Protein AF-A0A1Q9DJB9-F1 (afdb_monomer_lite)

Foldseek 3Di:
DEEEEEQCQQVQLVVLLVVLVYHYAYEHCDCVSVGNHNDDLLPDDLVVDQAQNHQEYEYEQDQQLFDPPPDPDHHPVVVSVSSVVSVVVSCVGNVHNKYKYKDQPPTCPCVDPVNPPFDWDWEWQLQLPDLETGIMIMGIPAPDDDPDDHADVVRHHPQQDDPHRQDYLDADDDVNHDDGDDPSSSVHRRNSVSNRRSVSDDRQQAAFAFFPDPVDDTFPAEEEEAAAPPQCSLVVVLCCDVPRCDPRALAAAEEALCCPPDCSNVVVVCCCCPVSVDPCVVDPRYHNDDDPVVLVVVLVVLQVQQVVCVVVVNRYGHAYEYEAEPCLPPVLQCDPPCPRSLLCCLSPVRVSRYHYYYYDNDPVSDDPSNVVSHDYYNYDPRDDD

Organism: Symbiodinium microadriaticum (NCBI:txid2951)

pLDDT: mean 91.36, std 8.16, range [45.5, 98.81]

InterPro domains:
  IPR001525 C-5 cytosine methyltransferase [PF00145] (1-103)
  IPR027417 P-loop containing nucleoside triphosphate hydrolase [G3DSA:3.40.50.300] (211-385)
  IPR029063 S-adenosyl-L-methionine-dependent methyltransferase superfamily [G3DSA:3.40.50.150] (1-136)
  IPR029063 S-adenosyl-L-methionine-dependent methyltransferase superfamily [SSF53335] (1-143)

Radius of gyration: 24.97 Å; chains: 1; bounding box: 61×47×70 Å

Sequence (385 aa):
MRLLELFSGTGSVGRAFEARGWEVTSLDSNPKADPTICSDILHWDFKAFESGYFDMIWASPCCTEFSIALKKRPRNLPLGDALVLKTLEIIDYLQPRWWAIENPSTGRLKSRPYMQGLHWDKVTYCKYGFRYKKPTAIWHNLPWTPSQGPCRTGDRCEAFQGTRHPETAQRGPTKGREGSNSRDQLYSIPPALCDEIVRLFKTPEYTVKQPPDTAVCKPPANGILCAPSASGKTVLLVSMILEQYRGCFERIFVFSPSVEVDSAWQPVKDYIRDELGVNTDREQCWWEDWDEAALRKIISDQKRITQKSKELGLKKLYSVMIVLDDHADNPAVHRKTGDGVLDTLFIRGRHFCINTWVSTQKLRLMSSAVRVNVMFYCVFRLRNQ

Secondary structure (DSSP, 8-state):
-EEEEET-TTTHHHHHHHTTT-EEEEEES-GGG--SEES-TTT--GGGSPTT--SEEEE----TTT-TT--SS---HHHHHHHHHHHHHHHHHH--SEEEEEEETTSSGGGSGGGTT--EEEEEGGGGT-SS--EEEEEE--S---SSPPPBTTB--TT-BTTB-SS-SSBS--TT----B-HHHHHPPPHHHHHHHHHTS-PPP-B----S-TTSPPSS-EEEEE--TTSSHHHHHHHHHHTTTTTS-SEEEEE-TTTTT-GGGHHHHHIIIIIS---TTTS--EESS--HHHHHHHHHHHHHHHHHHHHTT-SB---EEEEE-S-TT-GGG--TTS--HHHHHHHHGGGGTEEEEEEES-GGGS-HHHHHH--EEEE--PPP-

Structure (mmCIF, N/CA/C/O backbone):
data_AF-A0A1Q9DJB9-F1
#
_entry.id   AF-A0A1Q9DJB9-F1
#
loop_
_atom_site.group_PDB
_atom_site.id
_atom_site.type_symbol
_atom_site.label_atom_id
_atom_site.label_alt_id
_atom_site.label_comp_id
_atom_site.label_asym_id
_atom_site.label_entity_id
_atom_site.label_seq_id
_atom_site.pdbx_PDB_ins_code
_atom_site.Cartn_x
_atom_site.Cartn_y
_atom_site.Cartn_z
_atom_site.occupancy
_atom_site.B_iso_or_equiv
_atom_site.auth_seq_id
_atom_site.auth_comp_id
_atom_site.auth_asym_id
_atom_site.auth_atom_id
_atom_site.pdbx_PDB_model_num
ATOM 1 N N . MET A 1 1 ? -7.144 -12.375 -3.869 1.00 87.81 1 MET A N 1
ATOM 2 C CA . MET A 1 1 ? -8.120 -12.294 -2.772 1.00 87.81 1 MET A CA 1
ATOM 3 C C . MET A 1 1 ? -8.809 -10.942 -2.845 1.00 87.81 1 MET A C 1
ATOM 5 O O . MET A 1 1 ? -8.172 -9.996 -3.311 1.00 87.81 1 MET A O 1
ATOM 9 N N . ARG A 1 2 ? -10.079 -10.867 -2.445 1.00 93.44 2 ARG A N 1
ATOM 10 C CA . ARG A 1 2 ? -10.947 -9.691 -2.548 1.00 93.44 2 ARG A CA 1
ATOM 11 C C . ARG A 1 2 ? -11.433 -9.240 -1.176 1.00 93.44 2 ARG A C 1
ATOM 13 O O . ARG A 1 2 ? -11.929 -10.054 -0.399 1.00 93.44 2 ARG A O 1
ATOM 20 N N . LEU A 1 3 ? -11.303 -7.948 -0.901 1.00 98.25 3 LEU A N 1
ATOM 21 C CA . LEU A 1 3 ? 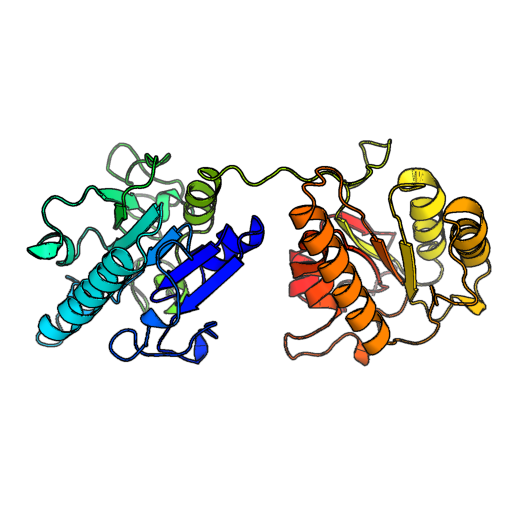-11.795 -7.293 0.307 1.00 98.25 3 LEU A CA 1
ATOM 22 C C . LEU A 1 3 ? -12.956 -6.362 -0.053 1.00 98.25 3 LEU A C 1
ATOM 24 O O . LEU A 1 3 ? -12.808 -5.511 -0.929 1.00 98.25 3 LEU A O 1
ATOM 28 N N . LEU A 1 4 ? -14.061 -6.473 0.679 1.00 98.62 4 LEU A N 1
ATOM 29 C CA . LEU A 1 4 ? -15.084 -5.432 0.756 1.00 98.62 4 LEU A CA 1
ATOM 30 C C . LEU A 1 4 ? -14.860 -4.601 2.028 1.00 98.62 4 LEU A C 1
ATOM 32 O O . LEU A 1 4 ? -14.963 -5.124 3.139 1.00 98.62 4 LEU A O 1
ATOM 36 N N . GLU A 1 5 ? -14.541 -3.317 1.876 1.00 98.50 5 GLU A N 1
ATOM 37 C CA . GLU A 1 5 ? -14.359 -2.374 2.989 1.00 98.50 5 GLU A CA 1
ATOM 38 C C . GLU A 1 5 ? -15.614 -1.497 3.135 1.00 98.50 5 GLU A C 1
ATOM 40 O O . GLU A 1 5 ? -15.824 -0.552 2.375 1.00 98.50 5 GLU A O 1
ATOM 45 N N . LEU A 1 6 ? -16.465 -1.823 4.109 1.00 98.62 6 LEU A N 1
ATOM 46 C CA . LEU A 1 6 ? -17.693 -1.095 4.428 1.00 98.62 6 LEU A CA 1
ATOM 47 C C . LEU A 1 6 ? -17.401 0.071 5.378 1.00 98.62 6 LEU A C 1
ATOM 49 O O . LEU A 1 6 ? -16.712 -0.100 6.389 1.00 98.62 6 LEU A O 1
ATOM 53 N N . PHE A 1 7 ? -18.003 1.232 5.107 1.00 97.69 7 PHE A N 1
ATOM 54 C CA . PHE A 1 7 ? -17.717 2.490 5.810 1.00 97.69 7 PHE A CA 1
ATOM 55 C C . PHE A 1 7 ? -16.232 2.858 5.700 1.00 97.69 7 PHE A C 1
ATOM 57 O O . PHE A 1 7 ? -15.557 3.092 6.708 1.00 97.69 7 PHE A O 1
ATOM 64 N N . SER A 1 8 ? -15.706 2.827 4.472 1.00 94.81 8 SER A N 1
ATOM 65 C CA . SER A 1 8 ? -14.263 2.847 4.220 1.00 94.81 8 SER A CA 1
ATOM 66 C C . SER A 1 8 ? -13.558 4.100 4.735 1.00 94.81 8 SER A C 1
ATOM 68 O O . SER A 1 8 ? -12.375 4.033 5.068 1.00 94.81 8 SER A O 1
ATOM 70 N N . GLY A 1 9 ? -14.247 5.240 4.853 1.00 91.88 9 GLY A N 1
ATOM 71 C CA . GLY A 1 9 ? -13.714 6.452 5.468 1.00 91.88 9 GLY A CA 1
ATOM 72 C C . GLY A 1 9 ? -12.369 6.883 4.875 1.00 91.88 9 GLY A C 1
ATOM 73 O O . GLY A 1 9 ? -12.304 7.406 3.771 1.00 91.88 9 GLY A O 1
ATOM 74 N N . THR A 1 10 ? -11.274 6.696 5.619 1.00 88.56 10 THR A N 1
ATOM 75 C CA . THR A 1 10 ? -9.911 7.044 5.167 1.00 88.56 10 THR A CA 1
ATOM 76 C C . THR A 1 10 ? -9.198 5.930 4.381 1.00 88.56 10 THR A C 1
ATOM 78 O O . THR A 1 10 ? -7.987 6.029 4.154 1.00 88.56 10 THR A O 1
ATOM 81 N N . GLY A 1 11 ? -9.888 4.829 4.065 1.00 91.19 11 GLY A N 1
ATOM 82 C CA . GLY A 1 11 ? -9.349 3.652 3.371 1.00 91.19 11 GLY A CA 1
ATOM 83 C C . GLY A 1 11 ? -8.164 3.020 4.099 1.00 91.19 11 GLY A C 1
ATOM 84 O O . GLY A 1 11 ? -7.170 2.647 3.476 1.00 91.19 11 GLY A O 1
ATOM 85 N N . SER A 1 12 ? -8.171 3.028 5.438 1.00 93.31 12 SER A N 1
ATOM 86 C CA . SER A 1 12 ? -7.022 2.556 6.224 1.00 93.31 12 SER A CA 1
ATOM 87 C C . SER A 1 12 ? -6.778 1.060 6.044 1.00 93.31 12 SER A C 1
ATOM 89 O O . SER A 1 12 ? -5.617 0.655 5.987 1.00 93.31 12 SER A O 1
ATOM 91 N N . VAL A 1 13 ? -7.837 0.250 5.974 1.00 96.44 13 VAL A N 1
ATOM 92 C CA . VAL A 1 13 ? -7.708 -1.201 5.802 1.00 96.44 13 VAL A CA 1
ATOM 93 C C . VAL A 1 13 ? -7.500 -1.511 4.333 1.00 96.44 13 VAL A C 1
ATOM 95 O O . VAL A 1 13 ? -6.540 -2.206 4.005 1.00 96.44 13 VAL A O 1
ATOM 98 N N . GLY A 1 14 ? -8.298 -0.899 3.453 1.00 93.69 14 GLY A N 1
ATOM 99 C CA . GLY A 1 14 ? -8.171 -1.038 2.006 1.00 93.69 14 GLY A CA 1
ATOM 100 C C . GLY A 1 14 ? -6.738 -0.833 1.525 1.00 93.69 14 GLY A C 1
ATOM 101 O O . GLY A 1 14 ? -6.161 -1.742 0.939 1.00 93.69 14 GLY A O 1
ATOM 102 N N . ARG A 1 15 ? -6.091 0.282 1.893 1.00 90.19 15 ARG A N 1
ATOM 103 C CA . ARG A 1 15 ? -4.699 0.561 1.488 1.00 90.19 15 ARG A CA 1
ATOM 104 C C . ARG A 1 15 ? -3.700 -0.512 1.926 1.00 90.19 15 ARG A C 1
ATOM 106 O O . ARG A 1 15 ? -2.778 -0.823 1.176 1.00 90.19 15 ARG A O 1
ATOM 113 N N . ALA A 1 16 ? -3.855 -1.074 3.125 1.00 91.12 16 ALA A N 1
ATOM 114 C CA . ALA A 1 16 ? -2.954 -2.117 3.615 1.00 91.12 16 ALA A CA 1
ATOM 115 C C . ALA A 1 16 ? -3.155 -3.444 2.861 1.00 91.12 16 ALA A C 1
ATOM 117 O O . ALA A 1 16 ? -2.191 -4.161 2.588 1.00 91.12 16 ALA A O 1
ATOM 118 N N . PHE A 1 17 ? -4.397 -3.747 2.481 1.00 93.12 17 PHE A N 1
ATOM 119 C CA . PHE A 1 17 ? -4.751 -4.920 1.686 1.00 93.12 17 PHE A CA 1
ATOM 120 C C . PHE A 1 17 ? -4.333 -4.781 0.217 1.00 93.12 17 PHE A C 1
ATOM 122 O O . PHE A 1 17 ? -3.684 -5.684 -0.320 1.00 93.12 17 PHE A O 1
ATOM 129 N N . GLU A 1 18 ? -4.592 -3.633 -0.412 1.00 85.44 18 GLU A N 1
ATOM 130 C CA . GLU A 1 18 ? -4.113 -3.307 -1.762 1.00 85.44 18 GLU A CA 1
ATOM 131 C C . GLU A 1 18 ? -2.589 -3.412 -1.863 1.00 85.44 18 GLU A C 1
ATOM 133 O O . GLU A 1 18 ? -2.069 -3.980 -2.825 1.00 85.44 18 GLU A O 1
ATOM 138 N N . ALA A 1 19 ? -1.860 -2.933 -0.846 1.00 79.31 19 ALA A N 1
ATOM 139 C CA . ALA A 1 19 ? -0.401 -3.034 -0.782 1.00 79.31 19 ALA A CA 1
ATOM 140 C C . ALA A 1 19 ? 0.111 -4.486 -0.756 1.00 79.31 19 ALA A C 1
ATOM 142 O O . ALA A 1 19 ? 1.270 -4.740 -1.082 1.00 79.31 19 ALA A O 1
ATOM 143 N N . ARG A 1 20 ? -0.743 -5.456 -0.404 1.00 81.19 20 ARG A N 1
ATOM 144 C CA . ARG A 1 20 ? -0.446 -6.895 -0.498 1.00 81.19 20 ARG A CA 1
ATOM 145 C C . ARG A 1 20 ? -1.119 -7.570 -1.695 1.00 81.19 20 ARG A C 1
ATOM 147 O O . ARG A 1 20 ? -1.197 -8.793 -1.762 1.00 81.19 20 ARG A O 1
ATOM 154 N N . GLY A 1 21 ? -1.578 -6.790 -2.669 1.00 77.56 21 GLY A N 1
ATOM 155 C CA . GLY A 1 21 ? -2.136 -7.295 -3.921 1.00 77.56 21 GLY A CA 1
ATOM 156 C C . GLY A 1 21 ? -3.542 -7.876 -3.796 1.00 77.56 21 GLY A C 1
ATOM 157 O O . GLY A 1 21 ? -3.936 -8.676 -4.646 1.00 77.56 21 GLY A O 1
ATOM 158 N N . TRP A 1 22 ? -4.288 -7.508 -2.753 1.00 87.25 22 TRP A N 1
ATOM 159 C CA . TRP A 1 22 ? -5.725 -7.755 -2.720 1.00 87.25 22 TRP A CA 1
ATOM 160 C C . TRP A 1 22 ? -6.450 -6.782 -3.646 1.00 87.25 22 TRP A C 1
ATOM 162 O O . TRP A 1 22 ? -6.055 -5.627 -3.792 1.00 87.25 22 TRP A O 1
ATOM 172 N N . GLU A 1 23 ? -7.529 -7.260 -4.252 1.00 86.50 23 GLU A N 1
ATOM 173 C CA . GLU A 1 23 ? -8.515 -6.401 -4.897 1.00 86.50 23 GLU A CA 1
ATOM 174 C C . GLU A 1 23 ? -9.426 -5.828 -3.807 1.00 86.50 23 GLU A C 1
ATOM 176 O O . GLU A 1 23 ? -9.940 -6.583 -2.980 1.00 86.50 23 GLU A O 1
ATOM 181 N N . VAL A 1 24 ? -9.603 -4.508 -3.773 1.00 92.81 24 VAL A N 1
ATOM 182 C CA . VAL A 1 24 ? -10.420 -3.840 -2.756 1.00 92.81 24 VAL A CA 1
ATOM 183 C C . VAL A 1 24 ? -11.605 -3.158 -3.420 1.00 92.81 24 VAL A C 1
ATOM 185 O O . VAL A 1 24 ? -11.446 -2.381 -4.356 1.00 92.81 24 VAL A O 1
ATOM 188 N N . THR A 1 25 ? -12.799 -3.458 -2.921 1.00 96.44 25 THR A N 1
ATOM 189 C CA . THR A 1 25 ? -14.030 -2.718 -3.203 1.00 96.44 25 THR A CA 1
ATOM 190 C C . THR A 1 25 ? -14.410 -1.966 -1.938 1.00 96.44 25 THR A C 1
ATOM 192 O O . THR A 1 25 ? -14.664 -2.583 -0.906 1.00 96.44 25 THR A O 1
ATOM 195 N N . SER A 1 26 ? -14.423 -0.639 -1.986 1.00 97.88 26 SER A N 1
ATOM 196 C CA . SER A 1 26 ? -14.792 0.196 -0.841 1.00 97.88 26 SER A CA 1
ATOM 197 C C . SER A 1 26 ? -16.201 0.768 -0.990 1.00 97.88 26 SER A C 1
ATOM 199 O O . SER A 1 26 ? -16.616 1.141 -2.087 1.00 97.88 26 SER A O 1
ATOM 201 N N . LEU A 1 27 ? -16.934 0.845 0.123 1.00 98.06 27 LEU A N 1
ATOM 202 C CA . LEU A 1 27 ? -18.260 1.454 0.211 1.00 98.06 27 LEU A CA 1
ATOM 203 C C . LEU A 1 27 ? -18.271 2.545 1.283 1.00 98.06 27 LEU A C 1
ATOM 205 O O . LEU A 1 27 ? -17.998 2.277 2.456 1.00 98.06 27 LEU A O 1
ATOM 209 N N . ASP A 1 28 ? -18.662 3.758 0.900 1.00 97.38 28 ASP A N 1
ATOM 210 C CA . ASP A 1 28 ? -18.901 4.864 1.831 1.00 97.38 28 ASP A CA 1
ATOM 211 C C . ASP A 1 28 ? -19.982 5.808 1.283 1.00 97.38 28 ASP A C 1
ATOM 213 O O . ASP A 1 28 ? -20.152 5.938 0.072 1.00 97.38 28 ASP A O 1
ATOM 217 N N . SER A 1 29 ? -20.713 6.489 2.167 1.00 96.19 29 SER A N 1
ATOM 218 C CA . SER A 1 29 ? -21.730 7.470 1.769 1.00 96.19 29 SER A CA 1
ATOM 219 C C . SER A 1 29 ? -21.154 8.867 1.536 1.00 96.19 29 SER A C 1
ATOM 221 O O . SER A 1 29 ? -21.823 9.735 0.973 1.00 96.19 29 SER A O 1
ATOM 223 N N . ASN A 1 30 ? -19.920 9.118 1.976 1.00 92.38 30 ASN A N 1
ATOM 224 C CA . ASN A 1 30 ? -19.242 10.389 1.800 1.00 92.38 30 ASN A CA 1
ATOM 225 C C . ASN A 1 30 ? -18.417 10.391 0.499 1.00 92.38 30 ASN A C 1
ATOM 227 O O . ASN A 1 30 ? -17.342 9.791 0.470 1.00 92.38 30 ASN A O 1
ATOM 231 N N . PRO A 1 31 ? -18.795 11.171 -0.531 1.00 88.38 31 PRO A N 1
ATOM 232 C CA . PRO A 1 31 ? -18.052 11.219 -1.793 1.00 88.38 31 PRO A CA 1
ATOM 233 C C . PRO A 1 31 ? -16.621 11.752 -1.633 1.00 88.38 31 PRO A C 1
ATOM 235 O O . PRO A 1 31 ? -15.762 11.471 -2.458 1.00 88.38 31 PRO A O 1
ATOM 238 N N . LYS A 1 32 ? -16.315 12.487 -0.551 1.00 87.00 32 LYS A N 1
ATOM 239 C CA . LYS A 1 32 ? -14.940 12.947 -0.272 1.00 87.00 32 LYS A CA 1
ATOM 240 C C . LYS A 1 32 ? -13.987 11.816 0.121 1.00 87.00 32 LYS A C 1
ATOM 242 O O . LYS A 1 32 ? -12.786 12.055 0.164 1.00 87.00 32 LYS A O 1
ATOM 247 N N . ALA A 1 33 ? -14.518 10.651 0.488 1.00 82.00 33 ALA A N 1
ATOM 248 C CA . ALA A 1 33 ? -13.727 9.456 0.757 1.00 82.00 33 ALA A CA 1
ATOM 249 C C . ALA A 1 33 ? -13.298 8.731 -0.532 1.00 82.00 33 ALA A C 1
ATOM 251 O O . ALA A 1 33 ? -12.487 7.817 -0.440 1.00 82.00 33 ALA A O 1
ATOM 252 N N . ASP A 1 34 ? -13.832 9.136 -1.694 1.00 87.31 34 ASP A N 1
ATOM 253 C CA . ASP A 1 34 ? -13.580 8.525 -3.006 1.00 87.31 34 ASP A CA 1
ATOM 254 C C . ASP A 1 34 ? -13.706 6.980 -3.009 1.00 87.31 34 ASP A C 1
ATOM 256 O O . ASP A 1 34 ? -12.766 6.274 -3.384 1.00 87.31 34 ASP A O 1
ATOM 260 N N . PRO A 1 35 ? -14.827 6.412 -2.509 1.00 91.38 35 PRO A N 1
ATOM 261 C CA . PRO A 1 35 ? -15.005 4.963 -2.459 1.00 91.38 35 PRO A CA 1
ATOM 262 C C . PRO A 1 35 ? -15.283 4.377 -3.852 1.00 91.38 35 PRO A C 1
ATOM 264 O O . PRO A 1 35 ? -15.835 5.051 -4.720 1.00 91.38 35 PRO A O 1
ATOM 267 N N . THR A 1 36 ? -15.008 3.081 -4.042 1.00 91.62 36 THR A N 1
ATOM 268 C CA . THR A 1 36 ? -15.396 2.341 -5.258 1.00 91.62 36 THR A CA 1
ATOM 269 C C . THR A 1 36 ? -16.904 2.420 -5.501 1.00 91.62 36 THR A C 1
ATOM 271 O O . THR A 1 36 ? -17.350 2.549 -6.638 1.00 91.62 36 THR A O 1
ATOM 274 N N . ILE A 1 37 ? -17.690 2.351 -4.423 1.00 92.69 37 ILE A N 1
ATOM 275 C CA . ILE A 1 37 ? -19.146 2.457 -4.428 1.00 92.69 37 ILE A CA 1
ATOM 276 C C . ILE A 1 37 ? -19.545 3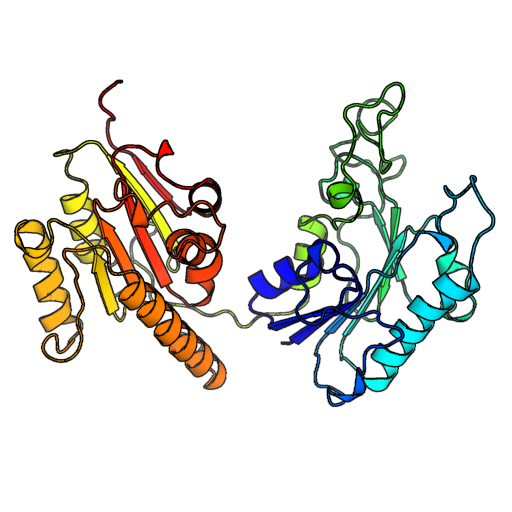.582 -3.467 1.00 92.69 37 ILE A C 1
ATOM 278 O O . ILE A 1 37 ? -19.513 3.427 -2.245 1.00 92.69 37 ILE A O 1
ATOM 282 N N . CYS A 1 38 ? -19.938 4.730 -4.020 1.00 95.81 38 CYS A N 1
ATOM 283 C CA . CYS A 1 38 ? -20.424 5.866 -3.237 1.00 95.81 38 CYS A CA 1
ATOM 284 C C . CYS A 1 38 ? -21.931 5.728 -2.974 1.00 95.81 38 CYS A C 1
ATOM 286 O O . CYS A 1 38 ? -22.748 6.196 -3.766 1.00 95.81 38 CYS A O 1
ATOM 288 N N . SER A 1 39 ? -22.306 5.075 -1.872 1.00 95.06 39 SER A N 1
ATOM 289 C CA . SER A 1 39 ? -23.705 4.851 -1.488 1.00 95.06 39 SER A CA 1
ATOM 290 C C . SER A 1 39 ? -23.867 4.769 0.028 1.00 95.06 39 SER A C 1
ATOM 292 O O . SER A 1 39 ? -22.975 4.318 0.746 1.00 95.06 39 SER A O 1
ATOM 294 N N . ASP A 1 40 ? -25.046 5.148 0.524 1.00 97.00 40 ASP A N 1
ATOM 295 C CA . ASP A 1 40 ? -25.473 4.732 1.859 1.00 97.00 40 ASP A CA 1
ATOM 296 C C . ASP A 1 40 ? -25.684 3.212 1.865 1.00 97.00 40 ASP A C 1
ATOM 298 O O . ASP A 1 40 ? -26.330 2.664 0.968 1.00 97.00 40 ASP A O 1
ATOM 302 N N . ILE A 1 41 ? -25.141 2.532 2.874 1.00 97.94 41 ILE A N 1
ATOM 303 C CA . ILE A 1 41 ? -25.255 1.081 3.042 1.00 97.94 41 ILE A CA 1
ATOM 304 C C . ILE A 1 41 ? -26.716 0.621 3.157 1.00 97.94 41 ILE A C 1
ATOM 306 O O . ILE A 1 41 ? -27.038 -0.495 2.763 1.00 97.94 41 ILE A O 1
ATOM 310 N N . LEU A 1 42 ? -27.613 1.475 3.665 1.00 97.94 42 LEU A N 1
ATOM 311 C CA . LEU A 1 42 ? -29.041 1.171 3.790 1.00 97.94 42 LEU A CA 1
ATOM 312 C C . LEU A 1 42 ? -29.763 1.145 2.436 1.00 97.94 42 LEU A C 1
ATOM 314 O O . LEU A 1 42 ? -30.842 0.563 2.340 1.00 97.94 42 LEU A O 1
ATOM 318 N N . HIS A 1 43 ? -29.178 1.768 1.411 1.00 96.94 43 HIS A N 1
ATOM 319 C CA . HIS A 1 43 ? -29.736 1.874 0.060 1.00 96.94 43 HIS A CA 1
ATOM 320 C C . HIS A 1 43 ? -28.913 1.134 -0.995 1.00 96.94 43 HIS A C 1
ATOM 322 O O . HIS A 1 43 ? -29.347 1.016 -2.138 1.00 96.94 43 HIS A O 1
ATOM 328 N N . TRP A 1 44 ? -27.729 0.647 -0.628 1.00 96.88 44 TRP A N 1
ATOM 329 C CA . TRP A 1 44 ? -26.862 -0.082 -1.534 1.00 96.88 44 TRP A CA 1
ATOM 330 C C . TRP A 1 44 ? -27.410 -1.483 -1.819 1.00 96.88 44 TRP A C 1
ATOM 332 O O . TRP A 1 44 ? -27.688 -2.257 -0.901 1.00 96.88 44 TRP A O 1
ATOM 342 N N . ASP A 1 45 ? -27.512 -1.824 -3.104 1.00 93.94 45 ASP A N 1
ATOM 343 C CA . ASP A 1 45 ? -27.850 -3.172 -3.546 1.00 93.94 45 ASP A CA 1
ATOM 344 C C . ASP A 1 45 ? -26.611 -4.079 -3.542 1.00 93.94 45 ASP A C 1
ATOM 346 O O . ASP A 1 45 ? -25.919 -4.264 -4.545 1.00 93.94 45 ASP A O 1
ATOM 350 N N . PHE A 1 46 ? -26.324 -4.653 -2.377 1.00 94.94 46 PHE A N 1
ATOM 351 C CA . PHE A 1 46 ? -25.228 -5.606 -2.207 1.00 94.94 46 PHE A CA 1
ATOM 352 C C . PHE A 1 46 ? -25.460 -6.938 -2.936 1.00 94.94 46 PHE A C 1
ATOM 354 O O . PHE A 1 46 ? -24.510 -7.699 -3.111 1.00 94.94 46 PHE A O 1
ATOM 361 N N . LYS A 1 47 ? -26.690 -7.222 -3.392 1.00 94.38 47 LYS A N 1
ATOM 362 C CA . LYS A 1 47 ? -27.014 -8.456 -4.124 1.00 94.38 47 LYS A CA 1
ATOM 363 C C . LYS A 1 47 ? -26.500 -8.451 -5.559 1.00 94.38 47 LYS A C 1
ATOM 365 O O . LYS A 1 47 ? -26.528 -9.492 -6.208 1.00 94.38 47 LYS A O 1
ATOM 370 N N . ALA A 1 48 ? -25.972 -7.318 -6.022 1.00 91.19 48 ALA A N 1
ATOM 371 C CA . ALA A 1 48 ? -25.183 -7.238 -7.245 1.00 91.19 48 ALA A CA 1
ATOM 372 C C . ALA A 1 48 ? -23.919 -8.121 -7.204 1.00 91.19 48 ALA A C 1
ATOM 374 O O . ALA A 1 48 ? -23.362 -8.432 -8.254 1.00 91.19 48 ALA A O 1
ATOM 375 N N . PHE A 1 49 ? -23.467 -8.527 -6.013 1.00 92.25 49 PHE A N 1
ATOM 376 C CA . PHE A 1 49 ? -22.378 -9.481 -5.836 1.00 92.25 49 PHE A CA 1
ATOM 377 C C . PHE A 1 49 ? -22.918 -10.855 -5.437 1.00 92.25 49 PHE A C 1
ATOM 379 O O . PHE A 1 49 ? -23.829 -10.974 -4.616 1.00 92.25 49 PHE A O 1
ATOM 386 N N . GLU A 1 50 ? -22.327 -11.904 -6.004 1.00 88.31 50 GLU A N 1
ATOM 387 C CA . GLU A 1 50 ? -22.655 -13.283 -5.651 1.00 88.31 50 GLU A CA 1
ATOM 388 C C . GLU A 1 50 ? -22.105 -13.654 -4.264 1.00 88.31 50 GLU A C 1
ATOM 390 O O . GLU A 1 50 ? -21.100 -13.112 -3.790 1.00 88.31 50 GLU A O 1
ATOM 395 N N . SER A 1 51 ? -22.759 -14.613 -3.608 1.00 96.00 51 SER A N 1
ATOM 396 C CA . SER A 1 51 ? -22.255 -15.193 -2.361 1.00 96.00 51 SER A CA 1
ATOM 397 C C . SER A 1 51 ? -20.873 -15.825 -2.579 1.00 96.00 51 SER A C 1
ATOM 399 O O . SER A 1 51 ? -20.619 -16.446 -3.610 1.00 96.00 51 SER A O 1
ATOM 401 N N . GLY A 1 52 ? -19.954 -15.638 -1.633 1.00 90.88 52 GLY A N 1
ATOM 402 C CA . GLY A 1 52 ? -18.563 -16.078 -1.733 1.00 90.88 52 GLY A CA 1
ATOM 403 C C . GLY A 1 52 ? -17.675 -15.225 -2.652 1.00 90.88 52 GLY A C 1
ATOM 404 O O . GLY A 1 52 ? -16.489 -15.528 -2.778 1.00 90.88 52 GLY A O 1
ATOM 405 N N . TYR A 1 53 ? -18.191 -14.158 -3.281 1.00 93.88 53 TYR A N 1
ATOM 406 C CA . TYR A 1 53 ? -17.392 -13.296 -4.165 1.00 93.88 53 TYR A CA 1
ATOM 407 C C . TYR A 1 53 ? -16.219 -12.616 -3.437 1.00 93.88 53 TYR A C 1
ATOM 409 O O . TYR A 1 53 ? -15.118 -12.502 -3.989 1.00 93.88 53 TYR A O 1
ATOM 417 N N . PHE A 1 54 ? -16.452 -12.168 -2.199 1.00 96.94 54 PHE A N 1
ATOM 418 C CA . PHE A 1 54 ? -15.435 -11.549 -1.353 1.00 96.94 54 PHE A CA 1
ATOM 419 C C . PHE A 1 54 ? -14.802 -12.576 -0.416 1.00 96.94 54 PHE A C 1
ATOM 421 O O . PHE A 1 54 ? -15.496 -13.294 0.301 1.00 96.94 54 PHE A O 1
ATOM 428 N N . ASP A 1 55 ? -13.471 -12.589 -0.356 1.00 97.00 55 ASP A N 1
ATOM 429 C CA . ASP A 1 55 ? -12.745 -13.413 0.611 1.00 97.00 55 ASP A CA 1
ATOM 430 C C . ASP A 1 55 ? -12.894 -12.848 2.029 1.00 97.00 55 ASP A C 1
ATOM 432 O O . ASP A 1 55 ? -12.990 -13.605 2.999 1.00 97.00 55 ASP A O 1
ATOM 436 N N . MET A 1 56 ? -12.910 -11.516 2.153 1.00 98.19 56 MET A N 1
ATOM 437 C CA . MET A 1 56 ? -13.017 -10.823 3.431 1.00 98.19 56 MET A CA 1
ATOM 438 C C . MET A 1 56 ? -13.943 -9.606 3.369 1.00 98.19 56 MET A C 1
ATOM 440 O O . MET A 1 56 ? -13.934 -8.858 2.393 1.00 98.19 56 MET A O 1
ATOM 444 N N . ILE A 1 57 ? -14.675 -9.362 4.458 1.00 98.81 57 ILE A N 1
ATOM 445 C CA . ILE A 1 57 ? -15.379 -8.098 4.709 1.00 98.81 57 ILE A CA 1
ATOM 446 C C . ILE A 1 57 ? -14.770 -7.409 5.934 1.00 98.81 57 ILE A C 1
ATOM 448 O O . ILE A 1 57 ? -14.675 -8.004 7.005 1.00 98.81 57 ILE A O 1
ATOM 452 N N . TRP A 1 58 ? -14.385 -6.141 5.805 1.00 98.81 58 TRP A N 1
ATOM 453 C CA . TRP A 1 58 ? -14.062 -5.284 6.949 1.00 98.81 58 TRP A CA 1
ATOM 454 C C . TRP A 1 58 ? -15.083 -4.158 7.042 1.00 98.81 58 TRP A C 1
ATOM 456 O O . TRP A 1 58 ? -15.321 -3.472 6.054 1.00 98.81 58 TRP A O 1
ATOM 466 N N . ALA A 1 59 ? -15.655 -3.923 8.221 1.00 98.56 59 ALA A N 1
ATOM 467 C CA . ALA A 1 59 ? -16.619 -2.851 8.438 1.00 98.56 59 ALA A CA 1
ATOM 468 C C . ALA A 1 59 ? -16.233 -1.947 9.614 1.00 98.56 59 ALA A C 1
ATOM 470 O O . ALA A 1 59 ? -15.941 -2.427 10.708 1.00 98.56 59 ALA A O 1
ATOM 471 N N . SER A 1 60 ? -16.324 -0.631 9.421 1.00 97.44 60 SER A N 1
ATOM 472 C CA . SER A 1 60 ? -16.114 0.376 10.475 1.00 97.44 60 SER A CA 1
ATOM 473 C C . SER A 1 60 ? -17.360 1.263 10.669 1.00 97.44 60 SER A C 1
ATOM 475 O O . SER A 1 60 ? -17.306 2.473 10.435 1.00 97.44 60 SER A O 1
ATOM 477 N N . PRO A 1 61 ? -18.513 0.693 11.084 1.00 96.62 61 PRO A N 1
ATOM 478 C CA . PRO A 1 61 ? -19.781 1.417 11.160 1.00 96.62 61 PRO A CA 1
ATOM 479 C C . PRO A 1 61 ? -19.710 2.648 12.068 1.00 96.62 61 PRO A C 1
ATOM 481 O O . PRO A 1 61 ? -19.026 2.670 13.098 1.00 96.62 61 PRO A O 1
ATOM 484 N N . CYS A 1 62 ? -20.478 3.683 11.713 1.00 93.81 62 CYS A N 1
ATOM 485 C CA . CYS A 1 62 ? -20.450 4.969 12.405 1.00 93.81 62 CYS A CA 1
ATOM 486 C C . CYS A 1 62 ? -20.684 4.821 13.921 1.00 93.81 62 CYS A C 1
ATOM 488 O O . CYS A 1 62 ? -21.747 4.409 14.383 1.00 93.81 62 CYS A O 1
ATOM 490 N N . CYS A 1 63 ? -19.704 5.230 14.731 1.00 92.25 63 CYS A N 1
ATOM 491 C CA . CYS A 1 63 ? -19.770 5.071 16.185 1.00 92.25 63 CYS A CA 1
ATOM 492 C C . CYS A 1 63 ? -20.548 6.185 16.912 1.00 92.25 63 CYS A C 1
ATOM 494 O O . CYS A 1 63 ? -20.629 6.165 18.141 1.00 92.25 63 CYS A O 1
ATOM 496 N N . THR A 1 64 ? -21.066 7.194 16.200 1.00 92.94 64 THR A N 1
ATOM 497 C CA . THR A 1 64 ? -21.622 8.424 16.801 1.00 92.94 64 THR A CA 1
ATOM 498 C C . THR A 1 64 ? -22.712 8.126 17.829 1.00 92.94 64 THR A C 1
ATOM 500 O O . THR A 1 64 ? -22.622 8.591 18.968 1.00 92.94 64 THR A O 1
ATOM 503 N N . GLU A 1 65 ? -23.690 7.295 17.468 1.00 95.94 65 GLU A N 1
ATOM 504 C CA . GLU A 1 65 ? -24.826 6.959 18.339 1.00 95.94 65 GLU A CA 1
ATOM 505 C C . GLU A 1 65 ? -24.437 6.009 19.479 1.00 95.94 65 GLU A C 1
ATOM 507 O O . GLU A 1 65 ? -25.042 6.020 20.553 1.00 95.94 65 GLU A O 1
ATOM 512 N N . PHE A 1 66 ? -23.355 5.250 19.301 1.00 95.44 66 PHE A N 1
ATOM 513 C CA . PHE A 1 66 ? -22.816 4.353 20.320 1.00 95.44 66 PHE A CA 1
ATOM 514 C C . PHE A 1 66 ? -21.828 5.038 21.268 1.00 95.44 66 PHE A C 1
ATOM 516 O O . PHE A 1 66 ? -21.500 4.491 22.323 1.00 95.44 66 PHE A O 1
ATOM 523 N N . SER A 1 67 ? -21.354 6.237 20.936 1.00 92.06 67 SER A N 1
ATOM 524 C CA . SER A 1 67 ? -20.324 6.928 21.702 1.00 92.06 67 SER A CA 1
ATOM 525 C C . SER A 1 67 ? -20.813 7.335 23.093 1.00 92.06 67 SER A C 1
ATOM 527 O O . SER A 1 67 ? -21.856 7.975 23.263 1.00 92.06 67 SER A O 1
ATOM 529 N N . ILE A 1 68 ? -20.012 7.037 24.117 1.00 91.44 68 ILE A N 1
ATOM 530 C CA . ILE A 1 68 ? -20.225 7.548 25.481 1.00 91.44 68 ILE A CA 1
ATOM 531 C C . ILE A 1 68 ? -19.932 9.051 25.595 1.00 91.44 68 ILE A C 1
ATOM 533 O O . ILE A 1 68 ? -20.398 9.697 26.530 1.00 91.44 68 ILE A O 1
ATOM 537 N N . ALA A 1 69 ? -19.193 9.619 24.636 1.00 87.88 69 ALA A N 1
ATOM 538 C CA . ALA A 1 69 ? -18.869 11.042 24.608 1.00 87.88 69 ALA A CA 1
ATOM 539 C C . ALA A 1 69 ? -20.028 11.907 24.084 1.00 87.88 69 ALA A C 1
ATOM 541 O O . ALA A 1 69 ? -20.024 13.121 24.294 1.00 87.88 69 ALA A O 1
ATOM 542 N N . LEU A 1 70 ? -21.032 11.313 23.425 1.00 90.00 70 LEU A N 1
ATOM 543 C CA . LEU A 1 70 ? -22.215 12.045 22.984 1.00 90.00 70 LEU A CA 1
ATOM 544 C C . LEU A 1 70 ? -23.055 12.464 24.203 1.00 90.00 70 LEU A C 1
ATOM 546 O O . LEU A 1 70 ? -23.698 11.629 24.846 1.00 90.00 70 LEU A O 1
ATOM 550 N N . LYS A 1 71 ? -23.012 13.769 24.507 1.00 88.56 71 LYS A N 1
ATOM 551 C CA . LYS A 1 71 ? -23.752 14.427 25.602 1.00 88.56 71 LYS A CA 1
ATOM 552 C C . LYS A 1 71 ? -24.674 15.564 25.143 1.00 88.56 71 LYS A C 1
ATOM 554 O O . LYS A 1 71 ? -25.505 16.009 25.917 1.00 88.56 71 LYS A O 1
ATOM 559 N N . LYS A 1 72 ? -24.511 16.054 23.907 1.00 91.06 72 LYS A N 1
ATOM 560 C CA . LYS A 1 72 ? -25.177 17.275 23.408 1.00 91.06 72 LYS A CA 1
ATOM 561 C C . LYS A 1 72 ? -26.618 17.066 22.936 1.00 91.06 72 LYS A C 1
ATOM 563 O O . LYS A 1 72 ? -27.346 18.037 22.800 1.00 91.06 72 LYS A O 1
ATOM 568 N N . ARG A 1 73 ? -27.005 15.824 22.637 1.00 94.38 73 ARG A N 1
ATOM 569 C CA . ARG A 1 73 ? -28.352 15.465 22.182 1.00 94.38 73 ARG A CA 1
ATOM 570 C C . ARG A 1 73 ? -28.708 14.030 22.577 1.00 94.38 73 ARG A C 1
ATOM 572 O O . ARG A 1 73 ? -27.786 13.244 22.837 1.00 94.38 73 ARG A O 1
ATOM 579 N N . PRO A 1 74 ? -30.003 13.667 22.565 1.00 93.81 74 PRO A N 1
ATOM 580 C CA . PRO A 1 74 ? -30.422 12.273 22.593 1.00 93.81 74 PRO A CA 1
ATOM 581 C C . PRO A 1 74 ? -29.762 11.453 21.475 1.00 93.81 74 PRO A C 1
ATOM 583 O O . PRO A 1 74 ? -29.432 11.964 20.398 1.00 93.81 74 PRO A O 1
ATOM 586 N N . ARG A 1 75 ? -29.549 10.166 21.754 1.00 94.88 75 ARG A N 1
ATOM 587 C CA . ARG A 1 75 ? -29.030 9.201 20.778 1.00 94.88 75 ARG A CA 1
ATOM 588 C C . ARG A 1 75 ? -30.152 8.767 19.846 1.00 94.88 75 ARG A C 1
ATOM 590 O O . ARG A 1 75 ? -31.221 8.402 20.323 1.00 94.88 75 ARG A O 1
ATOM 597 N N . ASN A 1 76 ? -29.869 8.712 18.555 1.00 96.44 76 ASN A N 1
ATOM 598 C CA . ASN A 1 76 ? -30.676 7.993 17.584 1.00 96.44 76 ASN A CA 1
ATOM 599 C C . ASN A 1 76 ? -30.133 6.561 17.464 1.00 96.44 76 ASN A C 1
ATOM 601 O O . ASN A 1 76 ? -29.502 6.198 16.475 1.00 96.44 76 ASN A O 1
ATOM 605 N N . LEU A 1 77 ? -30.319 5.763 18.522 1.00 95.94 77 LEU A N 1
ATOM 606 C CA . LEU A 1 77 ? -29.915 4.355 18.502 1.00 95.94 77 LEU A CA 1
ATOM 607 C C . LEU A 1 77 ? -30.546 3.571 17.340 1.00 95.94 77 LEU A C 1
ATOM 609 O O . LEU A 1 77 ? -29.791 2.825 16.734 1.00 95.94 77 LEU A O 1
ATOM 613 N N . PRO A 1 78 ? -31.825 3.776 16.954 1.00 97.44 78 PRO A N 1
ATOM 614 C CA . PRO A 1 78 ? -32.397 3.095 15.792 1.00 97.44 78 PRO A CA 1
ATOM 615 C C . PRO A 1 78 ? -31.584 3.271 14.506 1.00 97.44 78 PRO A C 1
ATOM 617 O O . PRO A 1 78 ? -31.353 2.298 13.798 1.00 97.44 78 PRO A O 1
ATOM 620 N N . LEU A 1 79 ? -31.081 4.481 14.229 1.00 96.50 79 LEU A N 1
ATOM 621 C CA . LEU A 1 79 ? -30.208 4.711 13.075 1.00 96.50 79 LEU A CA 1
ATOM 622 C C . LEU A 1 79 ? -28.871 3.972 13.214 1.00 96.50 79 LEU A C 1
ATOM 624 O O . LEU A 1 79 ? -28.435 3.306 12.280 1.00 96.50 79 LEU A O 1
ATOM 628 N N . GLY A 1 80 ? -28.219 4.077 14.376 1.00 96.81 80 GLY A N 1
ATOM 629 C CA . GLY A 1 80 ? -26.964 3.363 14.626 1.00 96.81 80 GLY A CA 1
ATOM 630 C C . GLY A 1 80 ? -27.125 1.845 14.501 1.00 96.81 80 GLY A C 1
ATOM 631 O O . GLY A 1 80 ? -26.274 1.181 13.913 1.00 96.81 80 GLY A O 1
ATOM 632 N N . ASP A 1 81 ? -28.226 1.310 15.025 1.00 98.25 81 ASP A N 1
ATOM 633 C CA . ASP A 1 81 ? -28.567 -0.107 14.962 1.00 98.25 81 ASP A CA 1
ATOM 634 C C . ASP A 1 81 ? -28.836 -0.545 13.518 1.00 98.25 81 ASP A C 1
ATOM 636 O O . ASP A 1 81 ? -28.305 -1.569 13.099 1.00 98.25 81 ASP A O 1
ATOM 640 N N . ALA A 1 82 ? -29.580 0.243 12.732 1.00 98.50 82 ALA A N 1
ATOM 641 C CA . ALA A 1 82 ? -29.873 -0.061 11.331 1.00 98.50 82 ALA A CA 1
ATOM 642 C C . ALA A 1 82 ? -28.598 -0.233 10.490 1.00 98.50 82 ALA A C 1
ATOM 644 O O . ALA A 1 82 ? -28.504 -1.176 9.707 1.00 98.50 82 ALA A O 1
ATOM 645 N N . LEU A 1 83 ? -27.588 0.624 10.691 1.00 98.44 83 LEU A N 1
ATOM 646 C CA . LEU A 1 83 ? -26.306 0.521 9.983 1.00 98.44 83 LEU A CA 1
ATOM 647 C C . LEU A 1 83 ? -25.570 -0.788 10.305 1.00 98.44 83 LEU A C 1
ATOM 649 O O . LEU A 1 83 ? -25.036 -1.440 9.406 1.00 98.44 83 LEU A O 1
ATOM 653 N N . VAL A 1 84 ? -25.543 -1.194 11.578 1.00 98.50 84 VAL A N 1
ATOM 654 C CA . VAL A 1 84 ? -24.848 -2.426 11.984 1.00 98.50 84 VAL A CA 1
ATOM 655 C C . VAL A 1 84 ? -25.643 -3.668 11.591 1.00 98.50 84 VAL A C 1
ATOM 657 O O . VAL A 1 84 ? -25.055 -4.624 11.102 1.00 98.50 84 VAL A O 1
ATOM 660 N N . LEU A 1 85 ? -26.968 -3.654 11.735 1.00 98.62 85 LEU A N 1
ATOM 661 C CA . LEU A 1 85 ? -27.822 -4.757 11.293 1.00 98.62 85 LEU A CA 1
ATOM 662 C C . LEU A 1 85 ? -27.700 -4.983 9.784 1.00 98.62 85 LEU A C 1
ATOM 664 O O . LEU A 1 85 ? -27.537 -6.122 9.363 1.00 98.62 85 LEU A O 1
ATOM 668 N N . LYS A 1 86 ? -27.667 -3.911 8.981 1.00 98.75 86 LYS A N 1
ATOM 669 C CA . LYS A 1 86 ? -27.413 -4.018 7.539 1.00 98.75 86 LYS A CA 1
ATOM 670 C C . LYS A 1 86 ? -26.015 -4.571 7.238 1.00 98.75 86 LYS A C 1
ATOM 672 O O . LYS A 1 86 ? -25.859 -5.368 6.325 1.00 98.75 86 LYS A O 1
ATOM 677 N N . THR A 1 87 ? -25.006 -4.202 8.031 1.00 98.69 87 THR A N 1
ATOM 678 C CA . THR A 1 87 ? -23.653 -4.783 7.924 1.00 98.69 87 THR A CA 1
ATOM 679 C C . THR A 1 87 ? -23.673 -6.294 8.161 1.00 98.69 87 THR A C 1
ATOM 681 O O . THR A 1 87 ? -23.071 -7.042 7.396 1.00 98.69 87 THR A O 1
ATOM 684 N N . LEU A 1 88 ? -24.375 -6.746 9.205 1.00 98.69 88 LEU A N 1
ATOM 685 C CA . LEU A 1 88 ? -24.516 -8.168 9.522 1.00 98.69 88 LEU A CA 1
ATOM 686 C C . LEU A 1 88 ? -25.297 -8.916 8.432 1.00 98.69 88 LEU A C 1
ATOM 688 O O . LEU A 1 88 ? -24.883 -10.000 8.049 1.00 98.69 88 LEU A O 1
ATOM 692 N N . GLU A 1 89 ? -26.359 -8.319 7.887 1.00 98.69 89 GLU A N 1
ATOM 693 C CA . GLU A 1 89 ? -27.117 -8.859 6.747 1.00 98.69 89 GLU A CA 1
ATOM 694 C C . GLU A 1 89 ? -26.241 -9.023 5.496 1.00 98.69 89 GLU A C 1
ATOM 696 O O . GLU A 1 89 ? -26.310 -10.047 4.825 1.00 98.69 89 GLU A O 1
ATOM 701 N N . ILE A 1 90 ? -25.380 -8.045 5.196 1.00 98.75 90 ILE A N 1
ATOM 702 C CA . ILE A 1 90 ? -24.436 -8.124 4.073 1.00 98.75 90 ILE A CA 1
ATOM 703 C C . ILE A 1 90 ? -23.432 -9.262 4.284 1.00 98.75 90 ILE A C 1
ATOM 705 O O . ILE A 1 90 ? -23.166 -10.017 3.352 1.00 98.75 90 ILE A O 1
ATOM 709 N N . ILE A 1 91 ? -22.883 -9.403 5.496 1.00 98.69 91 ILE A N 1
ATOM 710 C CA . ILE A 1 91 ? -21.968 -10.505 5.837 1.00 98.69 91 ILE A CA 1
ATOM 711 C C . ILE A 1 91 ? -22.681 -11.855 5.699 1.00 98.69 91 ILE A C 1
ATOM 713 O O . ILE A 1 91 ? -22.120 -12.777 5.112 1.00 98.69 91 ILE A O 1
ATOM 717 N N . ASP A 1 92 ? -23.913 -11.960 6.195 1.00 98.38 92 ASP A N 1
ATOM 718 C CA . ASP A 1 92 ? -24.718 -13.180 6.125 1.00 98.38 92 ASP A CA 1
ATOM 719 C C . ASP A 1 92 ? -25.095 -13.552 4.683 1.00 98.38 92 ASP A C 1
ATOM 721 O O . ASP A 1 92 ? -25.040 -14.715 4.308 1.00 98.38 92 ASP A O 1
ATOM 725 N N . TYR A 1 93 ? -25.403 -12.585 3.822 1.00 98.56 93 TYR A N 1
ATOM 726 C CA . TYR A 1 93 ? -25.704 -12.874 2.419 1.00 98.56 93 TYR A CA 1
ATOM 727 C C . TYR A 1 93 ? -24.448 -13.224 1.605 1.00 98.56 93 TYR A C 1
ATOM 729 O O . TYR A 1 93 ? -24.413 -14.223 0.879 1.00 98.56 93 TYR A O 1
ATOM 737 N N . LEU A 1 94 ? -23.399 -12.402 1.717 1.00 98.12 94 LEU A N 1
ATOM 738 C CA . LEU A 1 94 ? -22.187 -12.558 0.913 1.00 98.12 94 LEU A CA 1
ATOM 739 C C . LEU A 1 94 ? -21.302 -13.714 1.388 1.00 98.12 94 LEU A C 1
ATOM 741 O O . LEU A 1 94 ? -20.411 -14.099 0.639 1.00 98.12 94 LEU A O 1
ATOM 745 N N . GLN A 1 95 ? -21.530 -14.259 2.590 1.00 98.19 95 GLN A N 1
ATOM 746 C CA . GLN A 1 95 ? -20.811 -15.412 3.153 1.00 98.19 95 GLN A CA 1
ATOM 747 C C . GLN A 1 95 ? -19.284 -15.348 2.922 1.00 98.19 95 GLN A C 1
ATOM 749 O O . GLN A 1 95 ? -18.700 -16.285 2.366 1.00 98.19 95 GLN A O 1
ATOM 754 N N . PRO A 1 96 ? -18.599 -14.249 3.302 1.00 98.12 96 PRO A N 1
ATOM 755 C CA . PRO A 1 96 ? -17.157 -14.182 3.142 1.00 98.12 96 PRO A CA 1
ATOM 756 C C . PRO A 1 96 ? -16.490 -15.210 4.055 1.00 98.12 96 PRO A C 1
ATOM 758 O O . PRO A 1 96 ? -16.965 -15.501 5.158 1.00 98.12 96 PRO A O 1
ATOM 761 N N . ARG A 1 97 ? -15.322 -15.709 3.650 1.00 96.81 97 ARG A N 1
ATOM 762 C CA . ARG A 1 97 ? -14.539 -16.606 4.509 1.00 96.81 97 ARG A CA 1
ATOM 763 C C . ARG A 1 97 ? -14.138 -15.916 5.816 1.00 96.81 97 ARG A C 1
ATOM 765 O O . ARG A 1 97 ? -14.100 -16.556 6.869 1.00 96.81 97 ARG A O 1
ATOM 772 N N . TRP A 1 98 ? -13.856 -14.618 5.748 1.00 98.31 98 TRP A N 1
ATOM 773 C CA . TRP A 1 98 ? -13.445 -13.812 6.890 1.00 98.31 98 TRP A CA 1
ATOM 774 C C . TRP A 1 98 ? -14.260 -12.527 7.017 1.00 98.31 98 TRP A C 1
ATOM 776 O O . TRP A 1 98 ? -14.599 -11.884 6.028 1.00 98.31 98 TRP A O 1
ATOM 786 N N . TRP A 1 99 ? -14.524 -12.094 8.243 1.00 98.69 99 TRP A N 1
ATOM 787 C CA . TRP A 1 99 ? -15.142 -10.804 8.506 1.00 98.69 99 TRP A CA 1
ATOM 788 C C . TRP A 1 99 ? -14.591 -10.159 9.775 1.00 98.69 99 TRP A C 1
ATOM 790 O O . TRP A 1 99 ? -14.167 -10.841 10.712 1.00 98.69 99 TRP A O 1
ATOM 800 N N . ALA A 1 100 ? -14.610 -8.827 9.797 1.00 98.69 100 ALA A N 1
ATOM 801 C CA . ALA A 1 100 ? -14.305 -8.027 10.971 1.00 98.69 100 ALA A CA 1
ATOM 802 C C . ALA A 1 100 ? -15.184 -6.768 11.037 1.00 98.69 100 ALA A C 1
ATOM 804 O O . ALA A 1 100 ? -15.443 -6.128 10.020 1.00 98.69 100 ALA A O 1
ATOM 805 N N . ILE A 1 101 ? -15.613 -6.395 12.243 1.00 98.69 101 ILE A N 1
ATOM 806 C CA . ILE A 1 101 ? -16.355 -5.164 12.537 1.00 98.69 101 ILE A CA 1
ATOM 807 C C . ILE A 1 101 ? -15.579 -4.392 13.607 1.00 98.69 101 ILE A C 1
ATOM 809 O O . ILE A 1 101 ? -15.351 -4.914 14.696 1.00 98.69 101 ILE A O 1
ATOM 813 N N . GLU A 1 102 ? -15.182 -3.151 13.330 1.00 97.31 102 GLU A N 1
ATOM 814 C CA . GLU A 1 102 ? -14.445 -2.287 14.260 1.00 97.31 102 GLU A CA 1
ATOM 815 C C . GLU A 1 102 ? -15.349 -1.218 14.884 1.00 97.31 102 GLU A C 1
ATOM 817 O O . GLU A 1 102 ? -16.125 -0.535 14.210 1.00 97.31 102 GLU A O 1
ATOM 822 N N . ASN A 1 103 ? -15.245 -1.045 16.203 1.00 97.12 103 ASN A N 1
ATOM 823 C CA . ASN A 1 103 ? -15.850 0.092 16.896 1.00 97.12 103 ASN A CA 1
ATOM 824 C C . ASN A 1 103 ? -15.136 0.379 18.228 1.00 97.12 103 ASN A C 1
ATOM 826 O O . ASN A 1 103 ? -14.572 -0.531 18.839 1.00 97.12 103 ASN A O 1
ATOM 830 N N . PRO A 1 104 ? -15.206 1.604 18.786 1.00 95.38 104 PRO A N 1
ATOM 831 C CA . PRO A 1 104 ? -14.673 1.877 20.118 1.00 95.38 104 PRO A CA 1
ATOM 832 C C . PRO A 1 104 ? -15.184 0.909 21.205 1.00 95.38 104 PRO A C 1
ATOM 834 O O . PRO A 1 104 ? -16.384 0.814 21.466 1.00 95.38 104 PRO A O 1
ATOM 837 N N . SER A 1 105 ? -14.271 0.260 21.941 1.00 95.56 105 SER A N 1
ATOM 838 C CA . SER A 1 105 ? -14.625 -0.732 22.984 1.00 95.56 105 SER A CA 1
ATOM 839 C C . SER A 1 105 ? -15.262 -0.114 24.233 1.00 95.56 105 SER A C 1
ATOM 841 O O . SER A 1 105 ? -15.822 -0.812 25.086 1.00 95.56 105 SER A O 1
ATOM 843 N N . THR A 1 106 ? -15.174 1.207 24.377 1.00 94.25 106 THR A N 1
ATOM 844 C CA . THR A 1 106 ? -15.867 1.972 25.422 1.00 94.25 106 THR A CA 1
ATOM 845 C C . THR A 1 106 ? -17.294 2.353 25.027 1.00 94.25 106 THR A C 1
ATOM 847 O O . THR A 1 106 ? -18.034 2.833 25.881 1.00 94.25 106 THR A O 1
ATOM 850 N N . GLY A 1 107 ? -17.681 2.157 23.763 1.00 93.75 107 GLY A N 1
ATOM 851 C CA . GLY A 1 107 ? -19.002 2.487 23.242 1.00 93.75 107 GLY A CA 1
ATOM 852 C C . GLY A 1 107 ? -20.104 1.514 23.668 1.00 93.75 107 GLY A C 1
ATOM 853 O O . GLY A 1 107 ? -19.873 0.507 24.340 1.00 93.75 107 GLY A O 1
ATOM 854 N N . ARG A 1 108 ? -21.329 1.838 23.246 1.00 95.88 108 ARG A N 1
ATOM 855 C CA . ARG A 1 108 ? -22.559 1.082 23.519 1.00 95.88 108 ARG A CA 1
ATOM 856 C C . ARG A 1 108 ? -22.825 -0.046 22.516 1.00 95.88 108 ARG A C 1
ATOM 858 O O . ARG A 1 108 ? -23.726 -0.842 22.765 1.00 95.88 108 ARG A O 1
ATOM 865 N N . LEU A 1 109 ? -22.047 -0.171 21.437 1.00 97.31 109 LEU A N 1
ATOM 866 C CA . LEU A 1 109 ? -22.264 -1.218 20.430 1.00 97.31 109 LEU A CA 1
ATOM 867 C C . LEU A 1 109 ? -22.159 -2.630 21.036 1.00 97.31 109 LEU A C 1
ATOM 869 O O . LEU A 1 109 ? -23.036 -3.461 20.844 1.00 97.31 109 LEU A O 1
ATOM 873 N N . LYS A 1 110 ? -21.163 -2.864 21.895 1.00 95.75 110 LYS A N 1
ATOM 874 C CA . LYS A 1 110 ? -20.982 -4.141 22.611 1.00 95.75 110 LYS A CA 1
ATOM 875 C C . LYS A 1 110 ? -22.145 -4.549 23.523 1.00 95.75 110 LYS A C 1
ATOM 877 O O . LYS A 1 110 ? -22.204 -5.688 23.956 1.00 95.75 110 LYS A O 1
ATOM 882 N N . SER A 1 111 ? -23.016 -3.603 23.887 1.00 94.31 111 SER A N 1
ATOM 883 C CA . SER A 1 111 ? -24.204 -3.864 24.713 1.00 94.31 111 SER A CA 1
ATOM 884 C C . SER A 1 111 ? -25.464 -4.113 23.887 1.00 94.31 111 SER A C 1
ATOM 886 O O . SER A 1 111 ? -26.523 -4.349 24.460 1.00 94.31 111 SER A O 1
ATOM 888 N N . ARG A 1 112 ? -25.390 -4.026 22.553 1.00 97.44 112 ARG A N 1
ATOM 889 C CA . ARG A 1 112 ? -26.549 -4.287 21.697 1.00 97.44 112 ARG A CA 1
ATOM 890 C C . ARG A 1 112 ? -26.806 -5.800 21.624 1.00 97.44 112 ARG A C 1
ATOM 892 O O . ARG A 1 112 ? -25.831 -6.553 21.593 1.00 97.44 112 ARG A O 1
ATOM 899 N N . PRO A 1 113 ? -28.074 -6.258 21.602 1.00 97.81 113 PRO A N 1
ATOM 900 C CA . PRO A 1 113 ? -28.399 -7.687 21.617 1.00 97.81 113 PRO A CA 1
ATOM 901 C C . PRO A 1 113 ? -27.768 -8.475 20.464 1.00 97.81 113 PRO A C 1
ATOM 903 O O . PRO A 1 113 ? -27.197 -9.531 20.696 1.00 97.81 113 PRO A O 1
ATOM 906 N N . TYR A 1 114 ? -27.778 -7.919 19.250 1.00 97.25 114 TYR A N 1
ATOM 907 C CA . TYR A 1 114 ? -27.238 -8.558 18.042 1.00 97.25 114 TYR A CA 1
ATOM 908 C C . TYR A 1 114 ? -25.701 -8.652 18.005 1.00 97.25 114 TYR A C 1
ATOM 910 O O . TYR A 1 114 ? -25.149 -9.278 17.111 1.00 97.25 114 TYR A O 1
ATOM 918 N N . MET A 1 115 ? -25.001 -8.031 18.962 1.00 97.88 115 MET A N 1
ATOM 919 C CA . MET A 1 115 ? -23.549 -8.183 19.122 1.00 97.88 115 MET A CA 1
ATOM 920 C C . MET A 1 115 ? -23.186 -9.196 20.215 1.00 97.88 115 MET A C 1
ATOM 922 O O . MET A 1 115 ? -22.009 -9.524 20.369 1.00 97.88 115 MET A O 1
ATOM 926 N N . GLN A 1 116 ? -24.156 -9.653 21.019 1.00 95.81 116 GLN A N 1
ATOM 927 C CA . GLN A 1 116 ? -23.893 -10.613 22.091 1.00 95.81 116 GLN A CA 1
ATOM 928 C C . GLN A 1 116 ? -23.501 -11.970 21.504 1.00 95.81 116 GLN A C 1
ATOM 930 O O . GLN A 1 116 ? -24.063 -12.411 20.509 1.00 95.81 116 GLN A O 1
ATOM 935 N N . GLY A 1 117 ? -22.525 -12.630 22.126 1.00 93.94 117 GLY A N 1
ATOM 936 C CA . GLY A 1 117 ? -22.021 -13.934 21.681 1.00 93.94 117 GLY A CA 1
ATOM 937 C C . GLY A 1 117 ? -21.018 -13.881 20.524 1.00 93.94 117 GLY A C 1
ATOM 938 O O . GLY A 1 117 ? -20.299 -14.854 20.320 1.00 93.94 117 GLY A O 1
ATOM 939 N N . LEU A 1 118 ? -20.892 -12.752 19.816 1.00 97.06 118 LEU A N 1
ATOM 940 C CA . LEU A 1 118 ? -19.841 -12.582 18.815 1.00 97.06 118 LEU A CA 1
ATOM 941 C C . LEU A 1 118 ? -18.473 -12.457 19.494 1.00 97.06 118 LEU A C 1
ATOM 943 O O . LEU A 1 118 ? -18.281 -11.632 20.393 1.00 97.06 118 LEU A O 1
ATOM 947 N N . HIS A 1 119 ? -17.515 -13.257 19.028 1.00 97.56 119 HIS A N 1
ATOM 948 C CA . HIS A 1 119 ? -16.126 -13.154 19.454 1.00 97.56 119 HIS A CA 1
ATOM 949 C C . HIS A 1 119 ? -15.543 -11.790 19.062 1.00 97.56 119 HIS A C 1
ATOM 951 O O . HIS A 1 119 ? -15.805 -11.278 17.970 1.00 97.56 119 HIS A O 1
ATOM 957 N N . TRP A 1 120 ? -14.769 -11.195 19.970 1.00 97.56 120 TRP A N 1
ATOM 958 C CA . TRP A 1 120 ? -14.063 -9.948 19.719 1.00 97.56 120 TRP A CA 1
ATOM 959 C C . TRP A 1 120 ? -12.813 -9.811 20.573 1.00 97.56 120 TRP A C 1
ATOM 961 O O . TRP A 1 120 ? -12.782 -10.234 21.731 1.00 97.56 120 TRP A O 1
ATOM 971 N N . ASP A 1 121 ? -11.840 -9.099 20.018 1.00 97.75 121 ASP A N 1
ATOM 972 C CA . ASP A 1 121 ? -10.599 -8.745 20.685 1.00 97.75 121 ASP A CA 1
ATOM 973 C C . ASP A 1 121 ? -10.494 -7.242 20.947 1.00 97.75 121 ASP A C 1
ATOM 975 O O . ASP A 1 121 ? -11.007 -6.388 20.209 1.00 97.75 121 ASP A O 1
ATOM 979 N N . LYS A 1 122 ? -9.809 -6.898 22.042 1.00 97.50 122 LYS A N 1
ATOM 980 C CA . LYS A 1 122 ? -9.605 -5.509 22.462 1.00 97.50 122 LYS A CA 1
ATOM 981 C C . LYS A 1 122 ? -8.197 -5.034 22.144 1.00 97.50 122 LYS A C 1
ATOM 983 O O . LYS A 1 122 ? -7.233 -5.475 22.763 1.00 97.50 122 LYS A O 1
ATOM 988 N N . VAL A 1 123 ? -8.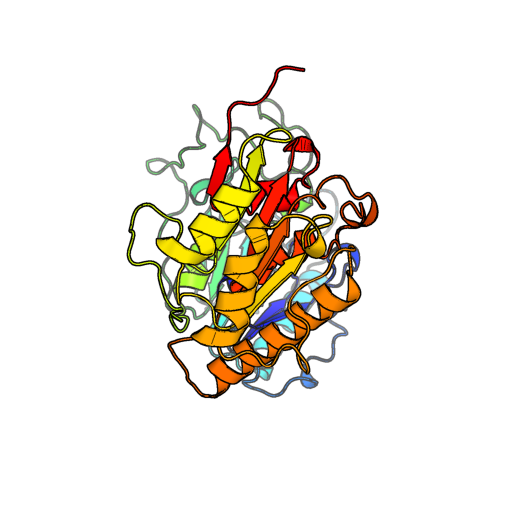111 -3.981 21.339 1.00 97.50 123 VAL A N 1
ATOM 989 C CA . VAL A 1 123 ? -6.860 -3.274 21.042 1.00 97.50 123 VAL A CA 1
ATOM 990 C C . VAL A 1 123 ? -6.894 -1.827 21.532 1.00 97.50 123 VAL A C 1
ATOM 992 O O . VAL A 1 123 ? -7.941 -1.259 21.865 1.00 97.50 123 VAL A O 1
ATOM 995 N N . THR A 1 124 ? -5.724 -1.196 21.602 1.00 97.62 124 THR A N 1
ATOM 996 C CA . THR A 1 124 ? -5.611 0.254 21.810 1.00 97.62 124 THR A CA 1
ATOM 997 C C . THR A 1 124 ? -4.684 0.847 20.769 1.00 97.62 124 THR A C 1
ATOM 999 O O . THR A 1 124 ? -3.519 0.468 20.734 1.00 97.62 124 THR A O 1
ATOM 1002 N N . TYR A 1 125 ? -5.155 1.821 19.990 1.00 96.50 125 TYR A N 1
ATOM 1003 C CA . TYR A 1 125 ? -4.395 2.357 18.849 1.00 96.50 125 TYR A CA 1
ATOM 1004 C C . TYR A 1 125 ? -3.010 2.914 19.208 1.00 96.50 125 TYR A C 1
ATOM 1006 O O . TYR A 1 125 ? -2.098 2.858 18.391 1.00 96.50 125 TYR A O 1
ATOM 1014 N N . CYS A 1 126 ? -2.802 3.375 20.444 1.00 96.12 126 CYS A N 1
ATOM 1015 C CA . CYS A 1 126 ? -1.489 3.838 20.889 1.00 96.12 126 CYS A CA 1
ATOM 1016 C C . CYS A 1 126 ? -0.414 2.747 20.964 1.00 96.12 126 CYS A C 1
ATOM 1018 O O . CYS A 1 126 ? 0.768 3.051 20.861 1.00 96.12 126 CYS A O 1
ATOM 1020 N N . LYS A 1 127 ? -0.806 1.478 21.100 1.00 96.88 127 LYS A N 1
ATOM 1021 C CA . LYS A 1 127 ? 0.111 0.333 20.996 1.00 96.88 127 LYS A CA 1
ATOM 1022 C C . LYS A 1 127 ? 0.534 0.035 19.556 1.00 96.88 127 LYS A C 1
ATOM 1024 O O . LYS A 1 127 ? 1.471 -0.715 19.348 1.00 96.88 127 LYS A O 1
ATOM 1029 N N . TYR A 1 128 ? -0.126 0.669 18.590 1.00 96.12 128 TYR A N 1
ATOM 1030 C CA . TYR A 1 128 ? 0.128 0.543 17.158 1.00 96.12 128 TYR A CA 1
ATOM 1031 C C . TYR A 1 128 ? 0.634 1.869 16.557 1.00 96.12 128 TYR A C 1
ATOM 1033 O O . TYR A 1 128 ? 0.439 2.138 15.375 1.00 96.12 128 TYR A O 1
ATOM 1041 N N . GLY A 1 129 ? 1.260 2.723 17.379 1.00 93.00 129 GLY A N 1
ATOM 1042 C CA . GLY A 1 129 ? 1.976 3.925 16.933 1.00 93.00 129 GLY A CA 1
ATOM 1043 C C . GLY A 1 129 ? 1.218 5.250 17.056 1.00 93.00 129 GLY A C 1
ATOM 1044 O O . GLY A 1 129 ? 1.801 6.305 16.822 1.00 93.00 129 GLY A O 1
ATOM 1045 N N . PHE A 1 130 ? -0.061 5.255 17.448 1.00 93.81 130 PHE A N 1
ATOM 1046 C CA . PHE A 1 130 ? -0.778 6.522 17.646 1.00 93.81 130 PHE A CA 1
ATOM 1047 C C . PHE A 1 130 ? -0.376 7.227 18.951 1.00 93.81 130 PHE A C 1
ATOM 1049 O O . PHE A 1 130 ? -0.158 6.607 19.991 1.00 93.81 130 PHE A O 1
ATOM 1056 N N . ARG A 1 131 ? -0.368 8.564 18.931 1.00 93.06 131 ARG A N 1
ATOM 1057 C CA . ARG A 1 131 ? -0.012 9.405 20.091 1.00 93.06 131 ARG A CA 1
ATOM 1058 C C . ARG A 1 131 ? -1.141 9.575 21.113 1.00 93.06 131 ARG A C 1
ATOM 1060 O O . ARG A 1 131 ? -0.945 10.152 22.183 1.00 93.06 131 ARG A O 1
ATOM 1067 N N . TYR A 1 132 ? -2.321 9.036 20.820 1.00 92.69 132 TYR A N 1
ATOM 1068 C CA . TYR A 1 132 ? -3.473 9.010 21.712 1.00 92.69 132 TYR A CA 1
ATOM 1069 C C . TYR A 1 132 ? -3.982 7.584 21.918 1.00 92.69 132 TYR A C 1
ATOM 1071 O O . TYR A 1 132 ? -3.945 6.729 21.033 1.00 92.69 132 TYR A O 1
ATOM 1079 N N . LYS A 1 133 ? -4.544 7.325 23.100 1.00 93.88 133 LYS A N 1
ATOM 1080 C CA . LYS A 1 133 ? -5.216 6.056 23.382 1.00 93.88 133 LYS A CA 1
ATOM 1081 C C . LYS A 1 133 ? -6.647 6.078 22.856 1.00 93.88 133 LYS A C 1
ATOM 1083 O O . LYS A 1 133 ? -7.486 6.803 23.387 1.00 93.88 133 LYS A O 1
ATOM 1088 N N . LYS A 1 134 ? -6.936 5.207 21.892 1.00 93.62 134 LYS A N 1
ATOM 1089 C CA . LYS A 1 134 ? -8.294 4.875 21.444 1.00 93.62 134 LYS A CA 1
ATOM 1090 C C . LYS A 1 134 ? -8.540 3.384 21.690 1.00 93.62 134 LYS A C 1
ATOM 1092 O O . LYS A 1 134 ? -7.954 2.561 20.991 1.00 93.62 134 LYS A O 1
ATOM 1097 N N . PRO A 1 135 ? -9.281 3.020 22.753 1.00 95.81 135 PRO A N 1
ATOM 1098 C CA . PRO A 1 135 ? -9.672 1.638 22.995 1.00 95.81 135 PRO A CA 1
ATOM 1099 C C . PRO A 1 135 ? -10.705 1.201 21.961 1.00 95.81 135 PRO A C 1
ATOM 1101 O O . PRO A 1 135 ? -11.775 1.800 21.867 1.00 95.81 135 PRO A O 1
ATOM 1104 N N . THR A 1 136 ? -10.419 0.109 21.270 1.00 96.75 136 THR A N 1
ATOM 1105 C CA . THR A 1 136 ? -11.200 -0.391 20.138 1.00 96.75 136 THR A CA 1
ATOM 1106 C C . THR A 1 136 ? -11.506 -1.871 20.347 1.00 96.75 136 THR A C 1
ATOM 1108 O O . THR A 1 136 ? -10.696 -2.596 20.924 1.00 96.75 136 THR A O 1
ATOM 1111 N N . ALA A 1 137 ? -12.719 -2.270 19.984 1.00 97.75 137 ALA A N 1
ATOM 1112 C CA . ALA A 1 137 ? -13.176 -3.647 19.899 1.00 97.75 137 ALA A CA 1
ATOM 1113 C C . ALA A 1 137 ? -13.238 -4.022 18.418 1.00 97.75 137 ALA A C 1
ATOM 1115 O O . ALA A 1 137 ? -13.742 -3.235 17.613 1.00 97.75 137 ALA A O 1
ATOM 1116 N N . ILE A 1 138 ? -12.724 -5.198 18.082 1.00 98.31 138 ILE A N 1
ATOM 1117 C CA . ILE A 1 138 ? -12.827 -5.769 16.742 1.00 98.31 138 ILE A CA 1
ATOM 1118 C C . ILE A 1 138 ? -13.564 -7.091 16.904 1.00 98.31 138 ILE A C 1
ATOM 1120 O O . ILE A 1 138 ? -13.011 -8.021 17.481 1.00 98.31 138 ILE A O 1
ATOM 1124 N N . TRP A 1 139 ? -14.816 -7.154 16.458 1.00 98.75 139 TRP A N 1
ATOM 1125 C CA . TRP A 1 139 ? -15.564 -8.411 16.363 1.00 98.75 139 TRP A CA 1
ATOM 1126 C C . TRP A 1 139 ? -15.146 -9.122 15.088 1.00 98.75 139 TRP A C 1
ATOM 1128 O O . TRP A 1 139 ? -15.107 -8.466 14.051 1.00 98.75 139 TRP A O 1
ATOM 1138 N N . HIS A 1 140 ? -14.822 -10.412 15.141 1.00 98.56 140 HIS A N 1
ATOM 1139 C CA . HIS A 1 140 ? -14.333 -11.128 13.961 1.00 98.56 140 HIS A CA 1
ATOM 1140 C C . HIS A 1 140 ? -14.417 -12.651 14.075 1.00 98.56 140 HIS A C 1
ATOM 1142 O O . HIS A 1 140 ? -14.515 -13.210 15.166 1.00 98.56 140 HIS A O 1
ATOM 1148 N N . ASN A 1 141 ? -14.255 -13.320 12.930 1.00 98.12 141 ASN A N 1
ATOM 1149 C CA . ASN A 1 141 ? -13.950 -14.754 12.824 1.00 98.12 141 ASN A CA 1
ATOM 1150 C C . ASN A 1 141 ? -12.505 -15.026 12.338 1.00 98.12 141 ASN A C 1
ATOM 1152 O O . ASN A 1 141 ? -12.183 -16.131 11.901 1.00 98.12 141 ASN A O 1
ATOM 1156 N N . LEU A 1 142 ? -11.639 -14.007 12.361 1.00 97.56 142 LEU A N 1
ATOM 1157 C CA . LEU A 1 142 ? -10.251 -14.109 11.908 1.00 97.56 142 LEU A CA 1
ATOM 1158 C C . LEU A 1 142 ? -9.442 -15.111 12.751 1.00 97.56 142 LEU A C 1
ATOM 1160 O O . LEU A 1 142 ? -9.625 -15.146 13.969 1.00 97.56 142 LEU A O 1
ATOM 1164 N N . PRO A 1 143 ? -8.488 -15.854 12.150 1.00 95.31 143 PRO A N 1
ATOM 1165 C CA . PRO A 1 143 ? -7.509 -16.662 12.879 1.00 95.31 143 PRO A CA 1
ATOM 1166 C C . PRO A 1 143 ? -6.419 -15.754 13.473 1.00 95.31 143 PRO A C 1
ATOM 1168 O O . PRO A 1 143 ? -5.251 -15.817 13.093 1.00 95.31 143 PRO A O 1
ATOM 1171 N N . TRP A 1 144 ? -6.828 -14.842 14.347 1.00 96.44 144 TRP A N 1
ATOM 1172 C CA . TRP A 1 144 ? -6.015 -13.743 14.842 1.00 96.44 144 TRP A CA 1
ATOM 1173 C C . TRP A 1 144 ? -6.070 -13.674 16.359 1.00 96.44 144 TRP A C 1
ATOM 1175 O O . TRP A 1 144 ? -7.098 -13.928 16.977 1.00 96.44 144 TRP A O 1
ATOM 1185 N N . THR A 1 145 ? -4.949 -13.286 16.947 1.00 95.81 145 THR A N 1
ATOM 1186 C CA . THR A 1 145 ? -4.873 -12.794 18.316 1.00 95.81 145 THR A CA 1
ATOM 1187 C C . THR A 1 145 ? -3.986 -11.554 18.270 1.00 95.81 145 THR A C 1
ATOM 1189 O O . THR A 1 145 ? -2.900 -11.640 17.686 1.00 95.81 145 THR A O 1
ATOM 1192 N N . PRO A 1 146 ? -4.409 -10.410 18.841 1.00 96.62 146 PRO A N 1
ATOM 1193 C CA . PRO A 1 146 ? -3.626 -9.183 18.779 1.00 96.62 146 PRO A CA 1
ATOM 1194 C C . PRO A 1 146 ? -2.205 -9.379 19.307 1.00 96.62 146 PRO A C 1
ATOM 1196 O O . PRO A 1 146 ? -2.023 -9.838 20.437 1.00 96.62 146 PRO A O 1
ATOM 1199 N N . SER A 1 147 ? -1.196 -8.973 18.531 1.00 94.44 147 SER A N 1
ATOM 1200 C CA . SER A 1 147 ? 0.207 -9.071 18.969 1.00 94.44 147 SER A CA 1
ATOM 1201 C C . SER A 1 147 ? 0.518 -8.120 20.129 1.00 94.44 147 SER A C 1
ATOM 1203 O O . SER A 1 147 ? 1.401 -8.377 20.947 1.00 94.44 147 SER A O 1
ATOM 1205 N N . GLN A 1 148 ? -0.237 -7.020 20.218 1.00 92.88 148 GLN A N 1
ATOM 1206 C CA . GLN A 1 148 ? -0.142 -6.038 21.289 1.00 92.88 148 GLN A CA 1
ATOM 1207 C C . GLN A 1 148 ? -1.399 -6.059 22.159 1.00 92.88 148 GLN A C 1
ATOM 1209 O O . GLN A 1 148 ? -2.503 -5.741 21.701 1.00 92.88 148 GLN A O 1
ATOM 1214 N N . GLY A 1 149 ? -1.210 -6.331 23.452 1.00 88.69 149 GLY A N 1
ATOM 1215 C CA . GLY A 1 149 ? -2.253 -6.163 24.461 1.00 88.69 149 GLY A CA 1
ATOM 1216 C C . GLY A 1 149 ? -2.695 -4.697 24.622 1.00 88.69 149 GLY A C 1
ATOM 1217 O O . GLY A 1 149 ? -1.990 -3.764 24.224 1.00 88.69 149 GLY A O 1
ATOM 1218 N N . PRO A 1 150 ? -3.872 -4.435 25.221 1.00 94.88 150 PRO A N 1
ATOM 1219 C CA . PRO A 1 150 ? -4.373 -3.078 25.396 1.00 94.88 150 PRO A CA 1
ATOM 1220 C C . PRO A 1 150 ? -3.528 -2.290 26.406 1.00 94.88 150 PRO A C 1
ATOM 1222 O O . PRO A 1 150 ? -3.349 -2.717 27.544 1.00 94.88 150 PRO A O 1
ATOM 1225 N N . CYS A 1 151 ? -3.127 -1.068 26.042 1.00 95.75 151 CYS A N 1
ATOM 1226 C CA . CYS A 1 151 ? -2.364 -0.161 26.901 1.00 95.75 151 CYS A CA 1
ATOM 1227 C C . CYS A 1 151 ? -3.050 0.039 28.263 1.00 95.75 151 CYS A C 1
ATOM 1229 O O . CYS A 1 151 ? -4.159 0.592 28.351 1.00 95.75 151 CYS A O 1
ATOM 1231 N N . ARG A 1 152 ? -2.378 -0.359 29.344 1.00 94.31 152 ARG A N 1
ATOM 1232 C CA . ARG A 1 152 ? -2.891 -0.362 30.724 1.00 94.31 152 ARG A CA 1
ATOM 1233 C C . ARG A 1 152 ? -1.769 -0.112 31.730 1.00 94.31 152 ARG A C 1
ATOM 1235 O O . ARG A 1 152 ? -0.615 0.059 31.359 1.00 94.31 152 ARG A O 1
ATOM 1242 N N . THR A 1 153 ? -2.117 0.029 33.005 1.00 91.81 153 THR A N 1
ATOM 1243 C CA . THR A 1 153 ? -1.101 0.146 34.062 1.00 91.81 153 THR A CA 1
ATOM 1244 C C . THR A 1 153 ? -0.261 -1.132 34.078 1.00 91.81 153 THR A C 1
ATOM 1246 O O . THR A 1 153 ? -0.829 -2.212 33.966 1.00 91.81 153 THR A O 1
ATOM 1249 N N . GLY A 1 154 ? 1.066 -0.999 34.139 1.00 91.00 154 GLY A N 1
ATOM 1250 C CA . GLY A 1 154 ? 2.006 -2.121 34.006 1.00 91.00 154 GLY A CA 1
ATOM 1251 C C . GLY A 1 154 ? 2.338 -2.525 32.564 1.00 91.00 154 GLY A C 1
ATOM 1252 O O . GLY A 1 154 ? 3.279 -3.275 32.363 1.00 91.00 154 GLY A O 1
ATOM 1253 N N . ASP A 1 155 ? 1.616 -2.008 31.563 1.00 93.88 155 ASP A N 1
ATOM 1254 C CA . ASP A 1 155 ? 1.869 -2.300 30.147 1.00 93.88 155 ASP A CA 1
ATOM 1255 C C . ASP A 1 155 ? 1.490 -1.093 29.265 1.00 93.88 155 ASP A C 1
ATOM 1257 O O . ASP A 1 155 ? 0.399 -0.998 28.686 1.00 93.88 155 ASP A O 1
ATOM 1261 N N . ARG A 1 156 ? 2.373 -0.090 29.243 1.00 95.31 156 ARG A N 1
ATOM 1262 C CA . ARG A 1 156 ? 2.171 1.180 28.527 1.00 95.31 156 ARG A CA 1
ATOM 1263 C C . ARG A 1 156 ? 2.744 1.114 27.109 1.00 95.31 156 ARG A C 1
ATOM 1265 O O . ARG A 1 156 ? 3.553 0.252 26.789 1.00 95.31 156 ARG A O 1
ATOM 1272 N N . CYS A 1 157 ? 2.263 1.985 26.228 1.00 94.75 157 CYS A N 1
ATOM 1273 C CA . CYS A 1 157 ? 2.873 2.204 24.914 1.00 94.75 157 CYS A CA 1
ATOM 1274 C C . CYS A 1 157 ? 4.017 3.220 25.021 1.00 94.75 157 CYS A C 1
ATOM 1276 O O . CYS A 1 157 ? 4.029 4.027 25.949 1.00 94.75 157 CYS A O 1
ATOM 1278 N N . GLU A 1 158 ? 4.886 3.262 24.015 1.00 92.75 158 GLU A N 1
ATOM 1279 C CA . GLU A 1 158 ? 6.011 4.208 23.929 1.00 92.75 158 GLU A CA 1
ATOM 1280 C C . GLU A 1 158 ? 5.568 5.676 23.952 1.00 92.75 158 GLU A C 1
ATOM 1282 O O . GLU A 1 158 ? 6.236 6.531 24.521 1.00 92.75 158 GLU A O 1
ATOM 1287 N N . ALA A 1 159 ? 4.386 5.975 23.407 1.00 91.50 159 ALA A N 1
ATOM 1288 C CA . ALA A 1 159 ? 3.838 7.327 23.420 1.00 91.50 159 ALA A CA 1
ATOM 1289 C C . ALA A 1 159 ? 3.355 7.795 24.811 1.00 91.50 159 ALA A C 1
ATOM 1291 O O . ALA A 1 159 ? 2.890 8.922 24.933 1.00 91.50 159 ALA A O 1
ATOM 1292 N N . PHE A 1 160 ? 3.368 6.962 25.857 1.00 92.06 160 PHE A N 1
ATOM 1293 C CA . PHE A 1 160 ? 2.883 7.360 27.183 1.00 92.06 160 PHE A CA 1
ATOM 1294 C C . PHE A 1 160 ? 3.928 8.214 27.919 1.00 92.06 160 PHE A C 1
ATOM 1296 O O . PHE A 1 160 ? 5.057 7.781 28.107 1.00 92.06 160 PHE A O 1
ATOM 1303 N N . GLN A 1 161 ? 3.545 9.406 28.382 1.00 88.81 161 GLN A N 1
ATOM 1304 C CA . GLN A 1 161 ? 4.443 10.381 29.006 1.00 88.81 161 GLN A CA 1
ATOM 1305 C C . GLN A 1 161 ? 3.937 10.801 30.392 1.00 88.81 161 GLN A C 1
ATOM 1307 O O . GLN A 1 161 ? 2.822 11.311 30.554 1.00 88.81 161 GLN A O 1
ATOM 1312 N N . GLY A 1 162 ? 4.767 10.595 31.416 1.00 87.38 162 GLY A N 1
ATOM 1313 C CA . GLY A 1 162 ? 4.411 10.878 32.806 1.00 87.38 162 GLY A CA 1
ATOM 1314 C C . GLY A 1 162 ? 3.194 10.061 33.248 1.00 87.38 162 GLY A C 1
ATOM 1315 O O . GLY A 1 162 ? 3.292 8.860 33.475 1.00 87.38 162 GLY A O 1
ATOM 1316 N N . THR A 1 163 ? 2.030 10.705 33.355 1.00 87.62 163 THR A N 1
ATOM 1317 C CA . THR A 1 163 ? 0.769 10.079 33.797 1.00 87.62 163 THR A CA 1
ATOM 1318 C C . THR A 1 163 ? -0.278 9.931 32.686 1.00 87.62 163 THR A C 1
ATOM 1320 O O . THR A 1 163 ? -1.390 9.459 32.943 1.00 87.62 163 THR A O 1
ATOM 1323 N N . ARG A 1 164 ? 0.028 10.325 31.441 1.00 90.25 164 ARG A N 1
ATOM 1324 C CA . ARG A 1 164 ? -0.956 10.385 30.345 1.00 90.25 164 ARG A CA 1
ATOM 1325 C C . ARG A 1 164 ? -0.325 10.215 28.961 1.00 90.25 164 ARG A C 1
ATOM 1327 O O . ARG A 1 164 ? 0.881 10.205 28.805 1.00 90.25 164 ARG A O 1
ATOM 1334 N N . HIS A 1 165 ? -1.154 10.082 27.928 1.00 92.69 165 HIS A N 1
ATOM 1335 C CA . HIS A 1 165 ? -0.676 10.197 26.542 1.00 92.69 165 HIS A CA 1
ATOM 1336 C C . HIS A 1 165 ? -0.488 11.694 26.193 1.00 92.69 165 HIS A C 1
ATOM 1338 O O . HIS A 1 165 ? -1.118 12.537 26.842 1.00 92.69 165 HIS A O 1
ATOM 1344 N N . PRO A 1 166 ? 0.314 12.073 25.194 1.00 91.00 166 PRO A N 1
ATOM 1345 C CA . PRO A 1 166 ? 0.448 13.469 24.780 1.00 91.00 166 PRO A CA 1
ATOM 1346 C C . PRO A 1 166 ? -0.851 14.005 24.169 1.00 91.00 166 PRO A C 1
ATOM 1348 O O . PRO A 1 166 ? -1.232 15.134 24.455 1.00 91.00 166 PRO A O 1
ATOM 1351 N N . GLU A 1 167 ? -1.604 13.169 23.447 1.00 91.50 167 GLU A N 1
ATOM 1352 C CA . GLU A 1 167 ? -2.812 13.578 22.719 1.00 91.50 167 GLU A CA 1
ATOM 1353 C C . GLU A 1 167 ? -4.097 12.908 23.252 1.00 91.50 167 GLU A C 1
ATOM 1355 O O . GLU A 1 167 ? -4.078 12.044 24.145 1.00 91.50 167 GLU A O 1
ATOM 1360 N N . THR A 1 168 ? -5.251 13.306 22.708 1.00 88.81 168 THR A N 1
ATOM 1361 C CA . THR A 1 168 ? -6.563 12.681 22.943 1.00 88.81 168 THR A CA 1
ATOM 1362 C C . THR A 1 168 ? -7.240 12.306 21.628 1.00 88.81 168 THR A C 1
ATOM 1364 O O . THR A 1 168 ? -7.081 12.973 20.609 1.00 88.81 168 THR A O 1
ATOM 1367 N N . ALA A 1 169 ? -8.043 11.237 21.666 1.00 88.75 169 ALA A N 1
ATOM 1368 C CA . ALA A 1 169 ? -8.886 10.800 20.553 1.00 88.75 169 ALA A CA 1
ATOM 1369 C C . ALA A 1 169 ? -10.139 11.694 20.414 1.00 88.75 169 ALA A C 1
ATOM 1371 O O . ALA A 1 169 ? -11.271 11.208 20.447 1.00 88.75 169 ALA A O 1
ATOM 1372 N N . GLN A 1 170 ? -9.951 13.014 20.373 1.00 83.50 170 GLN A N 1
ATOM 1373 C CA . GLN A 1 170 ? -11.014 14.016 20.330 1.00 83.50 170 GLN A CA 1
ATOM 1374 C C . GLN A 1 170 ? -10.632 15.163 19.394 1.00 83.50 170 GLN A C 1
ATOM 1376 O O . GLN A 1 170 ? -9.454 15.419 19.153 1.00 83.50 170 GLN A O 1
ATOM 1381 N N . ARG A 1 171 ? -11.647 15.850 18.860 1.00 80.19 171 ARG A N 1
ATOM 1382 C CA . ARG A 1 171 ? -11.444 17.063 18.061 1.00 80.19 171 ARG A CA 1
ATOM 1383 C C . ARG A 1 171 ? -11.199 18.257 18.976 1.00 80.19 171 ARG A C 1
ATOM 1385 O O . ARG A 1 171 ? -11.932 18.437 19.948 1.00 80.19 171 ARG A O 1
ATOM 1392 N N . GLY A 1 172 ? -10.273 19.117 18.566 1.00 76.00 172 GLY A N 1
ATOM 1393 C CA . GLY A 1 172 ? -9.989 20.383 19.229 1.00 76.00 172 GLY A CA 1
ATOM 1394 C C . GLY A 1 172 ? -8.970 20.263 20.367 1.00 76.00 172 GLY A C 1
ATOM 1395 O O . GLY A 1 172 ? -8.628 19.159 20.798 1.00 76.00 172 GLY A O 1
ATOM 1396 N N . PRO A 1 173 ? -8.470 21.410 20.854 1.00 74.56 173 PRO A N 1
ATOM 1397 C CA . PRO A 1 173 ? -7.472 21.444 21.911 1.00 74.56 173 PRO A CA 1
ATOM 1398 C C . PRO A 1 173 ? -8.040 20.868 23.211 1.00 74.56 173 PRO A C 1
ATOM 1400 O O . PRO A 1 173 ? -9.151 21.194 23.629 1.00 74.56 173 PRO A O 1
ATOM 1403 N N . THR A 1 174 ? -7.254 20.027 23.881 1.00 79.62 174 THR A N 1
ATOM 1404 C CA . THR A 1 174 ? -7.567 19.529 25.226 1.00 79.62 174 THR A CA 1
ATOM 1405 C C . THR A 1 174 ? -6.583 20.132 26.224 1.00 79.62 174 THR A C 1
ATOM 1407 O O . THR A 1 174 ? -5.375 20.096 26.005 1.00 79.62 174 THR A O 1
ATOM 1410 N N . LYS A 1 175 ? -7.078 20.674 27.346 1.00 79.69 175 LYS A N 1
ATOM 1411 C CA . LYS A 1 175 ? -6.229 21.323 28.360 1.00 79.69 175 LYS A CA 1
ATOM 1412 C C . LYS A 1 175 ? -5.124 20.373 28.846 1.00 79.69 175 LYS A C 1
ATOM 1414 O O . LYS A 1 175 ? -5.405 19.290 29.362 1.00 79.69 175 LYS A O 1
ATOM 1419 N N . GLY A 1 176 ? -3.869 20.799 28.696 1.00 77.75 176 GLY A N 1
ATOM 1420 C CA . GLY A 1 176 ? -2.689 20.022 29.085 1.00 77.75 176 GLY A CA 1
ATOM 1421 C C . GLY A 1 176 ? -2.368 18.841 28.161 1.00 77.75 176 GLY A C 1
ATOM 1422 O O . GLY A 1 176 ? -1.709 17.903 28.596 1.00 77.75 176 GLY A O 1
ATOM 1423 N N . ARG A 1 177 ? -2.860 18.840 26.922 1.00 80.12 177 ARG A N 1
ATOM 1424 C CA . ARG A 1 177 ? -2.486 17.873 25.884 1.00 80.12 177 ARG A CA 1
ATOM 1425 C C . ARG A 1 177 ? -1.859 18.615 24.716 1.00 80.12 177 ARG A C 1
ATOM 1427 O O . ARG A 1 177 ? -2.212 19.761 24.449 1.00 80.12 177 ARG A O 1
ATOM 1434 N N . GLU A 1 178 ? -0.933 17.949 24.052 1.00 78.31 178 GLU A N 1
ATOM 1435 C CA . GLU A 1 178 ? -0.330 18.444 22.825 1.00 78.31 178 GLU A CA 1
ATOM 1436 C C . GLU A 1 178 ? -1.311 18.253 21.665 1.00 78.31 178 GLU A C 1
ATOM 1438 O O . GLU A 1 178 ? -2.054 17.271 21.620 1.00 78.31 178 GLU A O 1
ATOM 1443 N N . GLY A 1 179 ? -1.304 19.196 20.725 1.00 67.75 179 GLY A N 1
ATOM 1444 C CA . GLY A 1 179 ? -1.982 19.059 19.440 1.00 67.75 179 GLY A CA 1
ATOM 1445 C C . GLY A 1 179 ? -3.517 19.086 19.461 1.00 67.75 179 GLY A C 1
ATOM 1446 O O . GLY A 1 179 ? -4.192 19.227 20.481 1.00 67.75 179 GLY A O 1
ATOM 1447 N N . SER A 1 180 ? -4.068 18.970 18.256 1.00 75.94 180 SER A N 1
ATOM 1448 C CA . SER A 1 180 ? -5.485 18.749 17.981 1.00 75.94 180 SER A CA 1
ATOM 1449 C C . SER A 1 180 ? -5.564 17.803 16.795 1.00 75.94 180 SER A C 1
ATOM 1451 O O . SER A 1 180 ? -5.073 18.131 15.717 1.00 75.94 180 SER A O 1
ATOM 1453 N N . ASN A 1 181 ? -6.212 16.656 16.978 1.00 81.50 181 ASN A N 1
ATOM 1454 C CA . ASN A 1 181 ? -6.389 15.698 15.896 1.00 81.50 181 ASN A CA 1
ATOM 1455 C C . ASN A 1 181 ? -7.485 16.171 14.928 1.00 81.50 181 ASN A C 1
ATOM 1457 O O . ASN A 1 181 ? -8.574 16.598 15.339 1.00 81.50 181 ASN A O 1
ATOM 1461 N N . SER A 1 182 ? -7.197 16.095 13.629 1.00 82.00 182 SER A N 1
ATOM 1462 C CA . SER A 1 182 ? -8.184 16.293 12.571 1.00 82.00 182 SER A CA 1
ATOM 1463 C C . SER A 1 182 ? -9.230 15.175 12.604 1.00 82.00 182 SER A C 1
ATOM 1465 O O . SER A 1 182 ? -9.046 14.130 13.231 1.00 82.00 182 SER A O 1
ATOM 1467 N N . ARG A 1 183 ? -10.363 15.376 11.925 1.00 80.12 183 ARG A N 1
ATOM 1468 C CA . ARG A 1 183 ? -11.389 14.327 11.834 1.00 80.12 183 ARG A CA 1
ATOM 1469 C C . ARG A 1 183 ? -10.828 13.062 11.178 1.00 80.12 183 ARG A C 1
ATOM 1471 O O . ARG A 1 183 ? -11.064 11.972 11.684 1.00 80.12 183 ARG A O 1
ATOM 1478 N N . ASP A 1 184 ? -10.046 13.227 10.121 1.00 80.88 184 ASP A N 1
ATOM 1479 C CA . ASP A 1 184 ? -9.503 12.108 9.354 1.00 80.88 184 ASP A CA 1
ATOM 1480 C C . ASP A 1 184 ? -8.445 11.346 10.168 1.00 80.88 184 ASP A C 1
ATOM 1482 O O . ASP A 1 184 ? -8.428 10.120 10.165 1.00 80.88 184 ASP A O 1
ATOM 1486 N N . GLN A 1 185 ? -7.646 12.043 10.986 1.00 84.69 185 GLN A N 1
ATOM 1487 C CA . GLN A 1 185 ? -6.729 11.405 11.942 1.00 84.69 185 GLN A CA 1
ATOM 1488 C C . GLN A 1 185 ? -7.451 10.598 13.028 1.00 84.69 185 GLN A C 1
ATOM 1490 O O . GLN A 1 185 ? -6.898 9.632 13.541 1.00 84.69 185 GLN A O 1
ATOM 1495 N N . LEU A 1 186 ? -8.664 10.998 13.420 1.00 85.62 186 LEU A N 1
ATOM 1496 C CA . LEU A 1 186 ? -9.459 10.280 14.424 1.00 85.62 186 LEU A CA 1
ATOM 1497 C C . LEU A 1 186 ? -10.197 9.072 13.845 1.00 85.62 186 LEU A C 1
ATOM 1499 O O . LEU A 1 186 ? -10.557 8.157 14.598 1.00 85.62 186 LEU A O 1
ATOM 1503 N N . TYR A 1 187 ? -10.477 9.099 12.543 1.00 86.06 187 TYR A N 1
ATOM 1504 C CA . TYR A 1 187 ? -11.173 8.035 11.823 1.00 86.06 187 TYR A CA 1
ATOM 1505 C C . TYR A 1 187 ? -10.218 7.015 11.210 1.00 86.06 187 TYR A C 1
ATOM 1507 O O . TYR A 1 187 ? -10.640 5.893 10.955 1.00 86.06 187 TYR A O 1
ATOM 1515 N N . SER A 1 188 ? -8.936 7.346 11.073 1.00 91.00 188 SER A N 1
ATOM 1516 C CA . SER A 1 188 ? -7.939 6.392 10.613 1.00 91.00 188 SER A CA 1
ATOM 1517 C C . SER A 1 188 ? -7.676 5.275 11.627 1.00 91.00 188 SER A C 1
ATOM 1519 O O . SER A 1 188 ? -7.701 5.456 12.852 1.00 91.00 188 SER A O 1
ATOM 1521 N N . ILE A 1 189 ? -7.411 4.090 11.082 1.00 95.12 189 ILE A N 1
ATOM 1522 C CA . ILE A 1 189 ? -6.887 2.935 11.813 1.00 95.12 189 ILE A CA 1
ATOM 1523 C C . ILE A 1 189 ? -5.353 2.971 11.706 1.00 95.12 189 ILE A C 1
ATOM 1525 O O . ILE A 1 189 ? -4.841 3.320 10.633 1.00 95.12 189 ILE A O 1
ATOM 1529 N N . PRO A 1 190 ? -4.603 2.659 12.784 1.00 94.88 190 PRO A N 1
ATOM 1530 C CA . PRO A 1 190 ? -3.149 2.690 12.754 1.00 94.88 190 PRO A CA 1
ATOM 1531 C C . PRO A 1 190 ? -2.573 1.766 11.677 1.00 94.88 190 PRO A C 1
ATOM 1533 O O . PRO A 1 190 ? -2.945 0.591 11.654 1.00 94.88 190 PRO A O 1
ATOM 1536 N N . PRO A 1 191 ? -1.626 2.240 10.843 1.00 92.56 191 PRO A N 1
ATOM 1537 C CA . PRO A 1 191 ? -1.015 1.417 9.801 1.00 92.56 191 PRO A CA 1
ATOM 1538 C C . PRO A 1 191 ? -0.445 0.098 10.328 1.00 92.56 191 PRO A C 1
ATOM 1540 O O . PRO A 1 191 ? -0.685 -0.938 9.724 1.00 92.56 191 PRO A O 1
ATOM 1543 N N . ALA A 1 192 ? 0.203 0.109 11.500 1.00 93.56 192 ALA A N 1
ATOM 1544 C CA . ALA A 1 192 ? 0.763 -1.100 12.106 1.00 93.56 192 ALA A CA 1
ATOM 1545 C C . ALA A 1 192 ? -0.304 -2.156 12.460 1.00 93.56 192 ALA A C 1
ATOM 1547 O O . ALA A 1 192 ? -0.034 -3.348 12.351 1.00 93.56 192 ALA A O 1
ATOM 1548 N N . LEU A 1 193 ? -1.516 -1.733 12.846 1.00 96.81 193 LEU A N 1
ATOM 1549 C CA . LEU A 1 193 ? -2.629 -2.652 13.099 1.00 96.81 193 LEU A CA 1
ATOM 1550 C C . LEU A 1 193 ? -3.174 -3.221 11.784 1.00 96.81 193 LEU A C 1
ATOM 1552 O O . LEU A 1 193 ? -3.385 -4.426 11.683 1.00 96.81 193 LEU A O 1
ATOM 1556 N N . CYS A 1 194 ? -3.362 -2.377 10.764 1.00 96.44 194 CYS A N 1
ATOM 1557 C CA . CYS A 1 194 ? -3.778 -2.849 9.443 1.00 96.44 194 CYS A CA 1
ATOM 1558 C C . CYS A 1 194 ? -2.764 -3.848 8.862 1.00 96.44 194 CYS A C 1
ATOM 1560 O O . CYS A 1 194 ? -3.152 -4.895 8.348 1.00 96.44 194 CYS A O 1
ATOM 1562 N N . ASP A 1 195 ? -1.468 -3.545 8.988 1.00 92.75 195 ASP A N 1
ATOM 1563 C CA . ASP A 1 195 ? -0.370 -4.399 8.544 1.00 92.75 195 ASP A CA 1
ATOM 1564 C C . ASP A 1 195 ? -0.367 -5.755 9.239 1.00 92.75 195 ASP A C 1
ATOM 1566 O O . ASP A 1 195 ? -0.158 -6.771 8.570 1.00 92.75 195 ASP A O 1
ATOM 1570 N N . GLU A 1 196 ? -0.586 -5.772 10.555 1.00 95.69 196 GLU A N 1
ATOM 1571 C CA . GLU A 1 196 ? -0.707 -6.998 11.340 1.00 95.69 196 GLU A CA 1
ATOM 1572 C C . GLU A 1 196 ? -1.854 -7.872 10.828 1.00 95.69 196 GLU A C 1
ATOM 1574 O O . GLU A 1 196 ? -1.630 -9.043 10.524 1.00 95.69 196 GLU A O 1
ATOM 1579 N N . ILE A 1 197 ? -3.048 -7.299 10.649 1.00 96.44 197 ILE A N 1
ATOM 1580 C CA . ILE A 1 197 ? -4.221 -8.035 10.161 1.00 96.44 197 ILE A CA 1
ATOM 1581 C C . ILE A 1 197 ? -3.961 -8.627 8.776 1.00 96.44 197 ILE A C 1
ATOM 1583 O O . ILE A 1 197 ? -4.158 -9.821 8.562 1.00 96.44 197 ILE A O 1
ATOM 1587 N N . VAL A 1 198 ? -3.470 -7.835 7.820 1.00 93.56 198 VAL A N 1
ATOM 1588 C CA . VAL A 1 198 ? -3.255 -8.353 6.461 1.00 93.56 198 VAL A CA 1
ATOM 1589 C C . VAL A 1 198 ? -2.104 -9.373 6.391 1.00 93.56 198 VAL A C 1
ATOM 1591 O O . VAL A 1 198 ? -2.004 -10.112 5.416 1.00 93.56 198 VAL A O 1
ATOM 1594 N N . ARG A 1 199 ? -1.228 -9.480 7.410 1.00 91.69 199 ARG A N 1
ATOM 1595 C CA . ARG A 1 199 ? -0.159 -10.509 7.453 1.00 91.69 199 ARG A CA 1
ATOM 1596 C C . ARG A 1 199 ? -0.701 -11.906 7.742 1.00 91.69 199 ARG A C 1
ATOM 1598 O O . ARG A 1 199 ? -0.021 -12.880 7.431 1.00 91.69 199 ARG A O 1
ATOM 1605 N N . LEU A 1 200 ? -1.911 -12.011 8.291 1.00 91.75 200 LEU A N 1
ATOM 1606 C CA . LEU A 1 200 ? -2.581 -13.293 8.530 1.00 91.75 200 LEU A CA 1
ATOM 1607 C C . LEU A 1 200 ? -2.820 -14.062 7.233 1.00 91.75 200 LEU A C 1
ATOM 1609 O O . LEU A 1 200 ? -2.836 -15.293 7.212 1.00 91.75 200 LEU A O 1
ATOM 1613 N N . PHE A 1 201 ? -2.994 -13.329 6.138 1.00 89.75 201 PHE A N 1
ATOM 1614 C CA . PHE A 1 201 ? -3.293 -13.910 4.850 1.00 89.75 201 PHE A CA 1
ATOM 1615 C C . PHE A 1 201 ? -2.015 -14.018 4.039 1.00 89.75 201 PHE A C 1
ATOM 1617 O O . PHE A 1 201 ? -1.467 -13.021 3.561 1.00 89.75 201 PHE A O 1
ATOM 1624 N N . LYS A 1 202 ? -1.552 -15.260 3.866 1.00 74.19 202 LYS A N 1
ATOM 1625 C CA . LYS A 1 202 ? -0.448 -15.565 2.960 1.00 74.19 202 LYS A CA 1
ATOM 1626 C C . LYS A 1 202 ? -0.814 -15.044 1.579 1.00 74.19 202 LYS A C 1
ATOM 1628 O O . LYS A 1 202 ? -1.710 -15.561 0.916 1.00 74.19 202 LYS A O 1
ATOM 1633 N N . THR A 1 203 ? -0.123 -14.001 1.159 1.00 67.50 203 THR A N 1
ATOM 1634 C CA . THR A 1 203 ? -0.181 -13.546 -0.219 1.00 67.50 203 THR A CA 1
ATOM 1635 C C . THR A 1 203 ? 0.828 -14.360 -1.008 1.00 67.50 203 THR A C 1
ATOM 1637 O O . THR A 1 203 ? 1.861 -14.747 -0.456 1.00 67.50 203 THR A O 1
ATOM 1640 N N . PRO A 1 204 ? 0.521 -14.730 -2.260 1.00 66.06 204 PRO A N 1
ATOM 1641 C CA . PRO A 1 204 ? 1.487 -15.453 -3.059 1.00 66.06 204 PRO A CA 1
ATOM 1642 C C . PRO A 1 204 ? 2.749 -14.596 -3.163 1.00 66.06 204 PRO A C 1
ATOM 1644 O O . PRO A 1 204 ? 2.687 -13.463 -3.639 1.00 66.06 204 PRO A O 1
ATOM 1647 N N . GLU A 1 205 ? 3.873 -15.120 -2.685 1.00 71.12 205 GLU A N 1
ATOM 1648 C CA . GLU A 1 205 ? 5.160 -14.479 -2.910 1.00 71.12 205 GLU A CA 1
ATOM 1649 C C . GLU A 1 205 ? 5.482 -14.602 -4.395 1.00 71.12 205 GLU A C 1
ATOM 1651 O O . GLU A 1 205 ? 5.547 -15.703 -4.953 1.00 71.12 205 GLU A O 1
ATOM 1656 N N . TYR A 1 206 ? 5.615 -13.449 -5.036 1.00 84.25 206 TYR A N 1
ATOM 1657 C CA . TYR A 1 206 ? 6.037 -13.348 -6.417 1.00 84.25 206 TYR A CA 1
ATOM 1658 C C . TYR A 1 206 ? 7.476 -12.863 -6.448 1.00 84.25 206 TYR A C 1
ATOM 1660 O O . TYR A 1 206 ? 7.835 -11.913 -5.753 1.00 84.25 206 TYR A O 1
ATOM 1668 N N . THR A 1 207 ? 8.290 -13.506 -7.271 1.00 91.25 207 THR A N 1
ATOM 1669 C CA . THR A 1 207 ? 9.672 -13.102 -7.508 1.00 91.25 207 THR A CA 1
ATOM 1670 C C . THR A 1 207 ? 9.800 -12.501 -8.899 1.00 91.25 207 THR A C 1
ATOM 1672 O O . THR A 1 207 ? 9.039 -12.819 -9.807 1.00 91.25 207 THR A O 1
ATOM 1675 N N . VAL A 1 208 ? 10.777 -11.623 -9.076 1.00 94.94 208 VAL A N 1
ATOM 1676 C CA . VAL A 1 208 ? 11.250 -11.166 -10.390 1.00 94.94 208 VAL A CA 1
ATOM 1677 C C . VAL A 1 208 ? 12.740 -11.481 -10.483 1.00 94.94 208 VAL A C 1
ATOM 1679 O O . VAL A 1 208 ? 13.352 -11.841 -9.471 1.00 94.94 208 VAL A O 1
ATOM 1682 N N . LYS A 1 209 ? 13.339 -11.384 -11.672 1.00 96.38 209 LYS A N 1
ATOM 1683 C CA . LYS A 1 209 ? 14.796 -11.531 -11.810 1.00 96.38 209 LYS A CA 1
ATOM 1684 C C . LYS A 1 209 ? 15.501 -10.483 -10.934 1.00 96.38 209 LYS A C 1
ATOM 1686 O O . LYS A 1 209 ? 15.036 -9.352 -10.825 1.00 96.38 209 LYS A O 1
ATOM 1691 N N . GLN A 1 210 ? 16.566 -10.899 -10.255 1.00 95.75 210 GLN A N 1
ATOM 1692 C CA . GLN A 1 210 ? 17.275 -10.082 -9.269 1.00 95.75 210 GLN A CA 1
ATOM 1693 C C . GLN A 1 210 ? 18.701 -9.804 -9.746 1.00 95.75 210 GLN A C 1
ATOM 1695 O O . GLN A 1 210 ? 19.293 -10.694 -10.365 1.00 95.75 210 GLN A O 1
ATOM 1700 N N . PRO A 1 211 ? 19.258 -8.624 -9.428 1.00 94.94 211 PRO A N 1
ATOM 1701 C CA . PRO A 1 211 ? 20.663 -8.345 -9.667 1.00 94.94 211 PRO A CA 1
ATOM 1702 C C . PRO A 1 211 ? 21.533 -9.284 -8.810 1.00 94.94 211 PRO A C 1
ATOM 1704 O O . PRO A 1 211 ? 21.131 -9.640 -7.696 1.00 94.94 211 PRO A O 1
ATOM 1707 N N . PRO A 1 212 ? 22.712 -9.705 -9.303 1.00 88.75 212 PRO A N 1
ATOM 1708 C CA . PRO A 1 212 ? 23.627 -10.548 -8.534 1.00 88.75 212 PRO A CA 1
ATOM 1709 C C . PRO A 1 212 ? 24.269 -9.786 -7.366 1.00 88.75 212 PRO A C 1
ATOM 1711 O O . PRO A 1 212 ? 24.594 -10.388 -6.344 1.00 88.75 212 PRO A O 1
ATOM 1714 N N . ASP A 1 213 ? 24.439 -8.470 -7.508 1.00 88.19 213 ASP A N 1
ATOM 1715 C CA . ASP A 1 213 ? 25.011 -7.614 -6.476 1.00 88.19 213 ASP A CA 1
ATOM 1716 C C . ASP A 1 213 ? 23.992 -7.348 -5.355 1.00 88.19 213 ASP A C 1
ATOM 1718 O O . ASP A 1 213 ? 22.899 -6.826 -5.574 1.00 88.19 213 ASP A O 1
ATOM 1722 N N . THR A 1 214 ? 24.359 -7.695 -4.122 1.00 86.56 214 THR A N 1
ATOM 1723 C CA . THR A 1 214 ? 23.522 -7.483 -2.936 1.00 86.56 214 THR A CA 1
ATOM 1724 C C . THR A 1 214 ? 23.511 -6.040 -2.434 1.00 86.56 214 THR A C 1
ATOM 1726 O O . THR A 1 214 ? 22.670 -5.709 -1.598 1.00 86.56 214 THR A O 1
ATOM 1729 N N . ALA A 1 215 ? 24.440 -5.195 -2.894 1.00 87.62 215 ALA A N 1
ATOM 1730 C CA . ALA A 1 215 ? 24.534 -3.793 -2.498 1.00 87.62 215 ALA A CA 1
ATOM 1731 C C . ALA A 1 215 ? 23.487 -2.909 -3.192 1.00 87.62 215 ALA A C 1
ATOM 1733 O O . ALA A 1 215 ? 23.140 -1.845 -2.674 1.00 87.62 215 ALA A O 1
ATOM 1734 N N . VAL A 1 216 ? 22.965 -3.338 -4.347 1.00 90.69 216 VAL A N 1
ATOM 1735 C CA . VAL A 1 216 ? 21.952 -2.585 -5.093 1.00 90.69 216 VAL A CA 1
ATOM 1736 C C . VAL A 1 216 ? 20.528 -2.935 -4.649 1.00 90.69 216 VAL A C 1
ATOM 1738 O O . VAL A 1 216 ? 20.252 -3.987 -4.069 1.00 90.69 216 VAL A O 1
ATOM 1741 N N . CYS A 1 217 ? 19.592 -2.021 -4.905 1.00 92.19 217 CYS A N 1
ATOM 1742 C CA . CYS A 1 217 ? 18.192 -2.204 -4.539 1.00 92.19 217 CYS A CA 1
ATOM 1743 C C . CYS A 1 217 ? 17.553 -3.355 -5.339 1.00 92.19 217 CYS A C 1
ATOM 1745 O O . CYS A 1 217 ? 17.723 -3.461 -6.550 1.00 92.19 217 CYS A O 1
ATOM 1747 N N . LYS A 1 218 ? 16.775 -4.208 -4.671 1.00 93.25 218 LYS A N 1
ATOM 1748 C CA . LYS A 1 218 ? 16.130 -5.372 -5.294 1.00 93.25 218 LYS A CA 1
ATOM 1749 C C . LYS A 1 218 ? 14.874 -4.976 -6.087 1.00 93.25 218 LYS A C 1
ATOM 1751 O O . LYS A 1 218 ? 13.982 -4.366 -5.495 1.00 93.25 218 LYS A O 1
ATOM 1756 N N . PRO A 1 219 ? 14.748 -5.346 -7.378 1.00 92.81 219 PRO A N 1
ATOM 1757 C CA . PRO A 1 219 ? 13.527 -5.157 -8.157 1.00 92.81 219 PRO A CA 1
ATOM 1758 C C . PRO A 1 219 ? 12.300 -5.882 -7.559 1.00 92.81 219 PRO A C 1
ATOM 1760 O O . PRO A 1 219 ? 12.454 -6.984 -7.021 1.00 92.81 219 PRO A O 1
ATOM 1763 N N . PRO A 1 220 ? 11.074 -5.338 -7.716 1.00 93.62 220 PRO A N 1
ATOM 1764 C CA . PRO A 1 220 ? 10.774 -4.054 -8.345 1.00 93.62 220 PRO A CA 1
ATOM 1765 C C . PRO A 1 220 ? 11.167 -2.869 -7.450 1.00 93.62 220 PRO A C 1
ATOM 1767 O O . PRO A 1 220 ? 10.768 -2.812 -6.289 1.00 93.62 220 PRO A O 1
ATOM 1770 N N . ALA A 1 221 ? 11.911 -1.906 -7.995 1.00 92.00 221 ALA A N 1
ATOM 1771 C CA . ALA A 1 221 ? 12.451 -0.769 -7.256 1.00 92.00 221 ALA A CA 1
ATOM 1772 C C . ALA A 1 221 ? 12.277 0.553 -8.010 1.00 92.00 221 ALA A C 1
ATOM 1774 O O . ALA A 1 221 ? 12.381 0.608 -9.235 1.00 92.00 221 ALA A O 1
ATOM 1775 N N . ASN A 1 222 ? 12.065 1.632 -7.250 1.00 94.50 222 ASN A N 1
ATOM 1776 C CA . ASN A 1 222 ? 12.017 2.994 -7.779 1.00 94.50 222 ASN A CA 1
ATOM 1777 C C . ASN A 1 222 ? 13.144 3.833 -7.172 1.00 94.50 222 ASN A C 1
ATOM 1779 O O . ASN A 1 222 ? 13.345 3.806 -5.954 1.00 94.50 222 ASN A O 1
ATOM 1783 N N . GLY A 1 223 ? 13.856 4.584 -8.007 1.00 95.56 223 GLY A N 1
ATOM 1784 C CA . GLY A 1 223 ? 15.070 5.298 -7.619 1.00 95.56 223 GLY A CA 1
ATOM 1785 C C . GLY A 1 223 ? 15.154 6.701 -8.197 1.00 95.56 223 GLY A C 1
ATOM 1786 O O . GLY A 1 223 ? 14.595 6.985 -9.256 1.00 95.56 223 GLY A O 1
ATOM 1787 N N . ILE A 1 224 ? 15.861 7.579 -7.487 1.00 95.69 224 ILE A N 1
ATOM 1788 C CA . ILE A 1 224 ? 16.131 8.948 -7.936 1.00 95.69 224 ILE A CA 1
ATOM 1789 C C . ILE A 1 224 ? 17.639 9.175 -7.991 1.00 95.69 224 ILE A C 1
ATOM 1791 O O . ILE A 1 224 ? 18.344 9.018 -6.991 1.00 95.69 224 ILE A O 1
ATOM 1795 N N . LEU A 1 225 ? 18.122 9.611 -9.150 1.00 95.56 225 LEU A N 1
ATOM 1796 C CA . LEU A 1 225 ? 19.488 10.066 -9.353 1.00 95.56 225 LEU A CA 1
ATOM 1797 C C . LEU A 1 225 ? 19.500 11.596 -9.304 1.00 95.56 225 LEU A C 1
ATOM 1799 O O . LEU A 1 225 ? 19.010 12.262 -10.213 1.00 95.56 225 LEU A O 1
ATOM 1803 N N . CYS A 1 226 ? 20.035 12.160 -8.224 1.00 93.56 226 CYS A N 1
ATOM 1804 C CA . CYS A 1 226 ? 20.100 13.605 -8.018 1.00 93.56 226 CYS A CA 1
ATOM 1805 C C . CYS A 1 226 ? 21.510 14.107 -8.335 1.00 93.56 226 CYS A C 1
ATOM 1807 O O . CYS A 1 226 ? 22.447 13.854 -7.568 1.00 93.56 226 CYS A O 1
ATOM 1809 N N . ALA A 1 227 ? 21.676 14.792 -9.466 1.00 91.25 227 ALA A N 1
ATOM 1810 C CA . ALA A 1 227 ? 22.994 15.175 -9.954 1.00 91.25 227 ALA A CA 1
ATOM 1811 C C . ALA A 1 227 ? 22.954 16.421 -10.866 1.00 91.25 227 ALA A C 1
ATOM 1813 O O . ALA A 1 227 ? 22.056 16.534 -11.702 1.00 91.25 227 ALA A O 1
ATOM 1814 N N . PRO A 1 228 ? 23.926 17.353 -10.772 1.00 88.06 228 PRO A N 1
ATOM 1815 C CA . PRO A 1 228 ? 24.011 18.500 -11.680 1.00 88.06 228 PRO A CA 1
ATOM 1816 C C . PRO A 1 228 ? 24.198 18.080 -13.144 1.00 88.06 228 PRO A C 1
ATOM 1818 O O . PRO A 1 228 ? 24.611 16.957 -13.434 1.00 88.06 228 PRO A O 1
ATOM 1821 N N . SER A 1 229 ? 23.978 18.995 -14.088 1.00 84.31 229 SER A N 1
ATOM 1822 C CA . SER A 1 229 ? 24.331 18.759 -15.495 1.00 84.31 229 SER A CA 1
ATOM 1823 C C . SER A 1 229 ? 25.823 18.423 -15.654 1.00 84.31 229 SER A C 1
ATOM 1825 O O . SER A 1 229 ? 26.664 18.960 -14.928 1.00 84.31 229 SER A O 1
ATOM 1827 N N . ALA A 1 230 ? 26.135 17.525 -16.598 1.00 83.44 230 ALA A N 1
ATOM 1828 C CA . ALA A 1 230 ? 27.492 17.040 -16.889 1.00 83.44 230 ALA A CA 1
ATOM 1829 C C . ALA A 1 230 ? 28.235 16.417 -15.682 1.00 83.44 230 ALA A C 1
ATOM 1831 O O . ALA A 1 230 ? 29.436 16.605 -15.510 1.00 83.44 230 ALA A O 1
ATOM 1832 N N . SER A 1 231 ? 27.519 15.694 -14.816 1.00 87.81 231 SER A N 1
ATOM 1833 C CA . SER A 1 231 ? 28.084 15.006 -13.638 1.00 87.81 231 SER A CA 1
ATOM 1834 C C . SER A 1 231 ? 28.250 13.491 -13.805 1.00 87.81 231 SER A C 1
ATOM 1836 O O . SER A 1 231 ? 28.774 12.845 -12.903 1.00 87.81 231 SER A O 1
ATOM 1838 N N . GLY A 1 232 ? 27.806 12.926 -14.935 1.00 89.06 232 GLY A N 1
ATOM 1839 C CA . GLY A 1 232 ? 27.855 11.484 -15.204 1.00 89.06 232 GLY A CA 1
ATOM 1840 C C . GLY A 1 232 ? 26.594 10.703 -14.812 1.00 89.06 232 GLY A C 1
ATOM 1841 O O . GLY A 1 232 ? 26.638 9.480 -14.771 1.00 89.06 232 GLY A O 1
ATOM 1842 N N . LYS A 1 233 ? 25.462 11.366 -14.542 1.00 90.75 233 LYS A N 1
ATOM 1843 C CA . LYS A 1 233 ? 24.190 10.690 -14.203 1.00 90.75 233 LYS A CA 1
ATOM 1844 C C . LYS A 1 233 ? 23.702 9.717 -15.290 1.00 90.75 233 LYS A C 1
ATOM 1846 O O . LYS A 1 233 ? 23.332 8.600 -14.954 1.00 90.75 233 LYS A O 1
ATOM 1851 N N . THR A 1 234 ? 23.769 10.104 -16.566 1.00 92.38 234 THR A N 1
ATOM 1852 C CA . THR A 1 234 ? 23.372 9.262 -17.707 1.00 92.38 234 THR A CA 1
ATOM 1853 C C . THR A 1 234 ? 24.320 8.075 -17.849 1.00 92.38 234 THR A C 1
ATOM 1855 O O . THR A 1 234 ? 23.874 6.944 -17.989 1.00 92.38 234 THR A O 1
ATOM 1858 N N . VAL A 1 235 ? 25.626 8.302 -17.666 1.00 93.62 235 VAL A N 1
ATOM 1859 C CA . VAL A 1 235 ? 26.633 7.229 -17.620 1.00 93.62 235 VAL A CA 1
ATOM 1860 C C . VAL A 1 235 ? 26.330 6.233 -16.496 1.00 93.62 235 VAL A C 1
ATOM 1862 O O . VAL A 1 235 ? 26.394 5.028 -16.720 1.00 93.62 235 VAL A O 1
ATOM 1865 N N . LEU A 1 236 ? 25.943 6.711 -15.306 1.00 95.12 236 LEU A N 1
ATOM 1866 C CA . LEU A 1 236 ? 25.540 5.832 -14.207 1.00 95.12 236 LEU A CA 1
ATOM 1867 C C . LEU A 1 236 ? 24.258 5.053 -14.535 1.00 95.12 236 LEU A C 1
ATOM 1869 O O . LEU A 1 236 ? 24.218 3.859 -14.266 1.00 95.12 236 LEU A O 1
ATOM 1873 N N . LEU A 1 237 ? 23.235 5.682 -15.129 1.00 95.88 237 LEU A N 1
ATOM 1874 C CA . LEU A 1 237 ? 22.017 4.979 -15.566 1.00 95.88 237 LEU A CA 1
ATOM 1875 C C . LEU A 1 237 ? 22.346 3.841 -16.535 1.00 95.88 237 LEU A C 1
ATOM 1877 O O . LEU A 1 237 ? 21.890 2.716 -16.345 1.00 95.88 237 LEU A O 1
ATOM 1881 N N . VAL A 1 238 ? 23.162 4.134 -17.546 1.00 96.69 238 VAL A N 1
ATOM 1882 C CA . VAL A 1 238 ? 23.601 3.172 -18.562 1.00 96.69 238 VAL A CA 1
ATOM 1883 C C . VAL A 1 238 ? 24.389 2.025 -17.926 1.00 96.69 238 VAL A C 1
ATOM 1885 O O . VAL A 1 238 ? 24.060 0.864 -18.163 1.00 96.69 238 VAL A O 1
ATOM 1888 N N . SER A 1 239 ? 25.368 2.326 -17.066 1.00 96.06 239 SER A N 1
ATOM 1889 C CA . SER A 1 239 ? 26.149 1.314 -16.337 1.00 96.06 239 SER A CA 1
ATOM 1890 C C . SER A 1 239 ? 25.251 0.447 -15.448 1.00 96.06 239 SER A C 1
ATOM 1892 O O . SER A 1 239 ? 25.299 -0.776 -15.539 1.00 96.06 239 SER A O 1
ATOM 1894 N N . MET A 1 240 ? 24.319 1.048 -14.700 1.00 96.38 240 MET A N 1
ATOM 1895 C CA . MET A 1 240 ? 23.349 0.302 -13.892 1.00 96.38 240 MET A CA 1
ATOM 1896 C C . MET A 1 240 ? 22.518 -0.675 -14.732 1.00 96.38 240 MET A C 1
ATOM 1898 O O . MET A 1 240 ? 22.312 -1.810 -14.306 1.00 96.38 240 MET A O 1
ATOM 1902 N N . ILE A 1 241 ? 22.049 -0.267 -15.917 1.00 97.38 241 ILE A N 1
ATOM 1903 C CA . ILE A 1 241 ? 21.290 -1.142 -16.828 1.00 97.38 241 ILE A CA 1
ATOM 1904 C C . ILE A 1 241 ? 22.159 -2.295 -17.340 1.00 97.38 241 ILE A C 1
ATOM 1906 O O . ILE A 1 241 ? 21.716 -3.444 -17.355 1.00 97.38 241 ILE A O 1
ATOM 1910 N N . LEU A 1 242 ? 23.370 -1.983 -17.798 1.00 97.44 242 LEU A N 1
ATOM 1911 C CA . LEU A 1 242 ? 24.214 -2.911 -18.548 1.00 97.44 242 LEU A CA 1
ATOM 1912 C C . LEU A 1 242 ? 25.087 -3.800 -17.664 1.00 97.44 242 LEU A C 1
ATOM 1914 O O . LEU A 1 242 ? 25.566 -4.824 -18.149 1.00 97.44 242 LEU A O 1
ATOM 1918 N N . GLU A 1 243 ? 25.269 -3.442 -16.397 1.00 95.62 243 GLU A N 1
ATOM 1919 C CA . GLU A 1 243 ? 26.091 -4.174 -15.439 1.00 95.62 243 GLU A CA 1
ATOM 1920 C C . GLU A 1 243 ? 25.229 -4.701 -14.290 1.00 95.62 243 GLU A C 1
ATOM 1922 O O . GLU A 1 243 ? 24.795 -5.853 -14.326 1.00 95.62 243 GLU A O 1
ATOM 1927 N N . GLN A 1 244 ? 24.934 -3.874 -13.280 1.00 94.94 244 GLN A N 1
ATOM 1928 C CA . GLN A 1 244 ? 24.357 -4.360 -12.020 1.00 94.94 244 GLN A CA 1
ATOM 1929 C C . GLN A 1 244 ? 22.968 -4.978 -12.214 1.00 94.94 244 GLN A C 1
ATOM 1931 O O . GLN A 1 244 ? 22.653 -5.969 -11.560 1.00 94.94 244 GLN A O 1
ATOM 1936 N N . TYR A 1 245 ? 22.155 -4.434 -13.122 1.00 96.56 245 TYR A N 1
ATOM 1937 C CA . TYR A 1 245 ? 20.805 -4.921 -13.410 1.00 96.56 245 TYR A CA 1
ATOM 1938 C C . TYR A 1 245 ? 20.690 -5.646 -14.758 1.00 96.56 245 TYR A C 1
ATOM 1940 O O . TYR A 1 245 ? 19.569 -5.915 -15.210 1.00 96.56 245 TYR A O 1
ATOM 1948 N N . ARG A 1 246 ? 21.811 -6.013 -15.397 1.00 96.88 246 ARG A N 1
ATOM 1949 C CA . ARG A 1 246 ? 21.778 -6.717 -16.685 1.00 96.88 246 ARG A CA 1
ATOM 1950 C C . ARG A 1 246 ? 20.952 -7.997 -16.568 1.00 96.88 246 ARG A C 1
ATOM 1952 O O . ARG A 1 246 ? 21.131 -8.797 -15.653 1.00 96.88 246 ARG A O 1
ATOM 1959 N N . GLY A 1 247 ? 20.012 -8.186 -17.487 1.00 96.19 247 GLY A N 1
ATOM 1960 C CA . GLY A 1 247 ? 19.131 -9.352 -17.527 1.00 96.19 247 GLY A CA 1
ATOM 1961 C C . GLY A 1 247 ? 17.984 -9.336 -16.514 1.00 96.19 247 GLY A C 1
ATOM 1962 O O . GLY A 1 247 ? 17.195 -10.280 -16.508 1.00 96.19 247 GLY A O 1
ATOM 1963 N N . CYS A 1 248 ? 17.840 -8.295 -15.684 1.00 97.00 248 CYS A N 1
ATOM 1964 C CA . CYS A 1 248 ? 16.752 -8.215 -14.704 1.00 97.00 248 CYS A CA 1
ATOM 1965 C C . CYS A 1 248 ? 15.385 -7.898 -15.328 1.00 97.00 248 CYS A C 1
ATOM 1967 O O . CYS A 1 248 ? 14.366 -8.257 -14.743 1.00 97.00 248 CYS A O 1
ATOM 1969 N N . PHE A 1 249 ? 15.352 -7.258 -16.499 1.00 97.75 249 PHE A N 1
ATOM 1970 C CA . PHE A 1 249 ? 14.125 -6.721 -17.092 1.00 97.75 249 PHE A CA 1
ATOM 1971 C C . PHE A 1 249 ? 13.825 -7.356 -18.450 1.00 97.75 249 PHE A C 1
ATOM 1973 O O . PHE A 1 249 ? 14.726 -7.606 -19.244 1.00 97.75 249 PHE A O 1
ATOM 1980 N N . GLU A 1 250 ? 12.547 -7.603 -18.724 1.00 97.50 250 GLU A N 1
ATOM 1981 C CA . GLU A 1 250 ? 12.057 -8.113 -20.007 1.00 97.50 250 GLU A CA 1
ATOM 1982 C C . GLU A 1 250 ? 11.925 -7.015 -21.067 1.00 97.50 250 GLU A C 1
ATOM 1984 O O . GLU A 1 250 ? 12.008 -7.297 -22.265 1.00 97.50 250 GLU A O 1
ATOM 1989 N N . ARG A 1 251 ? 11.703 -5.772 -20.627 1.00 97.88 251 ARG A N 1
ATOM 1990 C CA . ARG A 1 251 ? 11.662 -4.566 -21.459 1.00 97.88 251 ARG A CA 1
ATOM 1991 C C . ARG A 1 251 ? 12.282 -3.388 -20.728 1.00 97.88 251 ARG A C 1
ATOM 19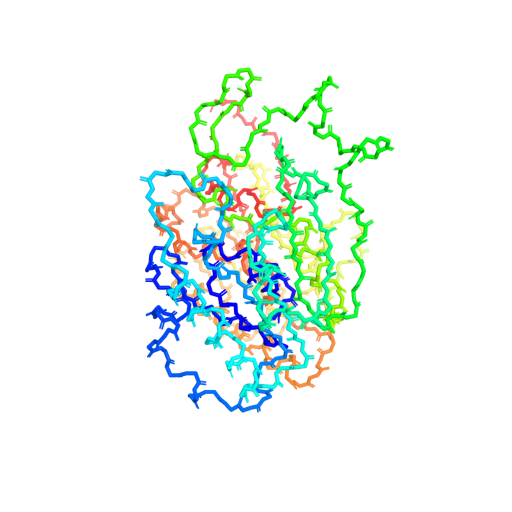93 O O . ARG A 1 251 ? 12.152 -3.274 -19.506 1.00 97.88 251 ARG A O 1
ATOM 2000 N N . ILE A 1 252 ? 12.923 -2.514 -21.493 1.00 98.50 252 ILE A N 1
ATOM 2001 C CA . ILE A 1 252 ? 13.525 -1.273 -21.016 1.00 98.50 252 ILE A CA 1
ATOM 2002 C C . ILE A 1 252 ? 12.996 -0.144 -21.892 1.00 98.50 252 ILE A C 1
ATOM 2004 O O . ILE A 1 252 ? 13.103 -0.205 -23.114 1.00 98.50 252 ILE A O 1
ATOM 2008 N N . PHE A 1 253 ? 12.422 0.863 -21.246 1.00 98.31 253 PHE A N 1
ATOM 2009 C CA . PHE A 1 253 ? 11.851 2.045 -21.869 1.00 98.31 253 PHE A CA 1
ATOM 2010 C C . PHE A 1 253 ? 12.624 3.279 -21.409 1.00 98.31 253 PHE A C 1
ATOM 2012 O O . PHE A 1 253 ? 12.752 3.499 -20.203 1.00 98.31 253 PHE A O 1
ATOM 2019 N N . VAL A 1 254 ? 13.138 4.076 -22.346 1.00 97.88 254 VAL A N 1
ATOM 2020 C CA . VAL A 1 254 ? 13.950 5.267 -22.046 1.00 97.88 254 VAL A CA 1
ATOM 2021 C C . VAL A 1 254 ? 13.248 6.523 -22.547 1.00 97.88 254 VAL A C 1
ATOM 2023 O O . VAL A 1 254 ? 13.022 6.682 -23.738 1.00 97.88 254 VAL A O 1
ATOM 2026 N N . PHE A 1 255 ? 12.933 7.435 -21.639 1.00 96.56 255 PHE A N 1
ATOM 2027 C CA . PHE A 1 255 ? 12.447 8.773 -21.953 1.00 96.56 255 PHE A CA 1
ATOM 2028 C C . PHE A 1 255 ? 13.571 9.740 -21.611 1.00 96.56 255 PHE A C 1
ATOM 2030 O O . PHE A 1 255 ? 13.921 9.874 -20.432 1.00 96.56 255 PHE A O 1
ATOM 2037 N N . SER A 1 256 ? 14.178 10.340 -22.630 1.00 94.19 256 SER A N 1
ATOM 2038 C CA . SER A 1 256 ? 15.260 11.297 -22.443 1.00 94.19 256 SER A CA 1
ATOM 2039 C C . SER A 1 256 ? 15.364 12.262 -23.620 1.00 94.19 256 SER A C 1
ATOM 2041 O O . SER A 1 256 ? 15.556 11.790 -24.743 1.00 94.19 256 SER A O 1
ATOM 2043 N N . PRO A 1 257 ? 15.396 13.589 -23.380 1.00 91.75 257 PRO A N 1
ATOM 2044 C CA . PRO A 1 257 ? 15.658 14.583 -24.424 1.00 91.75 257 PRO A CA 1
ATOM 2045 C C . PRO A 1 257 ? 17.000 14.393 -25.132 1.00 91.75 257 PRO A C 1
ATOM 2047 O O . PRO A 1 257 ? 17.227 14.969 -26.188 1.00 91.75 257 PRO A O 1
ATOM 2050 N N . SER A 1 258 ? 17.922 13.624 -24.544 1.00 89.38 258 SER A N 1
ATOM 2051 C CA . SER A 1 258 ? 19.226 13.344 -25.134 1.00 89.38 258 SER A CA 1
ATOM 2052 C C . SER A 1 258 ? 19.338 11.949 -25.750 1.00 89.38 258 SER A C 1
ATOM 2054 O O . SER A 1 258 ? 20.422 11.585 -26.198 1.00 89.38 258 SER A O 1
ATOM 2056 N N . VAL A 1 259 ? 18.258 11.156 -25.811 1.00 93.06 259 VAL A N 1
ATOM 2057 C CA . VAL A 1 259 ? 18.345 9.732 -26.190 1.00 93.06 259 VAL A CA 1
ATOM 2058 C C . VAL A 1 259 ? 18.870 9.492 -27.607 1.00 93.06 259 VAL A C 1
ATOM 2060 O O . VAL A 1 259 ? 19.475 8.451 -27.864 1.00 93.06 259 VAL A O 1
ATOM 2063 N N . GLU A 1 260 ? 18.654 10.430 -28.531 1.00 90.25 260 GLU A N 1
ATOM 2064 C CA . GLU A 1 260 ? 19.156 10.333 -29.910 1.00 90.25 260 GLU A CA 1
ATOM 2065 C C . GLU A 1 260 ? 20.520 11.001 -30.115 1.00 90.25 260 GLU A C 1
ATOM 2067 O O . GLU A 1 260 ? 21.276 10.587 -30.991 1.00 90.25 260 GLU A O 1
ATOM 2072 N N . VAL A 1 261 ? 20.868 12.000 -29.299 1.00 85.56 261 VAL A N 1
ATOM 2073 C CA . VAL A 1 261 ? 22.101 12.790 -29.471 1.00 85.56 261 VAL A CA 1
ATOM 2074 C C . VAL A 1 261 ? 23.255 12.333 -28.577 1.00 85.56 261 VAL A C 1
ATOM 2076 O O . VAL A 1 261 ? 24.417 12.507 -28.942 1.00 85.56 261 VAL A O 1
ATOM 2079 N N . ASP A 1 262 ? 22.965 11.755 -27.412 1.00 85.25 262 ASP A N 1
ATOM 2080 C CA . ASP A 1 262 ? 23.970 11.273 -26.468 1.00 85.25 262 ASP A CA 1
ATOM 2081 C C . ASP A 1 262 ? 24.340 9.820 -26.785 1.00 85.25 262 ASP A C 1
ATOM 2083 O O . ASP A 1 262 ? 23.564 8.882 -26.575 1.00 85.25 262 ASP A O 1
ATOM 2087 N N . SER A 1 263 ? 25.569 9.626 -27.270 1.00 88.38 263 SER A N 1
ATOM 2088 C CA . SER A 1 263 ? 26.102 8.309 -27.621 1.00 88.38 263 SER A CA 1
ATOM 2089 C C . SER A 1 263 ? 26.184 7.349 -26.431 1.00 88.38 263 SER A C 1
ATOM 2091 O O . SER A 1 263 ? 26.263 6.138 -26.647 1.00 88.38 263 SER A O 1
ATOM 2093 N N . ALA A 1 264 ? 26.089 7.841 -25.187 1.00 90.25 264 ALA A N 1
ATOM 2094 C CA . ALA A 1 264 ? 26.005 7.000 -23.997 1.00 90.25 264 ALA A CA 1
ATOM 2095 C C . ALA A 1 264 ? 24.793 6.052 -24.022 1.00 90.25 264 ALA A C 1
ATOM 2097 O O . ALA A 1 264 ? 24.855 4.981 -23.422 1.00 90.25 264 ALA A O 1
ATOM 2098 N N . TRP A 1 265 ? 23.714 6.396 -24.736 1.00 96.00 265 TRP A N 1
ATOM 2099 C CA . TRP A 1 265 ? 22.537 5.530 -24.863 1.00 96.00 265 TRP A CA 1
ATOM 2100 C C . TRP A 1 265 ? 22.695 4.411 -25.893 1.00 96.00 265 TRP A C 1
ATOM 2102 O O . TRP A 1 265 ? 21.942 3.435 -25.835 1.00 96.00 265 TRP A O 1
ATOM 2112 N N . GLN A 1 266 ? 23.666 4.500 -26.808 1.00 96.38 266 GLN A N 1
ATOM 2113 C CA . GLN A 1 266 ? 23.828 3.520 -27.885 1.00 96.38 266 GLN A CA 1
ATOM 2114 C C . GLN A 1 266 ? 24.001 2.080 -27.362 1.00 96.38 266 GLN A C 1
ATOM 2116 O O . GLN A 1 266 ? 23.249 1.211 -27.805 1.00 96.38 266 GLN A O 1
ATOM 2121 N N . PRO A 1 267 ? 24.848 1.813 -26.347 1.00 97.81 267 PRO A N 1
ATOM 2122 C CA . PRO A 1 267 ? 24.978 0.471 -25.781 1.00 97.81 267 PRO A CA 1
ATOM 2123 C C . PRO A 1 267 ? 23.681 -0.078 -25.163 1.00 97.81 267 PRO A C 1
ATOM 2125 O O . PRO A 1 267 ? 23.461 -1.287 -25.165 1.00 97.81 267 PRO A O 1
ATOM 2128 N N . VAL A 1 268 ? 22.797 0.787 -24.648 1.00 97.94 268 VAL A N 1
ATOM 2129 C CA . VAL A 1 268 ? 21.477 0.369 -24.139 1.00 97.94 268 VAL A CA 1
ATOM 2130 C C . VAL A 1 268 ? 20.541 0.012 -25.292 1.00 97.94 268 VAL A C 1
ATOM 2132 O O . VAL A 1 268 ? 19.843 -0.996 -25.205 1.00 97.94 268 VAL A O 1
ATOM 2135 N N . LYS A 1 269 ? 20.541 0.791 -26.383 1.00 97.75 269 LYS A N 1
ATOM 2136 C CA . LYS A 1 269 ? 19.759 0.478 -27.593 1.00 97.75 269 LYS A CA 1
ATOM 2137 C C . LYS A 1 269 ? 20.198 -0.856 -28.206 1.00 97.75 269 LYS A C 1
ATOM 2139 O O . LYS A 1 269 ? 19.346 -1.666 -28.564 1.00 97.75 269 LYS A O 1
ATOM 2144 N N . ASP A 1 270 ? 21.504 -1.105 -28.273 1.00 97.75 270 ASP A N 1
ATOM 2145 C CA . ASP A 1 270 ? 22.067 -2.373 -28.756 1.00 97.75 270 ASP A CA 1
ATOM 2146 C C . ASP A 1 270 ? 21.667 -3.531 -27.837 1.00 97.75 270 ASP A C 1
ATOM 2148 O O . ASP A 1 270 ? 21.120 -4.526 -28.298 1.00 97.75 270 ASP A O 1
ATOM 2152 N N . TYR A 1 271 ? 21.787 -3.357 -26.518 1.00 98.44 271 TYR A N 1
ATOM 2153 C CA . TYR A 1 271 ? 21.335 -4.354 -25.546 1.00 98.44 271 TYR A CA 1
ATOM 2154 C C . TYR A 1 271 ? 19.840 -4.704 -25.684 1.00 98.44 271 TYR A C 1
ATOM 2156 O O . TYR A 1 271 ? 19.462 -5.877 -25.616 1.00 98.44 271 TYR A O 1
ATOM 2164 N N . ILE A 1 272 ? 18.979 -3.705 -25.914 1.00 98.06 272 ILE A N 1
ATOM 2165 C CA . ILE A 1 272 ? 17.539 -3.908 -26.141 1.00 98.06 272 ILE A CA 1
ATOM 2166 C C . ILE A 1 272 ? 17.284 -4.732 -27.414 1.00 98.06 272 ILE A C 1
ATOM 2168 O O . ILE A 1 272 ? 16.443 -5.635 -27.403 1.00 98.06 272 ILE A O 1
ATOM 2172 N N . ARG A 1 273 ? 17.997 -4.441 -28.505 1.00 97.56 273 ARG A N 1
ATOM 2173 C CA . ARG A 1 273 ? 17.815 -5.132 -29.789 1.00 97.56 273 ARG A CA 1
ATOM 2174 C C . ARG A 1 273 ? 18.394 -6.540 -29.770 1.00 97.56 273 ARG A C 1
ATOM 2176 O O . ARG A 1 273 ? 17.688 -7.497 -30.078 1.00 97.56 273 ARG A O 1
ATOM 2183 N N . ASP A 1 274 ? 19.650 -6.656 -29.366 1.00 97.31 274 ASP A N 1
ATOM 2184 C CA . ASP A 1 274 ? 20.463 -7.841 -29.623 1.00 97.31 274 ASP A CA 1
ATOM 2185 C C . ASP A 1 274 ? 20.325 -8.884 -28.509 1.00 97.31 274 ASP A C 1
ATOM 2187 O O . ASP A 1 274 ? 20.257 -10.081 -28.781 1.00 97.31 274 ASP A O 1
ATOM 2191 N N . GLU A 1 275 ? 20.232 -8.447 -27.249 1.00 96.69 275 GLU A N 1
ATOM 2192 C CA . GLU A 1 275 ? 20.193 -9.354 -26.093 1.00 96.69 275 GLU A CA 1
ATOM 2193 C C . GLU A 1 275 ? 18.796 -9.529 -25.502 1.00 96.69 275 GLU A C 1
ATOM 2195 O O . GLU A 1 275 ? 18.424 -10.646 -25.139 1.00 96.69 275 GLU A O 1
ATOM 2200 N N . LEU A 1 276 ? 17.993 -8.463 -25.418 1.00 96.56 276 LEU A N 1
ATOM 2201 C CA . LEU A 1 276 ? 16.578 -8.598 -25.041 1.00 96.56 276 LEU A CA 1
ATOM 2202 C C . LEU A 1 276 ? 15.706 -9.082 -26.212 1.00 96.56 276 LEU A C 1
ATOM 2204 O O . LEU A 1 276 ? 14.560 -9.486 -25.988 1.00 96.56 276 LEU A O 1
ATOM 2208 N N . GLY A 1 277 ? 16.236 -9.060 -27.441 1.00 96.19 277 GLY A N 1
ATOM 2209 C CA . GLY A 1 277 ? 15.555 -9.544 -28.641 1.00 96.19 277 GLY A CA 1
ATOM 2210 C C . GLY A 1 277 ? 14.321 -8.721 -29.011 1.00 96.19 277 GLY A C 1
ATOM 2211 O O . GLY A 1 277 ? 13.355 -9.266 -29.554 1.00 96.19 277 GLY A O 1
ATOM 2212 N N . VAL A 1 278 ? 14.288 -7.432 -28.657 1.00 96.50 278 VAL A N 1
ATOM 2213 C CA . VAL A 1 278 ? 13.144 -6.566 -28.953 1.00 96.50 278 VAL A CA 1
ATOM 2214 C C . VAL A 1 278 ? 13.221 -6.098 -30.401 1.00 96.50 278 VAL A C 1
ATOM 2216 O O . VAL A 1 278 ? 14.191 -5.468 -30.814 1.00 96.50 278 VAL A O 1
ATOM 2219 N N . ASN A 1 279 ? 12.171 -6.373 -31.178 1.00 95.25 279 ASN A N 1
ATOM 2220 C CA . ASN A 1 279 ? 12.046 -5.835 -32.528 1.00 95.25 279 ASN A CA 1
ATOM 2221 C C . ASN A 1 279 ? 11.630 -4.357 -32.454 1.00 95.25 279 ASN A C 1
ATOM 2223 O O . ASN A 1 279 ? 10.440 -4.041 -32.375 1.00 95.25 279 ASN A O 1
ATOM 2227 N N . THR A 1 280 ? 12.619 -3.465 -32.485 1.00 94.38 280 THR A N 1
ATOM 2228 C CA . THR A 1 280 ? 12.416 -2.016 -32.342 1.00 94.38 280 THR A CA 1
ATOM 2229 C C . THR A 1 280 ? 11.747 -1.354 -33.548 1.00 94.38 280 THR A C 1
ATOM 2231 O O . THR A 1 280 ? 11.290 -0.223 -33.430 1.00 94.38 280 THR A O 1
ATOM 2234 N N . ASP A 1 281 ? 11.612 -2.058 -34.678 1.00 92.69 281 ASP A N 1
ATOM 2235 C CA . ASP A 1 281 ? 10.818 -1.583 -35.823 1.00 92.69 281 ASP A CA 1
ATOM 2236 C C . ASP A 1 281 ? 9.308 -1.713 -35.559 1.00 92.69 281 ASP A C 1
ATOM 2238 O O . ASP A 1 281 ? 8.487 -1.083 -36.226 1.00 92.69 281 ASP A O 1
ATOM 2242 N N . ARG A 1 282 ? 8.922 -2.563 -34.595 1.00 93.94 282 ARG A N 1
ATOM 2243 C CA . ARG A 1 282 ? 7.524 -2.818 -34.207 1.00 93.94 282 ARG A CA 1
ATOM 2244 C C . ARG A 1 282 ? 7.179 -2.307 -32.813 1.00 93.94 282 ARG A C 1
ATOM 2246 O O . ARG A 1 282 ? 6.017 -2.006 -32.551 1.00 93.94 282 ARG A O 1
ATOM 2253 N N . GLU A 1 283 ? 8.156 -2.263 -31.915 1.00 94.56 283 GLU A N 1
ATOM 2254 C CA . GLU A 1 283 ? 7.993 -1.847 -30.525 1.00 94.56 283 GLU A CA 1
ATOM 2255 C C . GLU A 1 283 ? 8.929 -0.671 -30.233 1.00 94.56 283 GLU A C 1
ATOM 2257 O O . GLU A 1 283 ? 10.142 -0.837 -30.148 1.00 94.56 283 GLU A O 1
ATOM 2262 N N . GLN A 1 284 ? 8.369 0.527 -30.064 1.00 96.94 284 GLN A N 1
ATOM 2263 C CA . GLN A 1 284 ? 9.155 1.689 -29.662 1.00 96.94 284 GLN A CA 1
ATOM 2264 C C . GLN A 1 284 ? 9.620 1.534 -28.207 1.00 96.94 284 GLN A C 1
ATOM 2266 O O . GLN A 1 284 ? 8.806 1.295 -27.311 1.00 96.94 284 GLN A O 1
ATOM 2271 N N . CYS A 1 285 ? 10.925 1.688 -27.974 1.00 97.25 285 CYS A N 1
ATOM 2272 C CA . CYS A 1 285 ? 11.536 1.545 -26.648 1.00 97.25 285 CYS A CA 1
ATOM 2273 C C . CYS A 1 285 ? 12.144 2.841 -26.104 1.00 97.25 285 CYS A C 1
ATOM 2275 O O . CYS A 1 285 ? 12.571 2.870 -24.950 1.00 97.25 285 CYS A O 1
ATOM 2277 N N . TRP A 1 286 ? 12.195 3.912 -26.893 1.00 96.94 286 TRP A N 1
ATOM 2278 C CA . TRP A 1 286 ? 12.700 5.193 -26.421 1.00 96.94 286 TRP A CA 1
ATOM 2279 C C . TRP A 1 286 ? 12.010 6.395 -27.064 1.00 96.94 286 TRP A C 1
ATOM 2281 O O . TRP A 1 286 ? 11.464 6.306 -28.167 1.00 96.94 286 TRP A O 1
ATOM 2291 N N . TRP A 1 287 ? 12.029 7.508 -26.333 1.00 96.25 287 TRP A N 1
ATOM 2292 C CA . TRP A 1 287 ? 11.391 8.774 -26.682 1.00 96.25 287 TRP A CA 1
ATOM 2293 C C . TRP A 1 287 ? 12.319 9.938 -26.333 1.00 96.25 287 TRP A C 1
ATOM 2295 O O . TRP A 1 287 ? 12.875 9.974 -25.234 1.00 96.25 287 TRP A O 1
ATOM 2305 N N . GLU A 1 288 ? 12.462 10.880 -27.266 1.00 94.00 288 GLU A N 1
ATOM 2306 C CA . GLU A 1 288 ? 13.138 12.163 -27.035 1.00 94.00 288 GLU A CA 1
ATOM 2307 C C . GLU A 1 288 ? 12.243 13.107 -26.215 1.00 94.00 288 GLU A C 1
ATOM 2309 O O . GLU A 1 288 ? 12.663 13.702 -25.223 1.00 94.00 288 GLU A O 1
ATOM 2314 N N . ASP A 1 289 ? 10.964 13.176 -26.581 1.00 91.62 289 ASP A N 1
ATOM 2315 C CA . ASP A 1 289 ? 9.975 14.013 -25.915 1.00 91.62 289 ASP A CA 1
ATOM 2316 C C . ASP A 1 289 ? 9.233 13.294 -24.783 1.00 91.62 289 ASP A C 1
ATOM 2318 O O . ASP A 1 289 ? 9.095 12.069 -24.735 1.00 91.62 289 ASP A O 1
ATOM 2322 N N . TRP A 1 290 ? 8.667 14.095 -23.878 1.00 90.75 290 TRP A N 1
ATOM 2323 C CA . TRP A 1 290 ? 7.766 13.591 -22.848 1.00 90.75 290 TRP A CA 1
ATOM 2324 C C . TRP A 1 290 ? 6.438 13.119 -23.459 1.00 90.75 290 TRP A C 1
ATOM 2326 O O . TRP A 1 290 ? 5.530 13.919 -23.695 1.00 90.75 290 TRP A O 1
ATOM 2336 N N . ASP A 1 2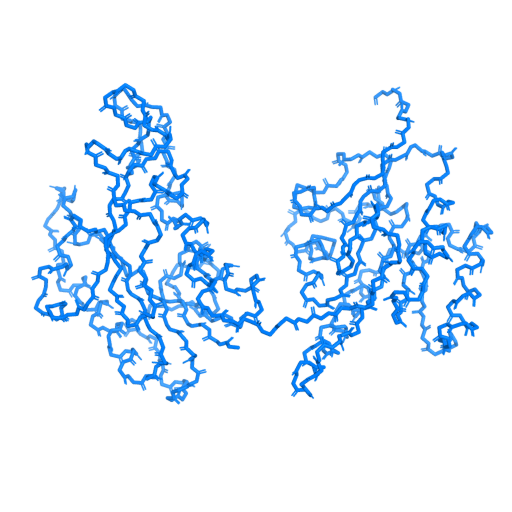91 ? 6.304 11.808 -23.648 1.00 92.75 291 ASP A N 1
ATOM 2337 C CA . ASP A 1 291 ? 5.070 11.170 -24.106 1.00 92.75 291 ASP A CA 1
ATOM 2338 C C . ASP A 1 291 ? 4.324 10.488 -22.943 1.00 92.75 291 ASP A C 1
ATOM 2340 O O . ASP A 1 291 ? 4.522 9.318 -22.598 1.00 92.75 291 ASP A O 1
ATOM 2344 N N . GLU A 1 292 ? 3.418 11.244 -22.317 1.00 91.12 292 GLU A N 1
ATOM 2345 C CA . GLU A 1 292 ? 2.568 10.731 -21.239 1.00 91.12 292 GLU A CA 1
ATOM 2346 C C . GLU A 1 292 ? 1.631 9.605 -21.714 1.00 91.12 292 GLU A C 1
ATOM 2348 O O . GLU A 1 292 ? 1.315 8.700 -20.935 1.00 91.12 292 GLU A O 1
ATOM 2353 N N . ALA A 1 293 ? 1.180 9.639 -22.972 1.00 91.56 293 ALA A N 1
ATOM 2354 C CA . ALA A 1 293 ? 0.277 8.628 -23.510 1.00 91.56 293 ALA A CA 1
ATOM 2355 C C . ALA A 1 293 ? 1.003 7.286 -23.668 1.00 91.56 293 ALA A C 1
ATOM 2357 O O . ALA A 1 293 ? 0.471 6.252 -23.249 1.00 91.56 293 ALA A O 1
ATOM 2358 N N . ALA A 1 294 ? 2.241 7.307 -24.170 1.00 95.06 294 ALA A N 1
ATOM 2359 C CA . ALA A 1 294 ? 3.110 6.136 -24.220 1.00 95.06 294 ALA A CA 1
ATOM 2360 C C . ALA A 1 294 ? 3.370 5.566 -22.817 1.00 95.06 294 ALA A C 1
ATOM 2362 O O . ALA A 1 294 ? 3.167 4.369 -22.601 1.00 95.06 294 ALA A O 1
ATOM 2363 N N . LEU A 1 295 ? 3.711 6.408 -21.831 1.00 94.00 295 LEU A N 1
ATOM 2364 C CA . LEU A 1 295 ? 3.897 5.965 -20.440 1.00 94.00 295 LEU A CA 1
ATOM 2365 C C . LEU A 1 295 ? 2.645 5.286 -19.871 1.00 94.00 295 LEU A C 1
ATOM 2367 O O . LEU A 1 295 ? 2.730 4.199 -19.293 1.00 94.00 295 LEU A O 1
ATOM 2371 N N . ARG A 1 296 ? 1.463 5.890 -20.051 1.00 92.75 296 ARG A N 1
ATOM 2372 C CA . ARG A 1 296 ? 0.196 5.302 -19.583 1.00 92.75 296 ARG A CA 1
ATOM 2373 C C . ARG A 1 296 ? -0.108 3.980 -20.285 1.00 92.75 296 ARG A C 1
ATOM 2375 O O . ARG A 1 296 ? -0.583 3.047 -19.632 1.00 92.75 296 ARG A O 1
ATOM 2382 N N . LYS A 1 297 ? 0.207 3.865 -21.578 1.00 95.56 297 LYS A N 1
ATOM 2383 C CA . LYS A 1 297 ? 0.071 2.613 -22.328 1.00 95.56 297 LYS A CA 1
ATOM 2384 C C . LYS A 1 297 ? 0.997 1.524 -21.780 1.00 95.56 297 LYS A C 1
ATOM 2386 O O . LYS A 1 297 ? 0.508 0.432 -21.502 1.00 95.56 297 LYS A O 1
ATOM 2391 N N . ILE A 1 298 ? 2.278 1.825 -21.544 1.00 96.81 298 ILE A N 1
ATOM 2392 C CA . ILE A 1 298 ? 3.252 0.885 -20.955 1.00 96.81 298 ILE A CA 1
ATOM 2393 C C . ILE A 1 298 ? 2.755 0.372 -19.599 1.00 96.81 298 ILE A C 1
ATOM 2395 O O . ILE A 1 298 ? 2.747 -0.834 -19.354 1.00 96.81 298 ILE A O 1
ATOM 2399 N N . ILE A 1 299 ? 2.280 1.271 -18.728 1.00 94.25 299 ILE A N 1
ATOM 2400 C CA . ILE A 1 299 ? 1.730 0.901 -17.415 1.00 94.25 299 ILE A CA 1
ATOM 2401 C C . ILE A 1 299 ? 0.523 -0.035 -17.568 1.00 94.25 299 ILE A C 1
ATOM 2403 O O . ILE A 1 299 ? 0.427 -1.038 -16.859 1.00 94.25 299 ILE A O 1
ATOM 2407 N N . SER A 1 300 ? -0.396 0.283 -18.482 1.00 92.12 300 SER A N 1
ATOM 2408 C CA . SER A 1 300 ? -1.595 -0.522 -18.740 1.00 92.12 300 SER A CA 1
ATOM 2409 C C . SER A 1 300 ? -1.248 -1.922 -19.256 1.00 92.12 300 SER A C 1
ATOM 2411 O O . SER A 1 300 ? -1.733 -2.926 -18.725 1.00 92.12 300 SER A O 1
ATOM 2413 N N . ASP A 1 301 ? -0.352 -2.004 -20.241 1.00 95.50 301 ASP A N 1
ATOM 2414 C CA . ASP A 1 301 ? 0.097 -3.271 -20.812 1.00 95.50 301 ASP A CA 1
ATOM 2415 C C . ASP A 1 301 ? 0.808 -4.130 -19.765 1.00 95.50 301 ASP A C 1
ATOM 2417 O O . ASP A 1 301 ? 0.476 -5.307 -19.597 1.00 95.50 301 ASP A O 1
ATOM 2421 N N . GLN A 1 302 ? 1.706 -3.536 -18.980 1.00 96.44 302 GLN A N 1
ATOM 2422 C CA . GLN A 1 302 ? 2.423 -4.258 -17.938 1.00 96.44 302 GLN A CA 1
ATOM 2423 C C . GLN A 1 302 ? 1.508 -4.700 -16.783 1.00 96.44 302 GLN A C 1
ATOM 2425 O O . GLN A 1 302 ? 1.672 -5.800 -16.241 1.00 96.44 302 GLN A O 1
ATOM 2430 N N . LYS A 1 303 ? 0.499 -3.897 -16.423 1.00 91.38 303 LYS A N 1
ATOM 2431 C CA . LYS A 1 303 ? -0.547 -4.299 -15.471 1.00 91.38 303 LYS A CA 1
ATOM 2432 C C . LYS A 1 303 ? -1.274 -5.550 -15.966 1.00 91.38 303 LYS A C 1
ATOM 2434 O O . LYS A 1 303 ? -1.414 -6.504 -15.199 1.00 91.38 303 LYS A O 1
ATOM 2439 N N . ARG A 1 304 ? -1.673 -5.574 -17.242 1.00 91.50 304 ARG A N 1
ATOM 2440 C CA . ARG A 1 304 ? -2.334 -6.726 -17.874 1.00 91.50 304 ARG A CA 1
ATOM 2441 C C . ARG A 1 304 ? -1.430 -7.961 -17.894 1.00 91.50 304 ARG A C 1
ATOM 2443 O O . ARG A 1 304 ? -1.886 -9.040 -17.523 1.00 91.50 304 ARG A O 1
ATOM 2450 N N . ILE A 1 305 ? -0.154 -7.810 -18.257 1.00 94.75 305 ILE A N 1
ATOM 2451 C CA . ILE A 1 305 ? 0.835 -8.904 -18.237 1.00 94.75 305 ILE A CA 1
ATOM 2452 C C . ILE A 1 305 ? 0.986 -9.466 -16.822 1.00 94.75 305 ILE A C 1
ATOM 2454 O O . ILE A 1 305 ? 0.926 -10.679 -16.626 1.00 94.75 305 ILE A O 1
ATOM 2458 N N . THR A 1 306 ? 1.131 -8.596 -15.822 1.00 90.06 306 THR A N 1
ATOM 2459 C CA . THR A 1 306 ? 1.270 -8.999 -14.418 1.00 90.06 306 THR A CA 1
ATOM 2460 C C . THR A 1 306 ? 0.035 -9.743 -13.924 1.00 90.06 306 THR A C 1
ATOM 2462 O O . THR A 1 306 ? 0.163 -10.813 -13.333 1.00 90.06 306 THR A O 1
ATOM 2465 N N . GLN A 1 307 ? -1.164 -9.209 -14.171 1.00 85.06 307 GLN A N 1
ATOM 2466 C CA . GLN A 1 307 ? -2.421 -9.863 -13.798 1.00 85.06 307 GLN A CA 1
ATOM 2467 C C . GLN A 1 307 ? -2.532 -11.235 -14.458 1.00 85.06 307 GLN A C 1
ATOM 2469 O O . GLN A 1 307 ? -2.733 -12.229 -13.761 1.00 85.06 307 GLN A O 1
ATOM 2474 N N . LYS A 1 308 ? -2.272 -11.313 -15.768 1.00 88.88 308 LYS A N 1
ATOM 2475 C CA . LYS A 1 308 ? -2.354 -12.579 -16.491 1.00 88.88 308 LYS A CA 1
ATOM 2476 C C . LYS A 1 308 ? -1.332 -13.601 -16.004 1.00 88.88 308 LYS A C 1
ATOM 2478 O O . LYS A 1 308 ? -1.650 -14.775 -15.875 1.00 88.88 308 LYS A O 1
ATOM 2483 N N . SER A 1 309 ? -0.124 -13.154 -15.671 1.00 90.62 309 SER A N 1
ATOM 2484 C CA . SER A 1 309 ? 0.935 -14.012 -15.129 1.00 90.62 309 SER A CA 1
ATOM 2485 C C . SER A 1 309 ? 0.524 -14.626 -13.787 1.00 90.62 309 SER A C 1
ATOM 2487 O O . SER A 1 309 ? 0.736 -15.815 -13.555 1.00 90.62 309 SER A O 1
ATOM 2489 N N . LYS A 1 310 ? -0.126 -13.833 -12.925 1.00 85.12 310 LYS A N 1
ATOM 2490 C CA . LYS A 1 310 ? -0.676 -14.293 -11.643 1.00 85.12 310 LYS A CA 1
ATOM 2491 C C . LYS A 1 310 ? -1.843 -15.265 -11.836 1.00 85.12 310 LYS A C 1
ATOM 2493 O O . LYS A 1 310 ? -1.881 -16.285 -11.157 1.00 85.12 310 LYS A O 1
ATOM 2498 N N . GLU A 1 311 ? -2.753 -14.984 -12.772 1.00 81.44 311 GLU A N 1
ATOM 2499 C CA . GLU A 1 311 ? -3.860 -15.886 -13.140 1.00 81.44 311 GLU A CA 1
ATOM 2500 C C . GLU A 1 311 ? -3.361 -17.241 -13.652 1.00 81.44 311 GLU A C 1
ATOM 2502 O O . GLU A 1 311 ? -3.919 -18.277 -13.305 1.00 81.44 311 GLU A O 1
ATOM 2507 N N . LEU A 1 312 ? -2.283 -17.239 -14.440 1.00 89.00 312 LEU A N 1
ATOM 2508 C CA . LEU A 1 312 ? -1.624 -18.450 -14.937 1.00 89.00 312 LEU A CA 1
ATOM 2509 C C . LEU A 1 312 ? -0.801 -19.177 -13.856 1.00 89.00 312 LEU A C 1
ATOM 2511 O O . LEU A 1 312 ? -0.183 -20.200 -14.139 1.00 89.00 312 LEU A O 1
ATOM 2515 N N . GLY A 1 313 ? -0.765 -18.660 -12.624 1.00 84.00 313 GLY A N 1
ATOM 2516 C CA . GLY A 1 313 ? -0.063 -19.279 -11.502 1.00 84.00 313 GLY A CA 1
ATOM 2517 C C . GLY A 1 313 ? 1.457 -19.098 -11.518 1.00 84.00 313 GLY A C 1
ATOM 2518 O O . GLY A 1 313 ? 2.153 -19.769 -10.751 1.00 84.00 313 GLY A O 1
ATOM 2519 N N . LEU A 1 314 ? 1.997 -18.192 -12.343 1.00 89.44 314 LEU A N 1
ATOM 2520 C CA . LEU A 1 314 ? 3.434 -17.928 -12.386 1.00 89.44 314 LEU A CA 1
ATOM 2521 C C . LEU A 1 314 ? 3.908 -17.330 -11.057 1.00 89.44 314 LEU A C 1
ATOM 2523 O O . LEU A 1 314 ? 3.410 -16.303 -10.597 1.00 89.44 314 LEU A O 1
ATOM 2527 N N . LYS A 1 315 ? 4.914 -17.962 -10.443 1.00 88.44 315 LYS A N 1
ATOM 2528 C CA . LYS A 1 315 ? 5.593 -17.430 -9.248 1.00 88.44 315 LYS A CA 1
ATOM 2529 C C . LYS A 1 315 ? 6.680 -16.423 -9.592 1.00 88.44 315 LYS A C 1
ATOM 2531 O O . LYS A 1 315 ? 6.915 -15.500 -8.820 1.00 88.44 315 LYS A O 1
ATOM 2536 N N . LYS A 1 316 ? 7.317 -16.593 -10.751 1.00 93.56 316 LYS A N 1
ATOM 2537 C CA . LYS A 1 316 ? 8.290 -15.651 -11.296 1.00 93.56 316 LYS A CA 1
ATOM 2538 C C . LYS A 1 316 ? 7.585 -14.759 -12.314 1.00 93.56 316 LYS A C 1
ATOM 2540 O O . LYS A 1 316 ? 7.133 -15.254 -13.342 1.00 93.56 316 LYS A O 1
ATOM 2545 N N . LEU A 1 317 ? 7.442 -13.481 -11.990 1.00 95.12 317 LEU A N 1
ATOM 2546 C CA . LEU A 1 317 ? 6.773 -12.487 -12.823 1.00 95.12 317 LEU A CA 1
ATOM 2547 C C . LEU A 1 317 ? 7.771 -11.785 -13.745 1.00 95.12 317 LEU A C 1
ATOM 2549 O O . LEU A 1 317 ? 8.962 -11.690 -13.442 1.00 95.12 317 LEU A O 1
ATOM 2553 N N . TYR A 1 318 ? 7.245 -11.267 -14.851 1.00 96.31 318 TYR A N 1
ATOM 2554 C CA . TYR A 1 318 ? 7.971 -10.398 -15.769 1.00 96.31 318 TYR A CA 1
ATOM 2555 C C . TYR A 1 318 ? 7.987 -8.965 -15.234 1.00 96.31 318 TYR A C 1
ATOM 2557 O O . TYR A 1 318 ? 6.967 -8.461 -14.760 1.00 96.31 318 TYR A O 1
ATOM 2565 N N . SER A 1 319 ? 9.136 -8.310 -15.318 1.00 96.50 319 SER A N 1
ATOM 2566 C CA . SER A 1 319 ? 9.377 -6.948 -14.869 1.00 96.50 319 SER A CA 1
ATOM 2567 C C . SER A 1 319 ? 9.929 -6.069 -15.985 1.00 96.50 319 SER A C 1
ATOM 2569 O O . SER A 1 319 ? 10.665 -6.512 -16.863 1.00 96.50 319 SER A O 1
ATOM 2571 N N . VAL A 1 320 ? 9.587 -4.788 -15.939 1.00 98.44 320 VAL A N 1
ATOM 2572 C CA . VAL A 1 320 ? 10.040 -3.805 -16.930 1.00 98.44 320 VAL A CA 1
ATOM 2573 C C . VAL A 1 320 ? 10.747 -2.649 -16.241 1.00 98.44 320 VAL A C 1
ATOM 2575 O O . VAL A 1 320 ? 10.513 -2.386 -15.055 1.00 98.44 320 VAL A O 1
ATOM 2578 N N . MET A 1 321 ? 11.611 -1.965 -16.983 1.00 98.38 321 MET A N 1
ATOM 2579 C CA . MET A 1 321 ? 12.301 -0.755 -16.549 1.00 98.38 321 MET A CA 1
ATOM 2580 C C . MET A 1 321 ? 11.794 0.449 -17.335 1.00 98.38 321 MET A C 1
ATOM 2582 O O . MET A 1 321 ? 11.720 0.400 -18.559 1.00 98.38 321 MET A O 1
ATOM 2586 N N . ILE A 1 322 ? 11.488 1.530 -16.626 1.00 98.31 322 ILE A N 1
ATOM 2587 C CA . ILE A 1 322 ? 11.219 2.852 -17.185 1.00 98.31 322 ILE A CA 1
ATOM 2588 C C . ILE A 1 322 ? 12.278 3.806 -16.641 1.00 98.31 322 ILE A C 1
ATOM 2590 O O . ILE A 1 322 ? 12.371 4.024 -15.430 1.00 98.31 322 ILE A O 1
ATOM 2594 N N . VAL A 1 323 ? 13.060 4.393 -17.539 1.00 97.56 323 VAL A N 1
ATOM 2595 C CA . VAL A 1 323 ? 14.055 5.411 -17.213 1.00 97.56 323 VAL A CA 1
ATOM 2596 C C . VAL A 1 323 ? 13.566 6.757 -17.712 1.00 97.56 323 VAL A C 1
ATOM 2598 O O . VAL A 1 323 ? 13.259 6.907 -18.889 1.00 97.56 323 VAL A O 1
ATOM 2601 N N . LEU A 1 324 ? 13.486 7.724 -16.803 1.00 95.06 324 LEU A N 1
ATOM 2602 C CA . LEU A 1 324 ? 13.154 9.115 -17.083 1.00 95.06 324 LEU A CA 1
ATOM 2603 C C . LEU A 1 324 ? 14.413 9.948 -16.830 1.00 95.06 324 LEU A C 1
ATOM 2605 O O . LEU A 1 324 ? 14.670 10.368 -15.699 1.00 95.06 324 LEU A O 1
ATOM 2609 N N . ASP A 1 325 ? 15.229 10.130 -17.862 1.00 93.69 325 ASP A N 1
ATOM 2610 C CA . ASP A 1 325 ? 16.462 10.911 -17.776 1.00 93.69 325 ASP A CA 1
ATOM 2611 C C . ASP A 1 325 ? 16.192 12.340 -18.255 1.00 93.69 325 ASP A C 1
ATOM 2613 O O . ASP A 1 325 ? 15.640 12.546 -19.326 1.00 93.69 325 ASP A O 1
ATOM 2617 N N . ASP A 1 326 ? 16.521 13.340 -17.438 1.00 86.75 326 ASP A N 1
ATOM 2618 C CA . ASP A 1 326 ? 16.426 14.763 -17.791 1.00 86.75 326 ASP A CA 1
ATOM 2619 C C . ASP A 1 326 ? 15.050 15.290 -18.229 1.00 86.75 326 ASP A C 1
ATOM 2621 O O . ASP A 1 326 ? 14.943 16.372 -18.792 1.00 86.75 326 ASP A O 1
ATOM 2625 N N . HIS A 1 327 ? 13.967 14.605 -17.858 1.00 84.94 327 HIS A N 1
ATOM 2626 C CA . HIS A 1 327 ? 12.606 15.152 -17.950 1.00 84.94 327 HIS A CA 1
ATOM 2627 C C . HIS A 1 327 ? 12.121 15.827 -16.662 1.00 84.94 327 HIS A C 1
ATOM 2629 O O . HIS A 1 327 ? 11.030 16.393 -16.625 1.00 84.94 327 HIS A O 1
ATOM 2635 N N . ALA A 1 328 ? 12.895 15.770 -15.577 1.00 75.31 328 ALA A N 1
ATOM 2636 C CA . ALA A 1 328 ? 12.462 16.239 -14.264 1.00 75.31 328 ALA A CA 1
ATOM 2637 C C . ALA A 1 328 ? 12.184 17.749 -14.174 1.00 75.31 328 ALA A C 1
ATOM 2639 O O . ALA A 1 328 ? 11.586 18.184 -13.194 1.00 75.31 328 ALA A O 1
ATOM 2640 N N . ASP A 1 329 ? 12.621 18.560 -15.128 1.00 72.19 329 ASP A N 1
ATOM 2641 C CA . ASP A 1 329 ? 12.331 19.991 -15.241 1.00 72.19 329 ASP A CA 1
ATOM 2642 C C . ASP A 1 329 ? 11.197 20.305 -16.232 1.00 72.19 329 ASP A C 1
ATOM 2644 O O . ASP A 1 329 ? 10.698 21.432 -16.243 1.00 72.19 329 ASP A O 1
ATOM 2648 N N . ASN A 1 330 ? 10.722 19.314 -16.995 1.00 78.75 330 ASN A N 1
ATOM 2649 C CA . ASN A 1 330 ? 9.615 19.487 -17.924 1.00 78.75 330 ASN A CA 1
ATOM 2650 C C . ASN A 1 330 ? 8.313 19.794 -17.147 1.00 78.75 330 ASN A C 1
ATOM 2652 O O . ASN A 1 330 ? 7.867 18.976 -16.334 1.00 78.75 330 ASN A O 1
ATOM 2656 N N . PRO A 1 331 ? 7.648 20.942 -17.397 1.00 73.88 331 PRO A N 1
ATOM 2657 C CA . PRO A 1 331 ? 6.407 21.310 -16.714 1.00 73.88 331 PRO A CA 1
ATOM 2658 C C . PRO A 1 331 ? 5.293 20.259 -16.823 1.00 73.88 331 PRO A C 1
ATOM 2660 O O . PRO A 1 331 ? 4.479 20.141 -15.906 1.00 73.88 331 PRO A O 1
ATOM 2663 N N . ALA A 1 332 ? 5.266 19.475 -17.908 1.00 74.94 332 ALA A N 1
ATOM 2664 C CA . ALA A 1 332 ? 4.283 18.415 -18.128 1.00 74.94 332 ALA A CA 1
ATOM 2665 C C . ALA A 1 332 ? 4.405 17.257 -17.120 1.00 74.94 332 ALA A C 1
ATOM 2667 O O . ALA A 1 332 ? 3.410 16.587 -16.840 1.00 74.94 332 ALA A O 1
ATOM 2668 N N . VAL A 1 333 ? 5.585 17.066 -16.521 1.00 73.75 333 VAL A N 1
ATOM 2669 C CA . VAL A 1 333 ? 5.835 16.056 -15.479 1.00 73.75 333 VAL A CA 1
ATOM 2670 C C . VAL A 1 333 ? 5.196 16.458 -14.142 1.00 73.75 333 VAL A C 1
ATOM 2672 O O . VAL A 1 333 ? 4.805 15.599 -13.352 1.00 73.75 333 VAL A O 1
ATOM 2675 N N . HIS A 1 334 ? 5.006 17.761 -13.904 1.00 65.94 334 HIS A N 1
ATOM 2676 C CA . HIS A 1 334 ? 4.609 18.340 -12.611 1.00 65.94 334 HIS A CA 1
ATOM 2677 C C . HIS A 1 334 ? 3.124 18.696 -12.513 1.00 65.94 334 HIS A C 1
ATOM 2679 O O . HIS A 1 334 ? 2.757 19.763 -12.004 1.00 65.94 334 HIS A O 1
ATOM 2685 N N . ARG A 1 335 ? 2.231 17.818 -12.982 1.00 60.59 335 ARG A N 1
ATOM 2686 C CA . ARG A 1 335 ? 0.787 18.042 -12.808 1.00 60.59 335 ARG A CA 1
ATOM 2687 C C . ARG A 1 335 ? 0.422 18.040 -11.318 1.00 60.59 335 ARG A C 1
ATOM 2689 O O . ARG A 1 335 ? 0.533 17.030 -10.634 1.00 60.59 335 ARG A O 1
ATOM 2696 N N . LYS A 1 336 ? -0.064 19.181 -10.814 1.00 52.06 336 LYS A N 1
ATOM 2697 C CA . LYS A 1 336 ? -0.411 19.415 -9.393 1.00 52.06 336 LYS A CA 1
ATOM 2698 C C . LYS A 1 336 ? -1.657 18.661 -8.892 1.00 52.06 336 LYS A C 1
ATOM 2700 O O . LYS A 1 336 ? -2.067 18.876 -7.756 1.00 52.06 336 LYS A O 1
ATOM 2705 N N . THR A 1 337 ? -2.289 17.826 -9.714 1.00 45.50 337 THR A N 1
ATOM 2706 C CA . THR A 1 337 ? -3.651 17.313 -9.481 1.00 45.50 337 THR A CA 1
ATOM 2707 C C . THR A 1 337 ? -3.729 15.879 -8.948 1.00 45.50 337 THR A C 1
ATOM 2709 O O . THR A 1 337 ? -4.822 15.332 -8.881 1.00 45.50 337 THR A O 1
ATOM 2712 N N . GLY A 1 338 ? -2.620 15.258 -8.533 1.00 49.16 338 GLY A N 1
ATOM 2713 C CA . GLY A 1 338 ? -2.645 13.929 -7.894 1.00 49.16 338 GLY A CA 1
ATOM 2714 C C . GLY A 1 338 ? -2.875 12.735 -8.836 1.00 49.16 338 GLY A C 1
ATOM 2715 O O . GLY A 1 338 ? -2.852 11.601 -8.371 1.00 49.16 338 GLY A O 1
ATOM 2716 N N . ASP A 1 339 ? -3.027 12.972 -10.145 1.00 58.16 339 ASP A N 1
ATOM 2717 C CA . ASP A 1 339 ? -3.033 11.964 -11.228 1.00 58.16 339 ASP A CA 1
ATOM 2718 C C . ASP A 1 339 ? -1.792 12.118 -12.136 1.00 58.16 339 ASP A C 1
ATOM 2720 O O . ASP A 1 339 ? -1.825 11.963 -13.360 1.00 58.16 339 ASP A O 1
ATOM 2724 N N . GLY A 1 340 ? -0.660 12.501 -11.539 1.00 77.06 340 GLY A N 1
ATOM 2725 C CA . GLY A 1 340 ? 0.617 12.500 -12.241 1.00 77.06 340 GLY A CA 1
ATOM 2726 C C . GLY A 1 340 ? 1.006 11.066 -12.602 1.00 77.06 340 GLY A C 1
ATOM 2727 O O . GLY A 1 340 ? 1.046 10.190 -11.733 1.00 77.06 340 GLY A O 1
ATOM 2728 N N . VAL A 1 341 ? 1.337 10.807 -13.870 1.00 86.06 341 VAL A N 1
ATOM 2729 C CA . VAL A 1 341 ? 1.807 9.475 -14.295 1.00 86.06 341 VAL A CA 1
ATOM 2730 C C . VAL A 1 341 ? 3.057 9.051 -13.510 1.00 86.06 341 VAL A C 1
ATOM 2732 O O . VAL A 1 341 ? 3.190 7.890 -13.129 1.00 86.06 341 VAL A O 1
ATOM 2735 N N . LEU A 1 342 ? 3.920 10.012 -13.163 1.00 87.44 342 LEU A N 1
ATOM 2736 C CA . LEU A 1 342 ? 5.103 9.776 -12.343 1.00 87.44 342 LEU A CA 1
ATOM 2737 C C . LEU A 1 342 ? 4.756 9.390 -10.897 1.00 87.44 342 LEU A C 1
ATOM 2739 O O . LEU A 1 342 ? 5.339 8.454 -10.348 1.00 87.44 342 LEU A O 1
ATOM 2743 N N . ASP A 1 343 ? 3.767 10.053 -10.294 1.00 85.88 343 ASP A N 1
ATOM 2744 C CA . ASP A 1 343 ? 3.263 9.684 -8.968 1.00 85.88 343 ASP A CA 1
ATOM 2745 C C . ASP A 1 343 ? 2.710 8.251 -8.996 1.00 85.88 343 ASP A C 1
ATOM 2747 O O . ASP A 1 343 ? 3.008 7.446 -8.114 1.00 85.88 343 ASP A O 1
ATOM 2751 N N . THR A 1 344 ? 1.977 7.893 -10.056 1.00 85.12 344 THR A N 1
ATOM 2752 C CA . THR A 1 344 ? 1.449 6.535 -10.255 1.00 85.12 344 THR A CA 1
ATOM 2753 C C . THR A 1 344 ? 2.565 5.493 -10.330 1.00 85.12 344 THR A C 1
ATOM 2755 O O . THR A 1 344 ? 2.467 4.447 -9.683 1.00 85.12 344 THR A O 1
ATOM 2758 N N . LEU A 1 345 ? 3.644 5.770 -11.066 1.00 90.31 345 LEU A N 1
ATOM 2759 C CA . LEU A 1 345 ? 4.812 4.888 -11.145 1.00 90.31 345 LEU A CA 1
ATOM 2760 C C . LEU A 1 345 ? 5.464 4.675 -9.771 1.00 90.31 345 LEU A C 1
ATOM 2762 O O . LEU A 1 345 ? 5.760 3.538 -9.391 1.00 90.31 345 LEU A O 1
ATOM 2766 N N . PHE A 1 346 ? 5.616 5.743 -8.984 1.00 89.75 346 PHE A N 1
ATOM 2767 C CA . PHE A 1 346 ? 6.242 5.655 -7.666 1.00 89.75 346 PHE A CA 1
ATOM 2768 C C . PHE A 1 346 ? 5.355 4.991 -6.607 1.00 89.75 346 PHE A C 1
ATOM 2770 O O . PHE A 1 346 ? 5.870 4.228 -5.789 1.00 89.75 346 PHE A O 1
ATOM 2777 N N . ILE A 1 347 ? 4.041 5.231 -6.639 1.00 81.44 347 ILE A N 1
ATOM 2778 C CA . ILE A 1 347 ? 3.080 4.694 -5.664 1.00 81.44 347 ILE A CA 1
ATOM 2779 C C . ILE A 1 347 ? 2.679 3.254 -6.007 1.00 81.44 347 ILE A C 1
ATOM 2781 O O . ILE A 1 347 ? 2.609 2.404 -5.122 1.00 81.44 347 ILE A O 1
ATOM 2785 N N . ARG A 1 348 ? 2.377 2.973 -7.282 1.00 82.75 348 ARG A N 1
ATOM 2786 C CA . ARG A 1 348 ? 1.732 1.719 -7.715 1.00 82.75 348 ARG A CA 1
ATOM 2787 C C . ARG A 1 348 ? 2.560 0.894 -8.694 1.00 82.75 348 ARG A C 1
ATOM 2789 O O . ARG A 1 348 ? 2.321 -0.307 -8.783 1.00 82.75 348 ARG A O 1
ATOM 2796 N N . GLY A 1 349 ? 3.532 1.483 -9.396 1.00 89.19 349 GLY A N 1
ATOM 2797 C CA . GLY A 1 349 ? 4.297 0.801 -10.452 1.00 89.19 349 GLY A CA 1
ATOM 2798 C C . GLY A 1 349 ? 4.897 -0.539 -10.011 1.00 89.19 349 GLY A C 1
ATOM 2799 O O . GLY A 1 349 ? 4.781 -1.537 -10.722 1.00 89.19 349 GLY A O 1
ATOM 2800 N N . ARG A 1 350 ? 5.413 -0.616 -8.778 1.00 89.94 350 ARG A N 1
ATOM 2801 C CA . ARG A 1 350 ? 5.990 -1.854 -8.225 1.00 89.94 350 ARG A CA 1
ATOM 2802 C C . ARG A 1 350 ? 5.001 -3.014 -8.125 1.00 89.94 350 ARG A C 1
ATOM 2804 O O . ARG A 1 350 ? 5.402 -4.161 -8.301 1.00 89.94 350 ARG A O 1
ATOM 2811 N N . HIS A 1 351 ? 3.713 -2.748 -7.893 1.00 85.25 351 HIS A N 1
ATOM 2812 C CA . HIS A 1 351 ? 2.683 -3.797 -7.854 1.00 85.25 351 HIS A CA 1
ATOM 2813 C C . HIS A 1 351 ? 2.470 -4.464 -9.220 1.00 85.25 351 HIS A C 1
ATOM 2815 O O . HIS A 1 351 ? 1.965 -5.589 -9.289 1.00 85.25 351 HIS A O 1
ATOM 2821 N N . PHE A 1 352 ? 2.880 -3.776 -10.287 1.00 90.31 352 PHE A N 1
ATOM 2822 C CA . PHE A 1 352 ? 2.869 -4.248 -11.667 1.00 90.31 352 PHE A CA 1
ATOM 2823 C C . PHE A 1 352 ? 4.270 -4.666 -12.138 1.00 90.31 352 PHE A C 1
ATOM 2825 O O . PHE A 1 352 ? 4.502 -4.790 -13.332 1.00 90.31 352 PHE A O 1
ATOM 2832 N N . CYS A 1 353 ? 5.226 -4.856 -11.222 1.00 94.81 353 CYS A N 1
ATOM 2833 C CA . CYS A 1 353 ? 6.613 -5.185 -11.557 1.00 94.81 353 CYS A CA 1
ATOM 2834 C C . CYS A 1 353 ? 7.289 -4.136 -12.472 1.00 94.81 353 CYS A C 1
ATOM 2836 O O . CYS A 1 353 ? 8.178 -4.473 -13.251 1.00 94.81 353 CYS A O 1
ATOM 2838 N N . ILE A 1 354 ? 6.881 -2.865 -12.369 1.00 97.44 354 ILE A N 1
ATOM 2839 C CA . ILE A 1 354 ? 7.527 -1.736 -13.048 1.00 97.44 354 ILE A CA 1
ATOM 2840 C C . ILE A 1 354 ? 8.593 -1.150 -12.125 1.00 97.44 354 ILE A C 1
ATOM 2842 O O . ILE A 1 354 ? 8.313 -0.823 -10.968 1.00 97.44 354 ILE A O 1
ATOM 2846 N N . ASN A 1 355 ? 9.798 -0.999 -12.660 1.00 97.94 355 ASN A N 1
ATOM 2847 C CA . ASN A 1 355 ? 10.914 -0.299 -12.041 1.00 97.94 355 ASN A CA 1
ATOM 2848 C C . ASN A 1 355 ? 11.017 1.086 -12.669 1.00 97.94 355 ASN A C 1
ATOM 2850 O O . ASN A 1 355 ? 10.928 1.201 -13.889 1.00 97.94 355 ASN A O 1
ATOM 2854 N N . THR A 1 356 ? 11.184 2.123 -11.852 1.00 97.31 356 THR A N 1
ATOM 2855 C CA . THR A 1 356 ? 11.232 3.507 -12.342 1.00 97.31 356 THR A CA 1
ATOM 2856 C C . THR A 1 356 ? 12.461 4.223 -11.816 1.00 97.31 356 THR A C 1
ATOM 2858 O O . THR A 1 356 ? 12.588 4.417 -10.604 1.00 97.31 356 THR A O 1
ATOM 2861 N N . TRP A 1 357 ? 13.347 4.657 -12.708 1.00 97.31 357 TRP A N 1
ATOM 2862 C CA . TRP A 1 357 ? 14.491 5.498 -12.361 1.00 97.31 357 TRP A CA 1
ATOM 2863 C C . TRP A 1 357 ? 14.319 6.883 -12.954 1.00 97.31 357 TRP A C 1
ATOM 2865 O O . TRP A 1 357 ? 14.020 7.023 -14.134 1.00 97.31 357 TRP A O 1
ATOM 2875 N N . VAL A 1 358 ? 14.508 7.904 -12.124 1.00 95.00 358 VAL A N 1
ATOM 2876 C CA . VAL A 1 358 ? 14.389 9.302 -12.543 1.00 95.00 358 VAL A CA 1
ATOM 2877 C C . VAL A 1 358 ? 15.693 10.014 -12.272 1.00 95.00 358 VAL A C 1
ATOM 2879 O O . VAL A 1 358 ? 16.166 9.997 -11.134 1.00 95.00 358 VAL A O 1
ATOM 2882 N N . SER A 1 359 ? 16.253 10.677 -13.277 1.00 93.69 359 SER A N 1
ATOM 2883 C CA . SER A 1 359 ? 17.338 11.626 -13.054 1.00 93.69 359 SER A CA 1
ATOM 2884 C C . SER A 1 359 ? 16.785 13.043 -12.880 1.00 93.69 359 SER A C 1
ATOM 2886 O O . SER A 1 359 ? 15.796 13.444 -13.492 1.00 93.69 359 SER A O 1
ATOM 2888 N N . THR A 1 360 ? 17.380 13.804 -11.964 1.00 91.25 360 THR A N 1
ATOM 2889 C CA . THR A 1 360 ? 16.990 15.189 -11.699 1.00 91.25 360 THR A CA 1
ATOM 2890 C C . THR A 1 360 ? 18.171 16.017 -11.209 1.00 91.25 360 THR A C 1
ATOM 2892 O O . THR A 1 360 ? 19.010 15.561 -10.435 1.00 91.25 360 THR A O 1
ATOM 2895 N N . GLN A 1 361 ? 18.214 17.284 -11.608 1.00 88.12 361 GLN A N 1
ATOM 2896 C CA . GLN A 1 361 ? 19.193 18.264 -11.143 1.00 88.12 361 GLN A CA 1
ATOM 2897 C C . GLN A 1 361 ? 18.863 18.760 -9.734 1.00 88.12 361 GLN A C 1
ATOM 2899 O O . GLN A 1 361 ? 19.753 19.197 -9.004 1.00 88.12 361 GLN A O 1
ATOM 2904 N N . LYS A 1 362 ? 17.578 18.744 -9.353 1.00 87.06 362 LYS A N 1
ATOM 2905 C CA . LYS A 1 362 ? 17.101 19.280 -8.075 1.00 87.06 362 LYS A CA 1
ATOM 2906 C C . LYS A 1 362 ? 15.974 18.421 -7.520 1.00 87.06 362 LYS A C 1
ATOM 2908 O O . LYS A 1 362 ? 14.857 18.442 -8.023 1.00 87.06 362 LYS A O 1
ATOM 2913 N N . LEU A 1 363 ? 16.216 17.798 -6.368 1.00 87.50 363 LEU A N 1
ATOM 2914 C CA . LEU A 1 363 ? 15.233 16.953 -5.678 1.00 87.50 363 LEU A CA 1
ATOM 2915 C C . LEU A 1 363 ? 13.891 17.655 -5.377 1.00 87.50 363 LEU A C 1
ATOM 2917 O O . LEU A 1 363 ? 12.846 17.009 -5.287 1.00 87.50 363 LEU A O 1
ATOM 2921 N N . ARG A 1 364 ? 13.894 18.988 -5.235 1.00 85.62 364 ARG A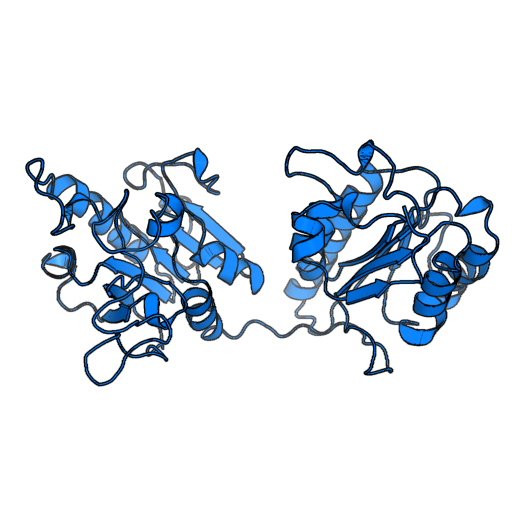 N 1
ATOM 2922 C CA . ARG A 1 364 ? 12.671 19.779 -5.018 1.00 85.62 364 ARG A CA 1
ATOM 2923 C C . ARG A 1 364 ? 11.694 19.747 -6.198 1.00 85.62 364 ARG A C 1
ATOM 2925 O O . ARG A 1 364 ? 10.529 20.058 -5.989 1.00 85.62 364 ARG A O 1
ATOM 2932 N N . LEU A 1 365 ? 12.165 19.390 -7.396 1.00 84.88 365 LEU A N 1
ATOM 2933 C CA . LEU A 1 365 ? 11.322 19.222 -8.579 1.00 84.88 365 LEU A CA 1
ATOM 2934 C C . LEU A 1 365 ? 10.441 17.976 -8.454 1.00 84.88 365 LEU A C 1
ATOM 2936 O O . LEU A 1 365 ? 9.334 17.966 -8.958 1.00 84.88 365 LEU A O 1
ATOM 2940 N N . MET A 1 366 ? 10.870 16.946 -7.725 1.00 86.44 366 MET A N 1
ATOM 2941 C CA . MET A 1 366 ? 10.038 15.760 -7.514 1.00 86.44 366 MET A CA 1
ATOM 2942 C C . MET A 1 366 ? 8.864 16.061 -6.580 1.00 86.44 366 MET A C 1
ATOM 2944 O O . MET A 1 366 ? 9.003 16.809 -5.609 1.00 86.44 366 MET A O 1
ATOM 2948 N N . SER A 1 367 ? 7.703 15.459 -6.837 1.00 83.62 367 SER A N 1
ATOM 2949 C CA . SER A 1 367 ? 6.538 15.606 -5.965 1.00 83.62 367 SER A CA 1
ATOM 2950 C C . SER A 1 367 ? 6.813 15.013 -4.574 1.00 83.62 367 SER A C 1
ATOM 2952 O O . SER A 1 367 ? 7.693 14.166 -4.381 1.00 83.62 367 SER A O 1
ATOM 2954 N N . SER A 1 368 ? 6.045 15.434 -3.565 1.00 81.00 368 SER A N 1
ATOM 2955 C CA . SER A 1 368 ? 6.124 14.801 -2.243 1.00 81.00 368 SER A CA 1
ATOM 2956 C C . SER A 1 368 ? 5.735 13.322 -2.300 1.00 81.00 368 SER A C 1
ATOM 2958 O O . SER A 1 368 ? 6.359 12.526 -1.609 1.00 81.00 368 SER A O 1
ATOM 2960 N N . ALA A 1 369 ? 4.773 12.951 -3.154 1.00 78.00 369 ALA A N 1
ATOM 2961 C CA . ALA A 1 369 ? 4.377 11.562 -3.384 1.00 78.00 369 ALA A CA 1
ATOM 2962 C C . ALA A 1 369 ? 5.541 10.714 -3.921 1.00 78.00 369 ALA A C 1
ATOM 2964 O O . ALA A 1 369 ? 5.792 9.628 -3.402 1.00 78.00 369 ALA A O 1
ATOM 2965 N N . VAL A 1 370 ? 6.302 11.223 -4.890 1.00 85.62 370 VAL A N 1
ATOM 2966 C CA . VAL A 1 370 ? 7.498 10.554 -5.421 1.00 85.62 370 VAL A CA 1
ATOM 2967 C C . VAL A 1 370 ? 8.565 10.394 -4.335 1.00 85.62 370 VAL A C 1
ATOM 2969 O O . VAL A 1 370 ? 9.041 9.285 -4.091 1.00 85.62 370 VAL A O 1
ATOM 2972 N N . ARG A 1 371 ? 8.897 11.475 -3.612 1.00 86.56 371 ARG A N 1
ATOM 2973 C CA . ARG A 1 371 ? 9.974 11.465 -2.601 1.00 86.56 371 ARG A CA 1
ATOM 2974 C C . ARG A 1 371 ? 9.728 10.524 -1.423 1.00 86.56 371 ARG A C 1
ATOM 2976 O O . ARG A 1 371 ? 10.698 10.007 -0.881 1.00 86.56 371 ARG A O 1
ATOM 2983 N N . VAL A 1 372 ? 8.476 10.315 -1.010 1.00 82.88 372 VAL A N 1
ATOM 2984 C CA . VAL A 1 372 ? 8.156 9.397 0.104 1.00 82.88 372 VAL A CA 1
ATOM 2985 C C . VAL A 1 372 ? 8.073 7.929 -0.327 1.00 82.88 372 VAL A C 1
ATOM 2987 O O . VAL A 1 372 ? 8.122 7.055 0.531 1.00 82.88 372 VAL A O 1
ATOM 2990 N N . ASN A 1 373 ? 7.950 7.649 -1.630 1.00 82.56 373 ASN A N 1
ATOM 2991 C CA . ASN A 1 373 ? 7.807 6.290 -2.175 1.00 82.56 373 ASN A CA 1
ATOM 2992 C C . ASN A 1 373 ? 9.069 5.755 -2.878 1.00 82.56 373 ASN A C 1
ATOM 2994 O O . ASN A 1 373 ? 9.059 4.636 -3.404 1.00 82.56 373 ASN A O 1
ATOM 2998 N N . VAL A 1 374 ? 10.137 6.551 -2.914 1.00 89.69 374 VAL A N 1
ATOM 2999 C CA . VAL A 1 374 ? 11.455 6.167 -3.432 1.00 89.69 374 VAL A CA 1
ATOM 3000 C C . VAL A 1 374 ? 12.095 5.080 -2.563 1.00 89.69 374 VAL A C 1
ATOM 3002 O O . VAL A 1 374 ? 11.936 5.073 -1.343 1.00 89.69 374 VAL A O 1
ATOM 3005 N N . MET A 1 375 ? 12.833 4.164 -3.186 1.00 93.38 375 MET A N 1
ATOM 3006 C CA . MET A 1 375 ? 13.513 3.066 -2.491 1.00 93.38 375 MET A CA 1
ATOM 3007 C C . MET A 1 375 ? 15.025 3.255 -2.402 1.00 93.38 375 MET A C 1
ATOM 3009 O O . MET A 1 375 ? 15.644 2.725 -1.484 1.00 93.38 375 MET A O 1
ATOM 3013 N N . PHE A 1 376 ? 15.624 4.013 -3.321 1.00 94.94 376 PHE A N 1
ATOM 3014 C CA . PHE A 1 376 ? 17.036 4.371 -3.245 1.00 94.94 376 PHE A CA 1
ATOM 3015 C C . PHE A 1 376 ? 17.326 5.724 -3.900 1.00 94.94 376 PHE A C 1
ATOM 3017 O O . PHE A 1 376 ? 16.602 6.187 -4.784 1.00 94.94 376 PHE A O 1
ATOM 3024 N N . TYR A 1 377 ? 18.425 6.336 -3.470 1.00 95.25 377 TYR A N 1
ATOM 3025 C CA . TYR A 1 377 ? 18.960 7.558 -4.052 1.00 95.25 377 TYR A CA 1
ATOM 3026 C C . TYR A 1 377 ? 20.401 7.339 -4.500 1.00 95.25 377 TYR A C 1
ATOM 3028 O O . TYR A 1 377 ? 21.195 6.767 -3.756 1.00 95.25 377 TYR A O 1
ATOM 3036 N N . CYS A 1 378 ? 20.759 7.885 -5.659 1.00 94.50 378 CYS A N 1
ATOM 3037 C CA . CYS A 1 378 ? 22.154 8.137 -6.016 1.00 94.50 378 CYS A CA 1
ATOM 3038 C C . CYS A 1 378 ? 22.348 9.653 -6.047 1.00 94.50 378 CYS A C 1
ATOM 3040 O O . CYS A 1 378 ? 21.799 10.336 -6.912 1.00 94.50 378 CYS A O 1
ATOM 3042 N N . VAL A 1 379 ? 23.078 10.196 -5.074 1.00 93.88 379 VAL A N 1
ATOM 3043 C CA . VAL A 1 379 ? 23.283 11.644 -4.948 1.00 93.88 379 VAL A CA 1
ATOM 3044 C C . VAL A 1 379 ? 24.729 11.967 -5.282 1.00 93.88 379 VAL A C 1
ATOM 3046 O O . VAL A 1 379 ? 25.646 11.552 -4.579 1.00 93.88 379 VAL A O 1
ATOM 3049 N N . PHE A 1 380 ? 24.925 12.716 -6.361 1.00 92.19 380 PHE A N 1
ATOM 3050 C CA . PHE A 1 380 ? 26.241 13.208 -6.752 1.00 92.19 380 PHE A CA 1
ATOM 3051 C C . PHE A 1 380 ? 26.571 14.470 -5.961 1.00 92.19 380 PHE A C 1
ATOM 3053 O O . PHE A 1 380 ? 25.708 15.086 -5.331 1.00 92.19 380 PHE A O 1
ATOM 3060 N N . ARG A 1 381 ? 27.828 14.911 -6.038 1.00 89.19 381 ARG A N 1
ATOM 3061 C CA . ARG A 1 381 ? 28.220 16.211 -5.494 1.00 89.19 381 ARG A CA 1
ATOM 3062 C C . ARG A 1 381 ? 27.397 17.318 -6.162 1.00 89.19 381 ARG A C 1
ATOM 3064 O O . ARG A 1 381 ? 27.614 17.655 -7.326 1.00 89.19 381 ARG A O 1
ATOM 3071 N N . LEU A 1 382 ? 26.458 17.887 -5.411 1.00 85.44 382 LEU A N 1
ATOM 3072 C CA . LEU A 1 382 ? 25.623 18.987 -5.875 1.00 85.44 382 LEU A CA 1
ATOM 3073 C C . LEU A 1 382 ? 26.454 20.277 -5.917 1.00 85.44 382 LEU A C 1
ATOM 3075 O O . LEU A 1 382 ? 27.265 20.542 -5.026 1.00 85.44 382 LEU A O 1
ATOM 3079 N N . ARG A 1 383 ? 26.274 21.078 -6.971 1.00 80.19 383 ARG A N 1
ATOM 3080 C CA . ARG A 1 383 ? 26.871 22.417 -7.059 1.00 80.19 383 ARG A CA 1
ATOM 3081 C C . ARG A 1 383 ? 25.978 23.357 -6.252 1.00 80.19 383 ARG A C 1
ATOM 3083 O O . ARG A 1 383 ? 24.775 23.396 -6.490 1.00 80.19 383 ARG A O 1
ATOM 3090 N N . ASN A 1 384 ? 26.554 24.044 -5.269 1.00 64.50 384 ASN A N 1
ATOM 3091 C CA . ASN A 1 384 ? 25.819 24.955 -4.396 1.00 64.50 384 ASN A CA 1
ATOM 3092 C C . ASN A 1 384 ? 25.152 26.059 -5.230 1.00 64.50 384 ASN A C 1
ATOM 3094 O O . ASN A 1 384 ? 25.862 26.802 -5.907 1.00 64.50 384 ASN A O 1
ATOM 3098 N N . GLN A 1 385 ? 23.819 26.123 -5.175 1.00 49.19 385 GLN A N 1
ATOM 3099 C CA . GLN A 1 385 ? 23.008 27.325 -4.932 1.00 49.19 385 GLN A CA 1
ATOM 3100 C C . GLN A 1 385 ? 21.545 26.926 -4.694 1.00 49.19 385 GLN A C 1
ATOM 3102 O O . GLN A 1 385 ? 20.850 26.473 -5.643 1.00 49.19 385 GLN A O 1
#